Protein AF-0000000085033414 (afdb_homodimer)

Solvent-accessible surface area (backbone atoms only — not comparable to full-atom values): 23505 Å² total; per-residue (Å²): 109,39,40,38,37,36,51,31,34,37,68,59,89,91,45,57,37,47,39,63,69,46,77,23,65,39,38,27,20,42,35,32,51,84,86,16,38,64,66,59,52,50,32,38,75,47,38,74,41,74,55,46,57,44,34,30,32,71,81,37,81,34,60,85,39,54,39,92,71,38,45,55,35,79,40,51,47,72,56,65,80,54,60,90,30,45,41,54,32,39,49,52,41,13,44,76,61,76,41,50,69,67,56,48,50,50,48,25,56,69,53,69,40,62,80,48,36,80,44,78,85,71,51,70,47,53,30,38,47,50,50,53,43,37,36,53,48,60,58,42,48,27,38,39,29,50,32,58,45,69,85,45,32,51,70,41,30,49,53,45,47,53,32,60,69,60,63,81,41,12,24,44,36,31,38,43,46,56,64,57,42,38,55,56,14,42,29,42,27,37,33,53,76,18,26,71,76,49,72,43,82,46,59,45,86,49,76,44,62,70,56,41,56,57,70,69,44,61,73,77,63,66,73,71,110,108,40,40,39,37,36,50,32,35,37,68,60,88,91,44,56,37,47,39,63,69,48,76,22,64,40,37,26,19,42,37,32,51,83,86,17,37,64,68,58,52,50,32,38,74,47,38,76,41,74,54,48,56,43,33,31,31,72,81,37,80,33,61,88,39,54,38,91,71,37,44,54,35,79,42,50,48,72,56,66,80,55,61,91,30,45,42,56,33,38,48,54,42,13,46,77,60,76,39,50,69,68,57,48,51,51,48,25,55,68,53,68,41,58,81,47,37,81,43,77,85,72,51,69,48,53,30,38,49,49,52,52,45,38,36,54,47,62,59,42,47,27,37,39,29,49,32,58,47,71,85,45,32,52,68,40,31,50,53,45,46,53,32,60,68,58,64,82,42,11,26,46,36,32,38,41,45,56,64,57,42,36,55,56,14,42,30,42,28,36,33,52,78,18,26,70,77,50,72,41,81,47,60,46,87,49,76,46,63,68,54,41,56,58,70,68,44,62,72,75,64,64,74,72,108

Sequence (450 aa):
MAVEVRGLRARRGRFQLEVERLSVNSVTVVLGRNGSGKTTLLDAIAGAIPAEGSVEACGREVSRLPPEERGLVYIQSTPVDPPGGPRRFLRWVAARWGRGEREVEEVAALLGIRDLLDRRGLSTGQKQLVNIAAGLLAGACGFLMDEPTSHLDWFNKRLVDDAVRRLGKPVLYVTHDPYEAAYIGDVICVMEEGRLRRCVENSPTDPAEPLVRRLLQPENQAAGRMAVEVRGLRARRGRFQLEVERLSVNSVTVVLGRNGSGKTTLLDAIAGAIPAEGSVEACGREVSRLPPEERGLVYIQSTPVDPPGGPRRFLRWVAARWGRGEREVEEVAALLGIRDLLDRRGLSTGQKQLVNIAAGLLAGACGFLMDEPTSHLDWFNKRLVDDAVRRLGKPVLYVTHDPYEAAYIGDVICVMEEGRLRRCVENSPTDPAEPLVRRLLQPENQAAGR

InterPro domains:
  IPR003439 ABC transporter-like, ATP-binding domain [PF00005] (24-150)
  IPR003439 ABC transporter-like, ATP-binding domain [PS50893] (3-218)
  IPR003593 AAA+ ATPase domain [SM00382] (24-195)
  IPR015854 ABC transporter, lipoprotein release, LolD-like [PTHR24220] (25-221)
  IPR027417 P-loop containing nucleoside triphosphate hydrolase [G3DSA:3.40.50.300] (17-211)
  IPR027417 P-loop containing nucleoside triphosphate hydrolase [SSF52540] (25-197)

pLDDT: mean 93.95, std 10.25, range [27.02, 98.81]

Organism: Pyrobaculum neutrophilum (strain DSM 2338 / JCM 9278 / NBRC 100436 / V24Sta) (NCBI:txid444157)

Nearest PDB structures (foldseek):
  3vx4-assembly1_A  TM=7.708E-01  e=3.662E-14  Streptococcus mutans UA159
  4fin-assembly3_B  TM=6.275E-01  e=2.964E-12  Escherichia coli K-12
  2ix3-assembly1_B  TM=7.019E-01  e=6.976E-09  Saccharomyces cerevisiae
  5zxd-assembly1_A  TM=6.767E-01  e=5.163E-09  Homo sapiens
  2ix8-assembly1_A  TM=6.471E-01  e=9.855E-08  Saccharomyces cerevisiae

Secondary structure (DSSP, 8-state):
--EEEEEEEEEETTEEEEEEEEEESSEEEEEE-TTSSHHHHHHHHHTSS-EEEEEEETTEE-TTS-GGGTTEEEE-SSPPPPTT-HHHHHHHHHHHTT--HHHHHHHHHHHT-GGGTT-SS--HHHHHHHHHHHHHHTT-SEEEEESTTTTS-HHHHHHHHHHHHHS-S-EEEEES-HHHHHHH-SEEEEEETTEEEEEEE--TTS-HHHHHHHHHS-HHHHS--/--EEEEEEEEEETTEEEEEEEEEESSEEEEEE-TTSSHHHHHHHHHTSS-EEEEEEETTEE-TTS-GGGTTEEEE-SSPPPPTT-HHHHHHHHHHHTT--HHHHHHHHHHHT-GGGTT-SS--HHHHHHHHHHHHHHTT-SEEEEESTTTTS-HHHHHHHHHHHHHS-S-EEEEES-HHHHHHH-SEEEEEETTEEEEEEE--TTS-HHHHHHHHHS-HHHHS--

Structure (mmCIF, N/CA/C/O backbone):
data_AF-0000000085033414-model_v1
#
loop_
_entity.id
_entity.type
_entity.pdbx_description
1 polymer 'ABC transporter related'
#
loop_
_atom_site.group_PDB
_atom_site.id
_atom_site.type_symbol
_atom_site.label_atom_id
_atom_site.label_alt_id
_atom_site.label_comp_id
_atom_site.label_asym_id
_atom_site.label_entity_id
_atom_site.label_seq_id
_atom_site.pdbx_PDB_ins_code
_atom_site.Cartn_x
_atom_site.Cartn_y
_atom_site.Cartn_z
_atom_site.occupancy
_atom_site.B_iso_or_equiv
_atom_site.auth_seq_id
_atom_site.auth_comp_id
_atom_site.auth_asym_id
_atom_site.auth_atom_id
_atom_site.pdbx_PDB_model_num
ATOM 1 N N . MET A 1 1 ? 5.062 -30.844 -5.871 1 71.19 1 MET A N 1
ATOM 2 C CA . MET A 1 1 ? 5.285 -30.125 -7.129 1 71.19 1 MET A CA 1
ATOM 3 C C . MET A 1 1 ? 5.719 -28.688 -6.875 1 71.19 1 MET A C 1
ATOM 5 O O . MET A 1 1 ? 4.902 -27.859 -6.484 1 71.19 1 MET A O 1
ATOM 9 N N . ALA A 1 2 ? 7.023 -28.453 -6.746 1 87.25 2 ALA A N 1
ATOM 10 C CA . ALA A 1 2 ? 7.672 -27.219 -6.289 1 87.25 2 ALA A CA 1
ATOM 11 C C . ALA A 1 2 ? 8.281 -26.453 -7.457 1 87.25 2 ALA A C 1
ATOM 13 O O . ALA A 1 2 ? 8.469 -27.016 -8.547 1 87.25 2 ALA A O 1
ATOM 14 N N . VAL A 1 3 ? 8.344 -25.172 -7.387 1 97 3 VAL A N 1
ATOM 15 C CA . VAL A 1 3 ? 9.203 -24.359 -8.242 1 97 3 VAL A CA 1
ATOM 16 C C . VAL A 1 3 ? 10.594 -24.25 -7.625 1 97 3 VAL A C 1
ATOM 18 O O . VAL A 1 3 ? 10.75 -23.797 -6.488 1 97 3 VAL A O 1
ATOM 21 N N . GLU A 1 4 ? 11.578 -24.75 -8.352 1 98.19 4 GLU A N 1
ATOM 22 C CA . GLU A 1 4 ? 12.953 -24.766 -7.867 1 98.19 4 GLU A CA 1
ATOM 23 C C . GLU A 1 4 ? 13.852 -23.875 -8.727 1 98.19 4 GLU A C 1
ATOM 25 O O . GLU A 1 4 ? 13.836 -23.984 -9.961 1 98.19 4 GLU A O 1
ATOM 30 N N . VAL A 1 5 ? 14.555 -23.062 -8.086 1 98.12 5 VAL A N 1
ATOM 31 C CA . VAL A 1 5 ? 15.477 -22.141 -8.758 1 98.12 5 VAL A CA 1
ATOM 32 C C . VAL A 1 5 ? 16.906 -22.391 -8.273 1 98.12 5 VAL A C 1
ATOM 34 O O . VAL A 1 5 ? 17.156 -22.469 -7.07 1 98.12 5 VAL A O 1
ATOM 37 N N . ARG A 1 6 ? 17.859 -22.531 -9.219 1 97.94 6 ARG A N 1
ATOM 38 C CA . ARG A 1 6 ? 19.266 -22.734 -8.883 1 97.94 6 ARG A CA 1
ATOM 39 C C . ARG A 1 6 ? 20.156 -21.844 -9.727 1 97.94 6 ARG A C 1
ATOM 41 O O . ARG A 1 6 ? 20.078 -21.859 -10.953 1 97.94 6 ARG A O 1
ATOM 48 N N . GLY A 1 7 ? 21.016 -21.094 -9.055 1 98.19 7 GLY A N 1
ATOM 49 C CA . GLY A 1 7 ? 22.031 -20.297 -9.719 1 98.19 7 GLY A CA 1
ATOM 50 C C . GLY A 1 7 ? 21.453 -19.281 -10.695 1 98.19 7 GLY A C 1
ATOM 51 O O . GLY A 1 7 ? 21.969 -19.125 -11.797 1 98.19 7 GLY A O 1
ATOM 52 N N . LEU A 1 8 ? 20.391 -18.703 -10.336 1 98.44 8 LEU A N 1
ATOM 53 C CA . LEU A 1 8 ? 19.719 -17.781 -11.242 1 98.44 8 LEU A CA 1
ATOM 54 C C . LEU A 1 8 ? 20.438 -16.438 -11.297 1 98.44 8 LEU A C 1
ATOM 56 O O . LEU A 1 8 ? 20.688 -15.82 -10.258 1 98.44 8 LEU A O 1
ATOM 60 N N . ARG A 1 9 ? 20.797 -16 -12.453 1 98.56 9 ARG A N 1
ATOM 61 C CA . ARG A 1 9 ? 21.422 -14.703 -12.703 1 98.56 9 ARG A CA 1
ATOM 62 C C . ARG A 1 9 ? 20.719 -13.984 -13.867 1 98.56 9 ARG A C 1
ATOM 64 O O . ARG A 1 9 ? 20.469 -14.594 -14.906 1 98.56 9 ARG A O 1
ATOM 71 N N . ALA A 1 10 ? 20.344 -12.781 -13.688 1 98.25 10 ALA A N 1
ATOM 72 C CA . ALA A 1 10 ? 19.703 -11.961 -14.703 1 98.25 10 ALA A CA 1
ATOM 73 C C . ALA A 1 10 ? 20.078 -10.492 -14.547 1 98.25 10 ALA A C 1
ATOM 75 O O . ALA A 1 10 ? 20.625 -10.094 -13.516 1 98.25 10 ALA A O 1
ATOM 76 N N . ARG A 1 11 ? 19.781 -9.734 -15.602 1 96.62 11 ARG A N 1
ATOM 77 C CA . ARG A 1 11 ? 20.125 -8.312 -15.586 1 96.62 11 ARG A CA 1
ATOM 78 C C . ARG A 1 11 ? 18.984 -7.469 -16.141 1 96.62 11 ARG A C 1
ATOM 80 O O . ARG A 1 11 ? 18.297 -7.883 -17.078 1 96.62 11 ARG A O 1
ATOM 87 N N . ARG A 1 12 ? 18.766 -6.336 -15.609 1 95.69 12 ARG A N 1
ATOM 88 C CA . ARG A 1 12 ? 17.906 -5.27 -16.094 1 95.69 12 ARG A CA 1
ATOM 89 C C . ARG A 1 12 ? 18.625 -3.93 -16.109 1 95.69 12 ARG A C 1
ATOM 91 O O . ARG A 1 12 ? 18.688 -3.25 -15.078 1 95.69 12 ARG A O 1
ATOM 98 N N . GLY A 1 13 ? 19.078 -3.574 -17.281 1 94.62 13 GLY A N 1
ATOM 99 C CA . GLY A 1 13 ? 19.984 -2.441 -17.312 1 94.62 13 GLY A CA 1
ATOM 100 C C . GLY A 1 13 ? 21.25 -2.668 -16.484 1 94.62 13 GLY A C 1
ATOM 101 O O . GLY A 1 13 ? 21.969 -3.645 -16.703 1 94.62 13 GLY A O 1
ATOM 102 N N . ARG A 1 14 ? 21.438 -1.731 -15.492 1 94.88 14 ARG A N 1
ATOM 103 C CA . ARG A 1 14 ? 22.609 -1.841 -14.633 1 94.88 14 ARG A CA 1
ATOM 104 C C . ARG A 1 14 ? 22.328 -2.73 -13.43 1 94.88 14 ARG A C 1
ATOM 106 O O . ARG A 1 14 ? 23.25 -3.131 -12.719 1 94.88 14 ARG A O 1
ATOM 113 N N . PHE A 1 15 ? 21.141 -3.092 -13.312 1 96.5 15 PHE A N 1
ATOM 114 C CA . PHE A 1 15 ? 20.75 -3.881 -12.148 1 96.5 15 PHE A CA 1
ATOM 115 C C . PHE A 1 15 ? 21.047 -5.359 -12.375 1 96.5 15 PHE A C 1
ATOM 117 O O . PHE A 1 15 ? 20.75 -5.898 -13.445 1 96.5 15 PHE A O 1
ATOM 124 N N . GLN A 1 16 ? 21.641 -6.02 -11.289 1 97.75 16 GLN A N 1
ATOM 125 C CA . GLN A 1 16 ? 21.984 -7.434 -11.367 1 97.75 16 GLN A CA 1
ATOM 126 C C . GLN A 1 16 ? 21.219 -8.25 -10.328 1 97.75 16 GLN A C 1
ATOM 128 O O . GLN A 1 16 ? 21.141 -7.859 -9.164 1 97.75 16 GLN A O 1
ATOM 133 N N . LEU A 1 17 ? 20.672 -9.305 -10.75 1 98.56 17 LEU A N 1
ATOM 134 C CA . LEU A 1 17 ? 20 -10.273 -9.898 1 98.56 17 LEU A CA 1
ATOM 135 C C . LEU A 1 17 ? 20.828 -11.547 -9.758 1 98.56 17 LEU A C 1
ATOM 137 O O . LEU A 1 17 ? 21.297 -12.102 -10.75 1 98.56 17 LEU A O 1
ATOM 141 N N . GLU A 1 18 ? 21.016 -11.961 -8.523 1 98.5 18 GLU A N 1
ATOM 142 C CA . GLU A 1 18 ? 21.719 -13.211 -8.242 1 98.5 18 GLU A CA 1
ATOM 143 C C . GLU A 1 18 ? 21.031 -13.984 -7.125 1 98.5 18 GLU A C 1
ATOM 145 O O . GLU A 1 18 ? 21.062 -13.578 -5.961 1 98.5 18 GLU A O 1
ATOM 150 N N . VAL A 1 19 ? 20.453 -15.117 -7.5 1 98.31 19 VAL A N 1
ATOM 151 C CA . VAL A 1 19 ? 19.781 -15.984 -6.535 1 98.31 19 VAL A CA 1
ATOM 152 C C . VAL A 1 19 ? 20.375 -17.391 -6.605 1 98.31 19 VAL A C 1
ATOM 154 O O . VAL A 1 19 ? 20.219 -18.078 -7.613 1 98.31 19 VAL A O 1
ATOM 157 N N . GLU A 1 20 ? 20.984 -17.797 -5.582 1 97.56 20 GLU A N 1
ATOM 158 C CA . GLU A 1 20 ? 21.656 -19.094 -5.578 1 97.56 20 GLU A CA 1
ATOM 159 C C . GLU A 1 20 ? 20.641 -20.234 -5.523 1 97.56 20 GLU A C 1
ATOM 161 O O . GLU A 1 20 ? 20.781 -21.219 -6.262 1 97.56 20 GLU A O 1
ATOM 166 N N . ARG A 1 21 ? 19.75 -20.141 -4.605 1 97.31 21 ARG A N 1
ATOM 167 C CA . ARG A 1 21 ? 18.75 -21.188 -4.445 1 97.31 21 ARG A CA 1
ATOM 168 C C . ARG A 1 21 ? 17.438 -20.609 -3.924 1 97.31 21 ARG A C 1
ATOM 170 O O . ARG A 1 21 ? 17.438 -19.734 -3.057 1 97.31 21 ARG A O 1
ATOM 177 N N . LEU A 1 22 ? 16.391 -21.125 -4.43 1 97.88 22 LEU A N 1
ATOM 178 C CA . LEU A 1 22 ? 15.047 -20.797 -3.979 1 97.88 22 LEU A CA 1
ATOM 179 C C . LEU A 1 22 ? 14.086 -21.953 -4.25 1 97.88 22 LEU A C 1
ATOM 181 O O . LEU A 1 22 ? 14.039 -22.469 -5.367 1 97.88 22 LEU A O 1
ATOM 185 N N . SER A 1 23 ? 13.438 -22.359 -3.234 1 97.19 23 SER A N 1
ATOM 186 C CA . SER A 1 23 ? 12.438 -23.422 -3.352 1 97.19 23 SER A CA 1
ATOM 187 C C . SER A 1 23 ? 11.055 -22.922 -2.973 1 97.19 23 SER A C 1
ATOM 189 O O . SER A 1 23 ? 10.867 -22.328 -1.904 1 97.19 23 SER A O 1
ATOM 191 N N . VAL A 1 24 ? 10.125 -23.156 -3.828 1 97.94 24 VAL A N 1
ATOM 192 C CA . VAL A 1 24 ? 8.75 -22.734 -3.604 1 97.94 24 VAL A CA 1
ATOM 193 C C . VAL A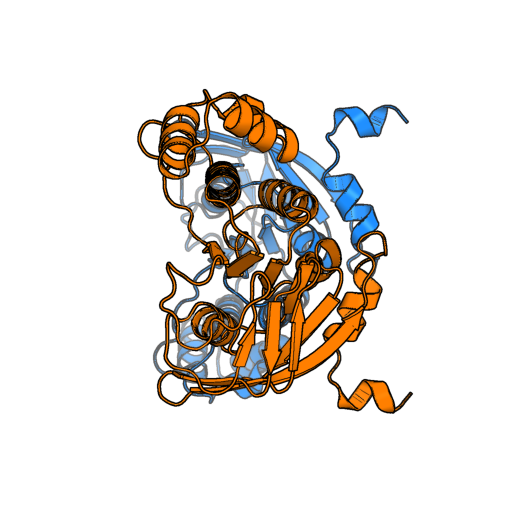 1 24 ? 7.828 -23.953 -3.604 1 97.94 24 VAL A C 1
ATOM 195 O O . VAL A 1 24 ? 7.543 -24.516 -4.66 1 97.94 24 VAL A O 1
ATOM 198 N N . ASN A 1 25 ? 7.344 -24.328 -2.471 1 94.62 25 ASN A N 1
ATOM 199 C CA . ASN A 1 25 ? 6.484 -25.5 -2.359 1 94.62 25 ASN A CA 1
ATOM 200 C C . ASN A 1 25 ? 5.098 -25.125 -1.837 1 94.62 25 ASN A C 1
ATOM 202 O O . ASN A 1 25 ? 4.156 -25.922 -1.947 1 94.62 25 ASN A O 1
ATOM 206 N N . SER A 1 26 ? 5.035 -24.109 -1.172 1 96.06 26 SER A N 1
ATOM 207 C CA . SER A 1 26 ? 3.828 -23.469 -0.663 1 96.06 26 SER A CA 1
ATOM 208 C C . SER A 1 26 ? 3.846 -21.969 -0.943 1 96.06 26 SER A C 1
ATOM 210 O O . SER A 1 26 ? 4.309 -21.531 -2 1 96.06 26 SER A O 1
ATOM 212 N N . VAL A 1 27 ? 3.326 -21.188 -0.072 1 97.88 27 VAL A N 1
ATOM 213 C CA . VAL A 1 27 ? 3.406 -19.75 -0.29 1 97.88 27 VAL A CA 1
ATOM 214 C C . VAL A 1 27 ? 4.742 -19.219 0.23 1 97.88 27 VAL A C 1
ATOM 216 O O . VAL A 1 27 ? 4.945 -19.109 1.442 1 97.88 27 VAL A O 1
ATOM 219 N N . THR A 1 28 ? 5.625 -19 -0.658 1 98.38 28 THR A N 1
ATOM 220 C CA . THR A 1 28 ? 6.898 -18.344 -0.357 1 98.38 28 THR A CA 1
ATOM 221 C C . THR A 1 28 ? 6.848 -16.859 -0.703 1 98.38 28 THR A C 1
ATOM 223 O O . THR A 1 28 ? 6.516 -16.5 -1.832 1 98.38 28 THR A O 1
ATOM 226 N N . VAL A 1 29 ? 7.152 -16.031 0.255 1 98.44 29 VAL A N 1
ATOM 227 C CA . VAL A 1 29 ? 7.109 -14.586 0.048 1 98.44 29 VAL A CA 1
ATOM 228 C C . VAL A 1 29 ? 8.531 -14.039 -0.098 1 98.44 29 VAL A C 1
ATOM 230 O O . VAL A 1 29 ? 9.438 -14.438 0.641 1 98.44 29 VAL A O 1
ATOM 233 N N . VAL A 1 30 ? 8.734 -13.258 -1.088 1 98.44 30 VAL A N 1
ATOM 234 C CA . VAL A 1 30 ? 9.938 -12.438 -1.188 1 98.44 30 VAL A CA 1
ATOM 235 C C . VAL A 1 30 ? 9.609 -11.008 -0.751 1 98.44 30 VAL A C 1
ATOM 237 O O . VAL A 1 30 ? 8.844 -10.305 -1.416 1 98.44 30 VAL A O 1
ATOM 240 N N . LEU A 1 31 ? 10.117 -10.648 0.361 1 97.69 31 LEU A N 1
ATOM 241 C CA . LEU A 1 31 ? 9.953 -9.32 0.949 1 97.69 31 LEU A CA 1
ATOM 242 C C . LEU A 1 31 ? 11.141 -8.422 0.601 1 97.69 31 LEU A C 1
ATOM 244 O O . LEU A 1 31 ? 12.297 -8.852 0.688 1 97.69 31 LEU A O 1
ATOM 248 N N . GLY A 1 32 ? 10.891 -7.234 0.228 1 96.06 32 GLY A N 1
ATOM 249 C CA . GLY A 1 32 ? 11.961 -6.312 -0.098 1 96.06 32 GLY A CA 1
ATOM 250 C C . GLY A 1 32 ? 11.477 -4.906 -0.395 1 96.06 32 GLY A C 1
ATOM 251 O O . GLY A 1 32 ? 10.289 -4.703 -0.677 1 96.06 32 GLY A O 1
ATOM 252 N N . ARG A 1 33 ? 12.352 -4.023 -0.42 1 94.5 33 ARG A N 1
ATOM 253 C CA . ARG A 1 33 ? 12.055 -2.627 -0.719 1 94.5 33 ARG A CA 1
ATOM 254 C C . ARG A 1 33 ? 11.852 -2.42 -2.217 1 94.5 33 ARG A C 1
ATOM 256 O O . ARG A 1 33 ? 12.141 -3.312 -3.018 1 94.5 33 ARG A O 1
ATOM 263 N N . ASN A 1 34 ? 11.344 -1.213 -2.514 1 93.44 34 ASN A N 1
ATOM 264 C CA . ASN A 1 34 ? 11.266 -0.872 -3.93 1 93.44 34 ASN A CA 1
ATOM 265 C C . ASN A 1 34 ? 12.648 -0.848 -4.574 1 93.44 34 ASN A C 1
ATOM 267 O O . ASN A 1 34 ? 13.602 -0.319 -3.998 1 93.44 34 ASN A O 1
ATOM 271 N N . GLY A 1 35 ? 12.805 -1.508 -5.652 1 93.44 35 GLY A N 1
ATOM 272 C CA . GLY A 1 35 ? 14.07 -1.539 -6.367 1 93.44 35 GLY A CA 1
ATOM 273 C C . GLY A 1 35 ? 14.992 -2.658 -5.906 1 93.44 35 GLY A C 1
ATOM 274 O O . GLY A 1 35 ? 16.125 -2.756 -6.355 1 93.44 35 GLY A O 1
ATOM 275 N N . SER A 1 36 ? 14.469 -3.525 -5.074 1 96.19 36 SER A N 1
ATOM 276 C CA . SER A 1 36 ? 15.328 -4.555 -4.504 1 96.19 36 SER A CA 1
ATOM 277 C C . SER A 1 36 ? 15.555 -5.699 -5.488 1 96.19 36 SER A C 1
ATOM 279 O O . SER A 1 36 ? 16.438 -6.531 -5.293 1 96.19 36 SER A O 1
ATOM 281 N N . GLY A 1 37 ? 14.703 -5.809 -6.535 1 97.62 37 GLY A N 1
ATOM 282 C CA . GLY A 1 37 ? 14.891 -6.84 -7.543 1 97.62 37 GLY A CA 1
ATOM 283 C C . GLY A 1 37 ? 13.742 -7.828 -7.609 1 97.62 37 GLY A C 1
ATOM 284 O O . GLY A 1 37 ? 13.805 -8.812 -8.344 1 97.62 37 GLY A O 1
ATOM 285 N N . LYS A 1 38 ? 12.688 -7.625 -6.895 1 98.06 38 LYS A N 1
ATOM 286 C CA . LYS A 1 38 ? 11.57 -8.555 -6.793 1 98.06 38 LYS A CA 1
ATOM 287 C C . LYS A 1 38 ? 10.961 -8.836 -8.164 1 98.06 38 LYS A C 1
ATOM 289 O O . LYS A 1 38 ? 10.789 -10 -8.547 1 98.06 38 LYS A O 1
ATOM 294 N N . THR A 1 39 ? 10.672 -7.75 -8.953 1 97.56 39 THR A N 1
ATOM 295 C CA . THR A 1 39 ? 10.094 -7.891 -10.281 1 97.56 39 THR A CA 1
ATOM 296 C C . THR A 1 39 ? 11.062 -8.594 -11.227 1 97.56 39 THR A C 1
ATOM 298 O O . THR A 1 39 ? 10.656 -9.445 -12.016 1 97.56 39 THR A O 1
ATOM 301 N N . THR A 1 40 ? 12.344 -8.227 -11.125 1 98.19 40 THR A N 1
ATOM 302 C CA . THR A 1 40 ? 13.359 -8.883 -11.945 1 98.19 40 THR A CA 1
ATOM 303 C C . THR A 1 40 ? 13.406 -10.375 -11.656 1 98.19 40 THR A C 1
ATOM 305 O O . THR A 1 40 ? 13.516 -11.188 -12.578 1 98.19 40 THR A O 1
ATOM 308 N N . LEU A 1 41 ? 13.305 -10.734 -10.398 1 98.62 41 LEU A N 1
ATOM 309 C CA . LEU A 1 41 ? 13.281 -12.141 -10.008 1 98.62 41 LEU A CA 1
ATOM 310 C C . LEU A 1 41 ? 12.094 -12.859 -10.641 1 98.62 41 LEU A C 1
ATOM 312 O O . LEU A 1 41 ? 12.266 -13.914 -11.266 1 98.62 41 LEU A O 1
ATOM 316 N N . LEU A 1 42 ? 10.898 -12.297 -10.516 1 98.62 42 LEU A N 1
ATOM 317 C CA . LEU A 1 42 ? 9.695 -12.914 -11.078 1 98.62 42 LEU A CA 1
ATOM 318 C C . LEU A 1 42 ? 9.797 -13.031 -12.594 1 98.62 42 LEU A C 1
ATOM 320 O O . LEU A 1 42 ? 9.469 -14.07 -13.164 1 98.62 42 LEU A O 1
ATOM 324 N N . ASP A 1 43 ? 10.297 -11.977 -13.242 1 98.44 43 ASP A N 1
ATOM 325 C CA . ASP A 1 43 ? 10.422 -11.969 -14.695 1 98.44 43 ASP A CA 1
ATOM 326 C C . ASP A 1 43 ? 11.398 -13.039 -15.172 1 98.44 43 ASP A C 1
ATOM 328 O O . ASP A 1 43 ? 11.172 -13.68 -16.203 1 98.44 43 ASP A O 1
ATOM 332 N N . ALA A 1 44 ? 12.453 -13.195 -14.406 1 98.44 44 ALA A N 1
ATOM 333 C CA . ALA A 1 44 ? 13.453 -14.195 -14.75 1 98.44 44 ALA A CA 1
ATOM 334 C C . ALA A 1 44 ? 12.891 -15.609 -14.633 1 98.44 44 ALA A C 1
ATOM 336 O O . ALA A 1 44 ? 13.07 -16.438 -15.523 1 98.44 44 ALA A O 1
ATOM 337 N N . ILE A 1 45 ? 12.172 -15.875 -13.578 1 98.44 45 ILE A N 1
ATOM 338 C CA . ILE A 1 45 ? 11.586 -17.188 -13.352 1 98.44 45 ILE A CA 1
ATOM 339 C C . ILE A 1 45 ? 10.5 -17.453 -14.383 1 98.44 45 ILE A C 1
ATOM 341 O O . ILE A 1 45 ? 10.383 -18.578 -14.898 1 98.44 45 ILE A O 1
ATOM 345 N N . ALA A 1 46 ? 9.75 -16.453 -14.727 1 98 46 ALA A N 1
ATOM 346 C CA . ALA A 1 46 ? 8.648 -16.562 -15.68 1 98 46 ALA A CA 1
ATOM 347 C C . ALA A 1 46 ? 9.172 -16.734 -17.109 1 98 46 ALA A C 1
ATOM 349 O O . ALA A 1 46 ? 8.422 -17.109 -18 1 98 46 ALA A O 1
ATOM 350 N N . GLY A 1 47 ? 10.398 -16.328 -17.328 1 97.81 47 GLY A N 1
ATOM 351 C CA . GLY A 1 47 ? 10.969 -16.359 -18.656 1 97.81 47 GLY A CA 1
ATOM 352 C C . GLY A 1 47 ? 10.672 -15.117 -19.469 1 97.81 47 GLY A C 1
ATOM 353 O O . GLY A 1 47 ? 10.758 -15.141 -20.703 1 97.81 47 GLY A O 1
ATOM 354 N N . ALA A 1 48 ? 10.297 -14.102 -18.812 1 97.38 48 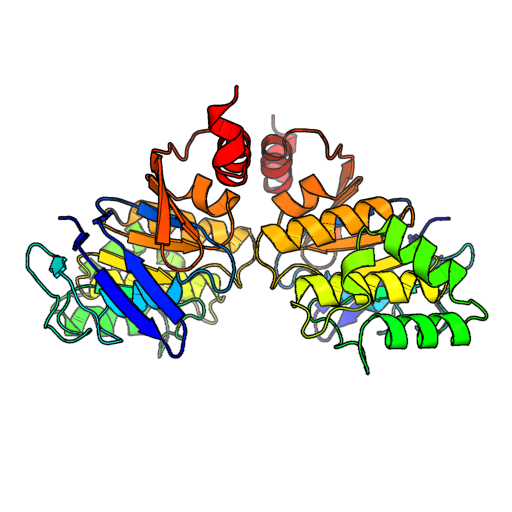ALA A N 1
ATOM 355 C CA . ALA A 1 48 ? 9.992 -12.836 -19.484 1 97.38 48 ALA A CA 1
ATOM 356 C C . ALA A 1 48 ? 11.273 -12.062 -19.797 1 97.38 48 ALA A C 1
ATOM 358 O O . ALA A 1 48 ? 11.266 -11.164 -20.641 1 97.38 48 ALA A O 1
ATOM 359 N N . ILE A 1 49 ? 12.367 -12.328 -19.156 1 97.5 49 ILE A N 1
ATOM 360 C CA . ILE A 1 49 ? 13.688 -11.789 -19.453 1 97.5 49 ILE A CA 1
ATOM 361 C C . ILE A 1 49 ? 14.719 -12.914 -19.469 1 97.5 49 ILE A C 1
ATOM 363 O O . ILE A 1 49 ? 14.523 -13.953 -18.828 1 97.5 49 ILE A O 1
ATOM 367 N N . PRO A 1 50 ? 15.773 -12.727 -20.188 1 96.88 50 PRO A N 1
ATOM 368 C CA . PRO A 1 50 ? 16.812 -13.75 -20.188 1 96.88 50 PRO A CA 1
ATOM 369 C C . PRO A 1 50 ? 17.484 -13.922 -18.828 1 96.88 50 PRO A C 1
ATOM 371 O O . PRO A 1 50 ? 17.672 -12.945 -18.094 1 96.88 50 PRO A O 1
ATOM 374 N N . ALA A 1 51 ? 17.75 -15.148 -18.516 1 98 51 ALA A N 1
ATOM 375 C CA . ALA A 1 51 ? 18.438 -15.453 -17.266 1 98 51 ALA A CA 1
ATOM 376 C C . ALA A 1 51 ? 19.281 -16.703 -17.391 1 98 51 ALA A C 1
ATOM 378 O O . ALA A 1 51 ? 19 -17.578 -18.234 1 98 51 ALA A O 1
ATOM 379 N N . GLU A 1 52 ? 20.344 -16.688 -16.625 1 98.06 52 GLU A N 1
ATOM 380 C CA . GLU A 1 52 ? 21.141 -17.891 -16.453 1 98.06 52 GLU A CA 1
ATOM 381 C C . GLU A 1 52 ? 20.656 -18.719 -15.266 1 98.06 52 GLU A C 1
ATOM 383 O O . GLU A 1 52 ? 19.859 -18.234 -14.469 1 98.06 52 GLU A O 1
ATOM 388 N N . GLY A 1 53 ? 21.109 -19.953 -15.195 1 98 53 GLY A N 1
ATOM 389 C CA . GLY A 1 53 ? 20.688 -20.844 -14.125 1 98 53 GLY A CA 1
ATOM 390 C C . GLY A 1 53 ? 19.547 -21.766 -14.531 1 98 53 GLY A C 1
ATOM 391 O O . GLY A 1 53 ? 19.297 -21.969 -15.719 1 98 53 GLY A O 1
ATOM 392 N N . SER A 1 54 ? 18.969 -22.359 -13.492 1 97.88 54 SER A N 1
ATOM 393 C CA . SER A 1 54 ? 17.922 -23.328 -13.82 1 97.88 54 SER A CA 1
ATOM 394 C C . SER A 1 54 ? 16.656 -23.047 -13.031 1 97.88 54 SER A C 1
ATOM 396 O O . SER A 1 54 ? 16.703 -22.625 -11.875 1 97.88 54 SER A O 1
ATOM 398 N N . VAL A 1 55 ? 15.586 -23.25 -13.688 1 98.31 55 VAL A N 1
ATOM 399 C CA . VAL A 1 55 ? 14.25 -23.188 -13.094 1 98.31 55 VAL A CA 1
ATOM 400 C C . VAL A 1 55 ? 13.5 -24.484 -13.391 1 98.31 55 VAL A C 1
ATOM 402 O O . VAL A 1 55 ? 13.422 -24.906 -14.547 1 98.31 55 VAL A O 1
ATOM 405 N N . GLU A 1 56 ? 13.07 -25.109 -12.391 1 98.19 56 GLU A N 1
ATOM 406 C CA . GLU A 1 56 ? 12.195 -26.266 -12.516 1 98.19 56 GLU A CA 1
ATOM 407 C C . GLU A 1 56 ? 10.781 -25.938 -12.031 1 98.19 56 GLU A C 1
ATOM 409 O O . GLU A 1 56 ? 10.609 -25.344 -10.969 1 98.19 56 GLU A O 1
ATOM 414 N N . ALA A 1 57 ? 9.82 -26.25 -12.805 1 96.56 57 ALA A N 1
ATOM 415 C CA . ALA A 1 57 ? 8.406 -26.062 -12.492 1 96.56 57 ALA A CA 1
ATOM 416 C C . ALA A 1 57 ? 7.566 -27.203 -13.062 1 96.56 57 ALA A C 1
ATOM 418 O O . ALA A 1 57 ? 7.867 -27.719 -14.148 1 96.56 57 ALA A O 1
ATOM 419 N N . CYS A 1 58 ? 6.543 -27.531 -12.312 1 90.94 58 CYS A N 1
ATOM 420 C CA . CYS A 1 58 ? 5.637 -28.562 -12.781 1 90.94 58 CYS A CA 1
ATOM 421 C C . CYS A 1 58 ? 6.383 -29.875 -13.031 1 90.94 58 CYS A C 1
ATOM 423 O O . CYS A 1 58 ? 6.094 -30.578 -14 1 90.94 58 CYS A O 1
ATOM 425 N N . GLY A 1 59 ? 7.461 -30.031 -12.359 1 92.06 59 GLY A N 1
ATOM 426 C CA . GLY A 1 59 ? 8.195 -31.297 -12.414 1 92.06 59 GLY A CA 1
ATOM 427 C C . GLY A 1 59 ? 9.18 -31.359 -13.57 1 92.06 59 GLY A C 1
ATOM 428 O O . GLY A 1 59 ? 9.688 -32.438 -13.898 1 92.06 59 GLY A O 1
ATOM 429 N N . ARG A 1 60 ? 9.414 -30.281 -14.219 1 94.56 60 ARG A N 1
ATOM 430 C CA . ARG A 1 60 ? 10.352 -30.297 -15.336 1 94.56 60 ARG A CA 1
ATOM 431 C C . ARG A 1 60 ? 11.188 -29.016 -15.359 1 94.56 60 ARG A C 1
ATOM 433 O O . ARG A 1 60 ? 10.797 -28 -14.773 1 94.56 60 ARG A O 1
ATOM 440 N N . GLU A 1 61 ? 12.32 -29.109 -16.047 1 96.94 61 GLU A N 1
ATOM 441 C CA . GLU A 1 61 ? 13.156 -27.938 -16.266 1 96.94 61 GLU A CA 1
ATOM 442 C C . GLU A 1 61 ? 12.531 -27 -17.312 1 96.94 61 GLU A C 1
ATOM 444 O O . GLU A 1 61 ? 12.219 -27.422 -18.422 1 96.94 61 GLU A O 1
ATOM 449 N N . VAL A 1 62 ? 12.344 -25.75 -16.922 1 97.19 62 VAL A N 1
ATOM 450 C CA . VAL A 1 62 ? 11.609 -24.875 -17.828 1 97.19 62 VAL A CA 1
ATOM 451 C C . VAL A 1 62 ? 12.484 -23.672 -18.203 1 97.19 62 VAL A C 1
ATOM 453 O O . VAL A 1 62 ? 12.016 -22.734 -18.844 1 97.19 62 VAL A O 1
ATOM 456 N N . SER A 1 63 ? 13.75 -23.656 -17.906 1 96.12 63 SER A N 1
ATOM 457 C CA . SER A 1 63 ? 14.648 -22.516 -18.031 1 96.12 63 SER A CA 1
ATOM 458 C C . SER A 1 63 ? 14.742 -22.062 -19.484 1 96.12 63 SER A C 1
ATOM 460 O O . SER A 1 63 ? 14.984 -20.875 -19.75 1 96.12 63 SER A O 1
ATOM 462 N N . ARG A 1 64 ? 14.523 -22.938 -20.391 1 95.62 64 ARG A N 1
ATOM 463 C CA . ARG A 1 64 ? 14.719 -22.609 -21.797 1 95.62 64 ARG A CA 1
ATOM 464 C C . ARG A 1 64 ? 13.383 -22.453 -22.516 1 95.62 64 ARG A C 1
ATOM 466 O O . ARG A 1 64 ? 13.344 -22.188 -23.719 1 95.62 64 ARG A O 1
ATOM 473 N N . LEU A 1 65 ? 12.344 -22.609 -21.781 1 96.56 65 LEU A N 1
ATOM 474 C CA . LEU A 1 65 ? 11.016 -22.516 -22.375 1 96.56 65 LEU A CA 1
ATOM 475 C C . LEU A 1 65 ? 10.508 -21.078 -22.344 1 96.56 65 LEU A C 1
ATOM 477 O O . LEU A 1 65 ? 10.852 -20.312 -21.438 1 96.56 65 LEU A O 1
ATOM 481 N N . PRO A 1 66 ? 9.719 -20.75 -23.344 1 96.56 66 PRO A N 1
ATOM 482 C CA . PRO A 1 66 ? 9.055 -19.453 -23.25 1 96.56 66 PRO A CA 1
ATOM 483 C C . PRO A 1 66 ? 8.023 -19.391 -22.125 1 96.56 66 PRO A C 1
ATOM 485 O O . PRO A 1 66 ? 7.621 -20.422 -21.594 1 96.56 66 PRO A O 1
ATOM 488 N N . PRO A 1 67 ? 7.594 -18.172 -21.734 1 96.5 67 PRO A N 1
ATOM 489 C CA . PRO A 1 67 ? 6.715 -18 -20.578 1 96.5 67 PRO A CA 1
ATOM 490 C C . PRO A 1 67 ? 5.453 -18.859 -20.656 1 96.5 67 PRO A C 1
ATOM 492 O O . PRO A 1 67 ? 5.074 -19.5 -19.672 1 96.5 67 PRO A O 1
ATOM 495 N N . GLU A 1 68 ? 4.844 -18.953 -21.844 1 93.88 68 GLU A N 1
ATOM 496 C CA . GLU A 1 68 ? 3.543 -19.594 -22 1 93.88 68 GLU A CA 1
ATOM 497 C C . GLU A 1 68 ? 3.658 -21.109 -21.844 1 93.88 68 GLU A C 1
ATOM 499 O O . GLU A 1 68 ? 2.648 -21.797 -21.719 1 93.88 68 GLU A O 1
ATOM 504 N N . GLU A 1 69 ? 4.887 -21.641 -21.797 1 95.69 69 GLU A N 1
ATOM 505 C CA . GLU A 1 69 ? 5.086 -23.078 -21.734 1 95.69 69 GLU A CA 1
ATOM 506 C C . GLU A 1 69 ? 5.645 -23.516 -20.391 1 95.69 69 GLU A C 1
ATOM 508 O O . GLU A 1 69 ? 5.961 -24.688 -20.188 1 95.69 69 GLU A O 1
ATOM 513 N N . ARG A 1 70 ? 5.699 -22.625 -19.469 1 96.5 70 ARG A N 1
ATOM 514 C CA . ARG A 1 70 ? 6.363 -22.938 -18.219 1 96.5 70 ARG A CA 1
ATOM 515 C C . ARG A 1 70 ? 5.363 -23.438 -17.172 1 96.5 70 ARG A C 1
ATOM 517 O O . ARG A 1 70 ? 5.754 -23.922 -16.109 1 96.5 70 ARG A O 1
ATOM 524 N N . GLY A 1 71 ? 4.078 -23.266 -17.5 1 95.69 71 GLY A N 1
ATOM 525 C CA . GLY A 1 71 ? 3.053 -23.75 -16.578 1 95.69 71 GLY A CA 1
ATOM 526 C C . GLY A 1 71 ? 2.863 -22.844 -15.375 1 95.69 71 GLY A C 1
ATOM 527 O O . GLY A 1 71 ? 2.225 -23.25 -14.391 1 95.69 71 GLY A O 1
ATOM 528 N N . LEU A 1 72 ? 3.48 -21.688 -15.453 1 97.62 72 LEU A N 1
ATOM 529 C CA . LEU A 1 72 ? 3.373 -20.703 -14.375 1 97.62 72 LEU A CA 1
ATOM 530 C C . LEU A 1 72 ? 2.443 -19.562 -14.773 1 97.62 72 LEU A C 1
ATOM 532 O O . LEU A 1 72 ? 2.459 -19.125 -15.922 1 97.62 72 LEU A O 1
ATOM 536 N N . VAL A 1 73 ? 1.602 -19.156 -13.859 1 97.62 73 VAL A N 1
ATOM 537 C CA . VAL A 1 73 ? 0.716 -18.016 -14.109 1 97.62 73 VAL A CA 1
ATOM 538 C C . VAL A 1 73 ? 1.239 -16.781 -13.383 1 97.62 73 VAL A C 1
ATOM 540 O O . VAL A 1 73 ? 1.604 -16.859 -12.203 1 97.62 73 VAL A O 1
ATOM 543 N N . TYR A 1 74 ? 1.298 -15.727 -14.094 1 98 74 TYR A N 1
ATOM 544 C CA . TYR A 1 74 ? 1.802 -14.453 -13.594 1 98 74 TYR A CA 1
ATOM 545 C C . TYR A 1 74 ? 0.654 -13.508 -13.25 1 98 74 TYR A C 1
ATOM 547 O O . TYR A 1 74 ? -0.129 -13.133 -14.125 1 98 74 TYR A O 1
ATOM 555 N N . ILE A 1 75 ? 0.565 -13.125 -11.945 1 98.12 75 ILE A N 1
ATOM 556 C CA . ILE A 1 75 ? -0.436 -12.18 -11.477 1 98.12 75 ILE A CA 1
ATOM 557 C C . ILE A 1 75 ? 0.231 -10.844 -11.148 1 98.12 75 ILE A C 1
ATOM 559 O O . ILE A 1 75 ? 1.112 -10.773 -10.289 1 98.12 75 ILE A O 1
ATOM 563 N N . GLN A 1 76 ? -0.215 -9.797 -11.828 1 96.56 76 GLN A N 1
ATOM 564 C CA . GLN A 1 76 ? 0.33 -8.461 -11.617 1 96.56 76 GLN A CA 1
ATOM 565 C C . GLN A 1 76 ? -0.545 -7.652 -10.664 1 96.56 76 GLN A C 1
ATOM 567 O O . GLN A 1 76 ? -1.614 -8.109 -10.258 1 96.56 76 GLN A O 1
ATOM 572 N N . SER A 1 77 ? -0.061 -6.52 -10.289 1 94.94 77 SER A N 1
ATOM 573 C CA . SER A 1 77 ? -0.769 -5.656 -9.344 1 94.94 77 SER A CA 1
ATOM 574 C C . SER A 1 77 ? -2.082 -5.156 -9.938 1 94.94 77 SER A C 1
ATOM 576 O O . SER A 1 77 ? -3.066 -4.984 -9.211 1 94.94 77 SER A O 1
ATOM 578 N N . THR A 1 78 ? -2.115 -4.875 -11.211 1 95 78 THR A N 1
ATOM 579 C CA . THR A 1 78 ? -3.328 -4.418 -11.883 1 95 78 THR A CA 1
ATOM 580 C C . THR A 1 78 ? -4.02 -5.582 -12.594 1 95 78 THR A C 1
ATOM 582 O O . THR A 1 78 ? -3.494 -6.125 -13.562 1 95 78 THR A O 1
ATOM 585 N N . PRO A 1 79 ? -5.137 -5.895 -12.133 1 96.12 79 PRO A N 1
ATOM 586 C CA . PRO A 1 79 ? -5.832 -7.016 -12.766 1 96.12 79 PRO A CA 1
ATOM 587 C C . PRO A 1 79 ? -6.414 -6.656 -14.133 1 96.12 79 PRO A C 1
ATOM 589 O O . PRO A 1 79 ? -6.719 -5.488 -14.383 1 96.12 79 PRO A O 1
ATOM 592 N N . VAL A 1 80 ? -6.539 -7.672 -14.922 1 94.25 80 VAL A N 1
ATOM 593 C CA . VAL A 1 80 ? -7.258 -7.535 -16.188 1 94.25 80 VAL A CA 1
ATOM 594 C C . VAL A 1 80 ? -8.766 -7.492 -15.914 1 94.25 80 VAL A C 1
ATOM 596 O O . VAL A 1 80 ? -9.273 -8.227 -15.07 1 94.25 80 VAL A O 1
ATOM 599 N N . ASP A 1 81 ? -9.406 -6.637 -16.672 1 95.88 81 ASP A N 1
ATOM 600 C CA . ASP A 1 81 ? -10.859 -6.656 -16.625 1 95.88 81 ASP A CA 1
ATOM 601 C C . ASP A 1 81 ? -11.414 -7.879 -17.359 1 95.88 81 ASP A C 1
ATOM 603 O O . ASP A 1 81 ? -11.133 -8.086 -18.547 1 95.88 81 ASP A O 1
ATOM 607 N N . PRO A 1 82 ? -12.188 -8.695 -16.656 1 96.38 82 PRO A N 1
ATOM 608 C CA . PRO A 1 82 ? -12.703 -9.891 -17.312 1 96.38 82 PRO A CA 1
ATOM 609 C C . PRO A 1 82 ? -13.672 -9.562 -18.453 1 96.38 82 PRO A C 1
ATOM 611 O O . PRO A 1 82 ? -14.742 -9 -18.203 1 96.38 82 PRO A O 1
ATOM 614 N N . PRO A 1 83 ? -13.344 -9.953 -19.641 1 93.75 83 PRO A N 1
ATOM 615 C CA . PRO A 1 83 ? -14.219 -9.633 -20.766 1 93.75 83 PRO A CA 1
ATOM 616 C C . PRO A 1 83 ? -15.578 -10.32 -20.672 1 93.75 83 PRO A C 1
ATOM 618 O O . PRO A 1 83 ? -15.648 -11.531 -20.438 1 93.75 83 PRO A O 1
ATOM 621 N N . GLY A 1 84 ? -16.656 -9.477 -20.844 1 94.31 84 GLY A N 1
ATOM 622 C CA . GLY A 1 84 ? -18 -10.023 -20.844 1 94.31 84 GLY A CA 1
ATOM 623 C C . GLY A 1 84 ? -18.484 -10.398 -19.453 1 94.31 84 GLY A C 1
ATOM 624 O O . GLY A 1 84 ? -19.594 -10.93 -19.297 1 94.31 84 GLY A O 1
ATOM 625 N N . GLY A 1 85 ? -17.656 -10.234 -18.438 1 96.38 85 GLY A N 1
ATOM 626 C CA . GLY A 1 85 ? -18.016 -10.586 -17.062 1 96.38 85 GLY A CA 1
ATOM 627 C C . GLY A 1 85 ? -17.266 -11.797 -16.547 1 96.38 85 GLY A C 1
ATOM 628 O O . GLY A 1 85 ? -16.641 -12.531 -17.328 1 96.38 85 GLY A O 1
ATOM 629 N N . PRO A 1 86 ? -17.375 -12.008 -15.281 1 97.81 86 PRO A N 1
ATOM 630 C CA . PRO A 1 86 ? -16.562 -13.055 -14.648 1 97.81 86 PRO A CA 1
ATOM 631 C C . PRO A 1 86 ? -16.906 -14.453 -15.156 1 97.81 86 PRO A C 1
ATOM 633 O O . PRO A 1 86 ? -16.016 -15.227 -15.508 1 97.81 86 PRO A O 1
ATOM 636 N N . ARG A 1 87 ? -18.172 -14.75 -15.195 1 97.5 87 ARG A N 1
ATOM 637 C CA . ARG A 1 87 ? -18.594 -16.078 -15.609 1 97.5 87 ARG A CA 1
ATOM 638 C C . ARG A 1 87 ? -18.156 -16.375 -17.031 1 97.5 87 ARG A C 1
ATOM 640 O O . ARG A 1 87 ? -17.547 -17.422 -17.312 1 97.5 87 ARG A O 1
ATOM 647 N N . ARG A 1 88 ? -18.484 -15.5 -17.969 1 97.25 88 ARG A N 1
ATOM 648 C CA . ARG A 1 88 ? -18.125 -15.688 -19.359 1 97.25 88 ARG A CA 1
ATOM 649 C C . ARG A 1 88 ? -16.625 -15.828 -19.531 1 97.25 88 ARG A C 1
ATOM 651 O O . ARG A 1 88 ? -16.156 -16.703 -20.266 1 97.25 88 ARG A O 1
ATOM 658 N N . PHE A 1 89 ? -15.906 -14.984 -18.859 1 98 89 PHE A N 1
ATOM 659 C CA . PHE A 1 89 ? -14.445 -14.992 -18.922 1 98 89 PHE A CA 1
ATOM 660 C C . PHE A 1 89 ? -13.891 -16.328 -18.438 1 98 89 PHE A C 1
ATOM 662 O O . PHE A 1 89 ? -13.102 -16.969 -19.125 1 98 89 PHE A O 1
ATOM 669 N N . LEU A 1 90 ? -14.328 -16.797 -17.312 1 98.38 90 LEU A N 1
ATOM 670 C CA . LEU A 1 90 ? -13.82 -18.016 -16.703 1 98.38 90 LEU A CA 1
ATOM 671 C C . LEU A 1 90 ? -14.203 -19.234 -17.547 1 98.38 90 LEU A C 1
ATOM 673 O O . LEU A 1 90 ? -13.414 -20.172 -17.688 1 98.38 90 LEU A O 1
ATOM 677 N N . ARG A 1 91 ? -15.391 -19.203 -18.078 1 98.19 91 ARG A N 1
ATOM 678 C CA . ARG A 1 91 ? -15.812 -20.281 -18.953 1 98.19 91 ARG A CA 1
ATOM 679 C C . ARG A 1 91 ? -14.93 -20.344 -20.203 1 98.19 91 ARG A C 1
ATOM 681 O O . ARG A 1 91 ? -14.562 -21.438 -20.656 1 98.19 91 ARG A O 1
ATOM 688 N N . TRP A 1 92 ? -14.711 -19.172 -20.734 1 98.19 92 TRP A N 1
ATOM 689 C CA . TRP A 1 92 ? -13.852 -19.094 -21.922 1 98.19 92 TRP A CA 1
ATOM 690 C C . TRP A 1 92 ? -12.469 -19.672 -21.625 1 98.19 92 TRP A C 1
ATOM 692 O O . TRP A 1 92 ? -11.961 -20.484 -22.391 1 98.19 92 TRP A O 1
ATOM 702 N N . VAL A 1 93 ? -11.898 -19.328 -20.484 1 97.88 93 VAL A N 1
ATOM 703 C CA . VAL A 1 93 ? -10.586 -19.844 -20.094 1 97.88 93 VAL A CA 1
ATOM 704 C C . VAL A 1 93 ? -10.648 -21.344 -19.891 1 97.88 93 VAL A C 1
ATOM 706 O O . VAL A 1 93 ? -9.812 -22.094 -20.406 1 97.88 93 VAL A O 1
ATOM 709 N N . ALA A 1 94 ? -11.648 -21.766 -19.141 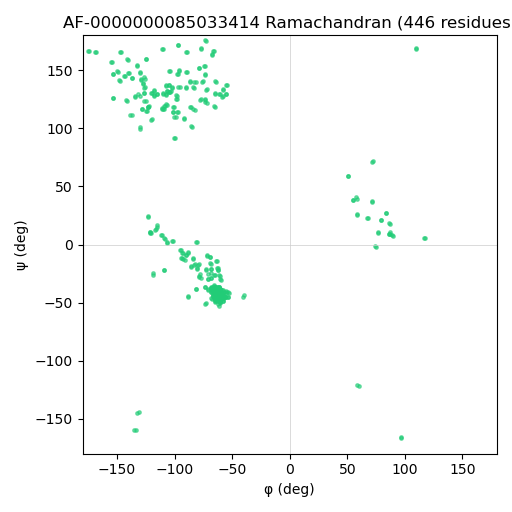1 98.06 94 ALA A N 1
ATOM 710 C CA . ALA A 1 94 ? -11.812 -23.188 -18.891 1 98.06 94 ALA A CA 1
ATOM 711 C C . ALA A 1 94 ? -11.891 -23.984 -20.188 1 98.06 94 ALA A C 1
ATOM 713 O O . ALA A 1 94 ? -11.211 -25 -20.344 1 98.06 94 ALA A O 1
ATOM 714 N N . ALA A 1 95 ? -12.625 -23.531 -21.109 1 97.88 95 ALA A N 1
ATOM 715 C CA . ALA A 1 95 ? -12.828 -24.219 -22.391 1 97.88 95 ALA A CA 1
ATOM 716 C C . ALA A 1 95 ? -11.516 -24.375 -23.141 1 97.88 95 ALA A C 1
ATOM 718 O O . ALA A 1 95 ? -11.258 -25.406 -23.766 1 97.88 95 ALA A O 1
ATOM 719 N N . ARG A 1 96 ? -10.766 -23.391 -23.094 1 96.62 96 ARG A N 1
ATOM 720 C CA . ARG A 1 96 ? -9.484 -23.406 -23.797 1 96.62 96 ARG A CA 1
ATOM 721 C C . ARG A 1 96 ? -8.57 -24.484 -23.25 1 96.62 96 ARG A C 1
ATOM 723 O O . ARG A 1 96 ? -7.664 -24.953 -23.953 1 96.62 96 ARG A O 1
ATOM 730 N N . TRP A 1 97 ? -8.867 -24.891 -22.078 1 96.31 97 TRP A N 1
ATOM 731 C CA . TRP A 1 97 ? -8.008 -25.891 -21.453 1 96.31 97 TRP A CA 1
ATOM 732 C C . TRP A 1 97 ? -8.75 -27.203 -21.234 1 96.31 97 TRP A C 1
ATOM 734 O O . TRP A 1 97 ? -8.359 -28.031 -20.406 1 96.31 97 TRP A O 1
ATOM 744 N N . GLY A 1 98 ? -9.859 -27.312 -21.938 1 96.38 98 GLY A N 1
ATOM 745 C CA . GLY A 1 98 ? -10.594 -28.562 -21.969 1 96.38 98 GLY A CA 1
ATOM 746 C C . GLY A 1 98 ? -11.445 -28.781 -20.734 1 96.38 98 GLY A C 1
ATOM 747 O O . GLY A 1 98 ? -11.75 -29.922 -20.375 1 96.38 98 GLY A O 1
ATOM 748 N N . ARG A 1 99 ? -11.719 -27.734 -20.094 1 96.81 99 ARG A N 1
ATOM 749 C CA . ARG A 1 99 ? -12.539 -27.781 -18.891 1 96.81 99 ARG A CA 1
ATOM 750 C C . ARG A 1 99 ? -13.898 -27.141 -19.125 1 96.81 99 ARG A C 1
ATOM 752 O O . ARG A 1 99 ? -14.148 -26.578 -20.188 1 96.81 99 ARG A O 1
ATOM 759 N N . GLY A 1 100 ? -14.844 -27.359 -18.141 1 95.69 100 GLY A N 1
ATOM 760 C CA . GLY A 1 100 ? -16.203 -26.859 -18.344 1 95.69 100 GLY A CA 1
ATOM 761 C C . GLY A 1 100 ? -16.766 -26.172 -17.109 1 95.69 100 GLY A C 1
ATOM 762 O O . GLY A 1 100 ? -16 -25.688 -16.266 1 95.69 100 GLY A O 1
ATOM 763 N N . GLU A 1 101 ? -18.016 -26.094 -17.094 1 96.94 101 GLU A N 1
ATOM 764 C CA . GLU A 1 101 ? -18.75 -25.359 -16.062 1 96.94 101 GLU A CA 1
ATOM 765 C C . GLU A 1 101 ? -18.484 -25.953 -14.672 1 96.94 101 GLU A C 1
ATOM 767 O O . GLU A 1 101 ? -18.422 -25.219 -13.688 1 96.94 101 GLU A O 1
ATOM 772 N N . ARG A 1 102 ? -18.359 -27.203 -14.633 1 97.62 102 ARG A N 1
ATOM 773 C CA . ARG A 1 102 ? -18.109 -27.859 -13.352 1 97.62 102 ARG A CA 1
ATOM 774 C C . ARG A 1 102 ? -16.828 -27.359 -12.711 1 97.62 102 ARG A C 1
ATOM 776 O O . ARG A 1 102 ? -16.797 -27.031 -11.523 1 97.62 102 ARG A O 1
ATOM 783 N N . GLU A 1 103 ? -15.773 -27.281 -13.516 1 98 103 GLU A N 1
ATOM 784 C CA . GLU A 1 103 ? -14.492 -26.797 -13.016 1 98 103 GLU A CA 1
ATOM 785 C C . GLU A 1 103 ? -14.57 -25.328 -12.625 1 98 103 GLU A C 1
ATOM 787 O O . GLU A 1 103 ? -13.938 -24.906 -11.656 1 98 103 GLU A O 1
ATOM 792 N N . VAL A 1 104 ? -15.305 -24.578 -13.375 1 98.44 104 VAL A N 1
ATOM 793 C CA . VAL A 1 104 ? -15.5 -23.156 -13.062 1 98.44 104 VAL A CA 1
ATOM 794 C C . VAL A 1 104 ? -16.141 -23.016 -11.688 1 98.44 104 VAL A C 1
ATOM 796 O O . VAL A 1 104 ? -15.68 -22.234 -10.852 1 98.44 104 VAL A O 1
ATOM 799 N N . GLU A 1 105 ? -17.141 -23.797 -11.414 1 98.12 105 GLU A N 1
ATOM 800 C CA . GLU A 1 105 ? -17.828 -23.75 -10.133 1 98.12 105 GLU A CA 1
ATOM 801 C C . GLU A 1 105 ? -16.922 -24.203 -8.992 1 98.12 105 GLU A C 1
ATOM 803 O O . GLU A 1 105 ? -16.969 -23.625 -7.902 1 98.12 105 GLU A O 1
ATOM 808 N N . GLU A 1 106 ? -16.219 -25.219 -9.219 1 98 106 GLU A N 1
ATOM 809 C CA . GLU A 1 106 ? -15.305 -25.734 -8.203 1 98 106 GLU A CA 1
ATOM 810 C C . GLU A 1 106 ? -14.266 -24.688 -7.816 1 98 106 GLU A C 1
ATOM 812 O O . GLU A 1 106 ? -14 -24.484 -6.629 1 98 106 GLU A O 1
ATOM 817 N N . VAL A 1 107 ? -13.688 -24.062 -8.836 1 98.12 107 VAL A N 1
ATOM 818 C CA . VAL A 1 107 ? -12.664 -23.047 -8.594 1 98.12 107 VAL A CA 1
ATOM 819 C C . VAL A 1 107 ? -13.297 -21.844 -7.879 1 98.12 107 VAL A C 1
ATOM 821 O O . VAL A 1 107 ? -12.703 -21.297 -6.949 1 98.12 107 VAL A O 1
ATOM 824 N N . ALA A 1 108 ? -14.469 -21.469 -8.32 1 98.19 108 ALA A N 1
ATOM 825 C CA . ALA A 1 108 ? -15.172 -20.359 -7.676 1 98.19 108 ALA A CA 1
ATOM 826 C C . ALA A 1 108 ? -15.453 -20.672 -6.207 1 98.19 108 ALA A C 1
ATOM 828 O O . ALA A 1 108 ? -15.312 -19.797 -5.348 1 98.19 108 ALA A O 1
ATOM 829 N N . ALA A 1 109 ? -15.828 -21.875 -5.945 1 97.88 109 ALA A N 1
ATOM 830 C CA . ALA A 1 109 ? -16.078 -22.297 -4.574 1 97.88 109 ALA A CA 1
ATOM 831 C C . ALA A 1 109 ? -14.805 -22.297 -3.748 1 97.88 109 ALA A C 1
ATOM 833 O O . ALA A 1 109 ? -14.797 -21.828 -2.605 1 97.88 109 ALA A O 1
ATOM 834 N N . LEU A 1 110 ? -13.797 -22.812 -4.316 1 97.12 110 LEU A N 1
ATOM 835 C CA . LEU A 1 110 ? -12.5 -22.875 -3.641 1 97.12 110 LEU A CA 1
ATOM 836 C C . LEU A 1 110 ? -12.055 -21.484 -3.199 1 97.12 110 LEU A C 1
ATOM 838 O O . LEU A 1 110 ? -11.57 -21.312 -2.08 1 97.12 110 LEU A O 1
ATOM 842 N N . LEU A 1 111 ? -12.297 -20.469 -4.102 1 97.12 111 LEU A N 1
ATOM 843 C CA . LEU A 1 111 ? -11.789 -19.125 -3.84 1 97.12 111 LEU A CA 1
ATOM 844 C C . LEU A 1 111 ? -12.844 -18.266 -3.164 1 97.12 111 LEU A C 1
ATOM 846 O O . LEU A 1 111 ? -12.586 -17.109 -2.811 1 97.12 111 LEU A O 1
ATOM 850 N N . GLY A 1 112 ? -14.023 -18.75 -2.99 1 95.69 112 GLY A N 1
ATOM 851 C CA . GLY A 1 112 ? -15.109 -18.016 -2.346 1 95.69 112 GLY A CA 1
ATOM 852 C C . GLY A 1 112 ? -15.656 -16.891 -3.197 1 95.69 112 GLY A C 1
ATOM 853 O O . GLY A 1 112 ? -15.969 -15.82 -2.684 1 95.69 112 GLY A O 1
ATOM 854 N N . ILE A 1 113 ? -15.719 -17.141 -4.531 1 96.94 113 ILE A N 1
ATOM 855 C CA . ILE A 1 113 ? -16.125 -16.031 -5.371 1 96.94 113 ILE A CA 1
ATOM 856 C C . ILE A 1 113 ? -17.359 -16.422 -6.188 1 96.94 113 ILE A C 1
ATOM 858 O O . ILE A 1 113 ? -17.594 -15.859 -7.262 1 96.94 113 ILE A O 1
ATOM 862 N N . ARG A 1 114 ? -18.156 -17.344 -5.766 1 97.19 114 ARG A N 1
ATOM 863 C CA . ARG A 1 114 ? -19.359 -17.781 -6.477 1 97.19 114 ARG A CA 1
ATOM 864 C C . ARG A 1 114 ? -20.297 -16.609 -6.719 1 97.19 114 ARG A C 1
ATOM 866 O O . ARG A 1 114 ? -20.891 -16.484 -7.797 1 97.19 114 ARG A O 1
ATOM 873 N N . ASP A 1 115 ? -20.406 -15.789 -5.738 1 95.69 115 ASP A N 1
ATOM 874 C CA . ASP A 1 115 ? -21.344 -14.672 -5.816 1 95.69 115 ASP A CA 1
ATOM 875 C C . ASP A 1 115 ? -20.875 -13.641 -6.84 1 95.69 115 ASP A C 1
ATOM 877 O O . ASP A 1 115 ? -21.656 -12.789 -7.27 1 95.69 115 ASP A O 1
ATOM 881 N N . LEU A 1 116 ? -19.641 -13.703 -7.23 1 96.69 116 LEU A N 1
ATOM 882 C CA . LEU A 1 116 ? -19.078 -12.727 -8.156 1 96.69 116 LEU A CA 1
ATOM 883 C C . LEU A 1 116 ? -19.344 -13.133 -9.602 1 96.69 116 LEU A C 1
ATOM 885 O O . LEU A 1 116 ? -19.234 -12.312 -10.516 1 96.69 116 LEU A O 1
ATOM 889 N N . LEU A 1 117 ? -19.641 -14.336 -9.828 1 97.12 117 LEU A N 1
ATOM 890 C CA . LEU A 1 117 ? -19.703 -14.898 -11.18 1 97.12 117 LEU A CA 1
ATOM 891 C C . LEU A 1 117 ? -20.75 -14.164 -12.023 1 97.12 117 LEU A C 1
ATOM 893 O O . LEU A 1 117 ? -20.562 -13.984 -13.227 1 97.12 117 LEU A O 1
ATOM 897 N N . ASP A 1 118 ? -21.75 -13.672 -11.375 1 95.44 118 ASP A N 1
ATOM 898 C CA . ASP A 1 118 ? -22.828 -13.055 -12.133 1 95.44 118 ASP A CA 1
ATOM 899 C C . ASP A 1 118 ? -22.953 -11.57 -11.812 1 95.44 118 ASP A C 1
ATOM 901 O O . ASP A 1 118 ? -23.969 -10.938 -12.102 1 95.44 118 ASP A O 1
ATOM 905 N N . ARG A 1 119 ? -21.969 -11.125 -11.164 1 93.25 119 ARG A N 1
ATOM 906 C CA . ARG A 1 119 ? -21.984 -9.711 -10.789 1 93.25 119 ARG A CA 1
ATOM 907 C C . ARG A 1 119 ? -21.406 -8.852 -11.914 1 93.25 119 ARG A C 1
ATOM 909 O O . ARG A 1 119 ? -20.438 -9.234 -12.57 1 93.25 119 ARG A O 1
ATOM 916 N N . ARG A 1 120 ? -22.109 -7.68 -12.062 1 87.81 120 ARG A N 1
ATOM 917 C CA . ARG A 1 120 ? -21.562 -6.656 -12.945 1 87.81 120 ARG A CA 1
ATOM 918 C C . ARG A 1 120 ? -20.797 -5.602 -12.148 1 87.81 120 ARG A C 1
ATOM 920 O O . ARG A 1 120 ? -21.078 -5.375 -10.969 1 87.81 120 ARG A O 1
ATOM 927 N N . GLY A 1 121 ? -19.734 -5.047 -12.766 1 89.88 121 GLY A N 1
ATOM 928 C CA . GLY A 1 121 ? -19 -3.988 -12.094 1 89.88 121 GLY A CA 1
ATOM 929 C C . GLY A 1 121 ? -18.188 -4.484 -10.914 1 89.88 121 GLY A C 1
ATOM 930 O O . GLY A 1 121 ? -18.438 -4.098 -9.773 1 89.88 121 GLY A O 1
ATOM 931 N N . LEU A 1 122 ? -17.156 -5.176 -11.062 1 94.25 122 LEU A N 1
ATOM 932 C CA . LEU A 1 122 ? -16.281 -5.723 -10.023 1 94.25 122 LEU A CA 1
ATOM 933 C C . LEU A 1 122 ? -15.297 -4.668 -9.531 1 94.25 122 LEU A C 1
ATOM 935 O O . LEU A 1 122 ? -14.797 -3.863 -10.32 1 94.25 122 LEU A O 1
ATOM 939 N N . SER A 1 123 ? -15.109 -4.699 -8.188 1 92.5 123 SER A N 1
ATOM 940 C CA . SER A 1 123 ? -14.008 -3.904 -7.656 1 92.5 123 SER A CA 1
ATOM 941 C C . SER A 1 123 ? -12.656 -4.453 -8.117 1 92.5 123 SER A C 1
ATOM 943 O O . SER A 1 123 ? -12.586 -5.551 -8.672 1 92.5 123 SER A O 1
ATOM 945 N N . THR A 1 124 ? -11.617 -3.701 -7.938 1 93.81 124 THR A N 1
ATOM 946 C CA . THR A 1 124 ? -10.273 -4.129 -8.32 1 93.81 124 THR A CA 1
ATOM 947 C C . THR A 1 124 ? -9.906 -5.43 -7.609 1 93.81 124 THR A C 1
ATOM 949 O O . THR A 1 124 ? -9.328 -6.332 -8.219 1 93.81 124 THR A O 1
ATOM 952 N N . GLY A 1 125 ? -10.211 -5.496 -6.32 1 96 125 GLY A N 1
ATOM 953 C CA . GLY A 1 125 ? -9.945 -6.715 -5.57 1 96 125 GLY A CA 1
ATOM 954 C C . GLY A 1 125 ? -10.711 -7.914 -6.098 1 96 125 GLY A C 1
ATOM 955 O O . GLY A 1 125 ? -10.172 -9.016 -6.188 1 96 125 GLY A O 1
ATOM 956 N N . GLN A 1 126 ? -11.938 -7.672 -6.445 1 96.12 126 GLN A N 1
ATOM 957 C CA . GLN A 1 126 ? -12.766 -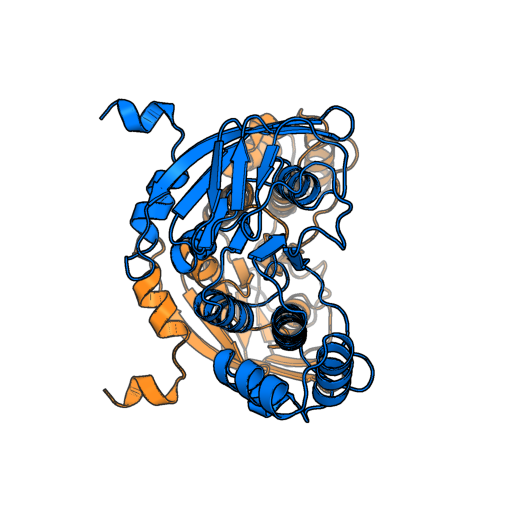8.742 -6.996 1 96.12 126 GLN A CA 1
ATOM 958 C C . GLN A 1 126 ? -12.25 -9.195 -8.359 1 96.12 126 GLN A C 1
ATOM 960 O O . GLN A 1 126 ? -12.211 -10.391 -8.656 1 96.12 126 GLN A O 1
ATOM 965 N N . LYS A 1 127 ? -11.852 -8.234 -9.109 1 97.25 127 LYS A N 1
ATOM 966 C CA . LYS A 1 127 ? -11.234 -8.57 -10.398 1 97.25 127 LYS A CA 1
ATOM 967 C C . LYS A 1 127 ? -9.992 -9.438 -10.203 1 97.25 127 LYS A C 1
ATOM 969 O O . LYS A 1 127 ? -9.773 -10.391 -10.961 1 97.25 127 LYS A O 1
ATOM 974 N N . GLN A 1 128 ? -9.211 -9.094 -9.195 1 98 128 GLN A N 1
ATOM 975 C CA . GLN A 1 128 ? -8 -9.852 -8.914 1 98 128 GLN A CA 1
ATOM 976 C C . GLN A 1 128 ? -8.328 -11.305 -8.586 1 98 128 GLN A C 1
ATOM 978 O O . GLN A 1 128 ? -7.645 -12.219 -9.039 1 98 128 GLN A O 1
ATOM 983 N N . LEU A 1 129 ? -9.383 -11.5 -7.84 1 98.19 129 LEU A N 1
ATOM 984 C CA . LEU A 1 129 ? -9.828 -12.844 -7.48 1 98.19 129 LEU A CA 1
ATOM 985 C C . LEU A 1 129 ? -10.227 -13.633 -8.727 1 98.19 129 LEU A C 1
ATOM 987 O O . LEU A 1 129 ? -9.891 -14.812 -8.852 1 98.19 129 LEU A O 1
ATOM 991 N N . VAL A 1 130 ? -10.883 -12.977 -9.617 1 98.19 130 VAL A N 1
ATOM 992 C CA . VAL A 1 130 ? -11.305 -13.609 -10.859 1 98.19 130 VAL A CA 1
ATOM 993 C C . VAL A 1 130 ? -10.078 -13.961 -11.703 1 98.19 130 VAL A C 1
ATOM 995 O O . VAL A 1 130 ? -10.031 -15.031 -12.312 1 98.19 130 VAL A O 1
ATOM 998 N N . ASN A 1 131 ? -9.102 -13.078 -11.727 1 98.31 131 ASN A N 1
ATOM 999 C CA . ASN A 1 131 ? -7.867 -13.359 -12.453 1 98.31 131 ASN A CA 1
ATOM 1000 C C . ASN A 1 131 ? -7.137 -14.57 -11.875 1 98.31 131 ASN A C 1
ATOM 1002 O O . ASN A 1 131 ? -6.609 -15.398 -12.617 1 98.31 131 ASN A O 1
ATOM 1006 N N . ILE A 1 132 ? -7.102 -14.656 -10.594 1 98.44 132 ILE A N 1
ATOM 1007 C CA . ILE A 1 132 ? -6.488 -15.805 -9.93 1 98.44 132 ILE A CA 1
ATOM 1008 C C . ILE A 1 132 ? -7.254 -17.078 -10.289 1 98.44 132 ILE A C 1
ATOM 1010 O O . ILE A 1 132 ? -6.648 -18.109 -10.602 1 98.44 132 ILE A O 1
ATOM 1014 N N . ALA A 1 133 ? -8.547 -16.984 -10.281 1 98.44 133 ALA A N 1
ATOM 1015 C CA . ALA A 1 133 ? -9.383 -18.109 -10.672 1 98.44 133 ALA A CA 1
ATOM 1016 C C . ALA A 1 133 ? -9.07 -18.562 -12.102 1 98.44 133 ALA A C 1
ATOM 1018 O O . ALA A 1 133 ? -8.977 -19.75 -12.375 1 98.44 133 ALA A O 1
ATOM 1019 N N . ALA A 1 134 ? -8.938 -17.609 -12.977 1 98.31 134 ALA A N 1
ATOM 1020 C CA . ALA A 1 134 ? -8.609 -17.906 -14.367 1 98.31 134 ALA A CA 1
ATOM 1021 C C . ALA A 1 134 ? -7.293 -18.672 -14.461 1 98.31 134 ALA A C 1
ATOM 1023 O O . ALA A 1 134 ? -7.164 -19.609 -15.266 1 98.31 134 ALA A O 1
ATOM 1024 N N . GLY A 1 135 ? -6.379 -18.266 -13.625 1 97.5 135 GLY A N 1
ATOM 1025 C CA . GLY A 1 135 ? -5.105 -18.969 -13.594 1 97.5 135 GLY A CA 1
ATOM 1026 C C . GLY A 1 135 ? -5.242 -20.422 -13.211 1 97.5 135 GLY A C 1
ATOM 1027 O O . GLY A 1 135 ? -4.598 -21.297 -13.797 1 97.5 135 GLY A O 1
ATOM 1028 N N . LEU A 1 136 ? -6.035 -20.734 -12.273 1 97.44 136 LEU A N 1
ATOM 1029 C CA . LEU A 1 136 ? -6.285 -22.109 -11.859 1 97.44 136 LEU A CA 1
ATOM 1030 C C . LEU A 1 136 ? -6.926 -22.922 -12.984 1 97.44 136 LEU A C 1
ATOM 1032 O O . LEU A 1 136 ? -6.523 -24.062 -13.242 1 97.44 136 LEU A O 1
ATOM 1036 N N . LEU A 1 137 ? -7.867 -22.312 -13.57 1 97.75 137 LEU A N 1
ATOM 1037 C CA . LEU A 1 137 ? -8.594 -22.984 -14.641 1 97.75 137 LEU A CA 1
ATOM 1038 C C . LEU A 1 137 ? -7.68 -23.25 -15.836 1 97.75 137 LEU A C 1
ATOM 1040 O O . LEU A 1 137 ? -7.895 -24.203 -16.578 1 97.75 137 LEU A O 1
ATOM 1044 N N . ALA A 1 138 ? -6.672 -22.422 -15.945 1 96.19 138 ALA A N 1
ATOM 1045 C CA . ALA A 1 138 ? -5.719 -22.578 -17.047 1 96.19 138 ALA A CA 1
ATOM 1046 C C . ALA A 1 138 ? -4.688 -23.672 -16.734 1 96.19 138 ALA A C 1
ATOM 1048 O O . ALA A 1 138 ? -3.719 -23.844 -17.469 1 96.19 138 ALA A O 1
ATOM 1049 N N . GLY A 1 139 ? -4.836 -24.328 -15.578 1 92.25 139 GLY A N 1
ATOM 1050 C CA . GLY A 1 139 ? -3.986 -25.453 -15.242 1 92.25 139 GLY A CA 1
ATOM 1051 C C . GLY A 1 139 ? -2.656 -25.047 -14.641 1 92.25 139 GLY A C 1
ATOM 1052 O O . GLY A 1 139 ? -1.671 -25.781 -14.75 1 92.25 139 GLY A O 1
ATOM 1053 N N . ALA A 1 140 ? -2.598 -23.953 -14.023 1 94.62 140 ALA A N 1
ATOM 1054 C CA . ALA A 1 140 ? -1.368 -23.469 -13.391 1 94.62 140 ALA A CA 1
ATOM 1055 C C . ALA A 1 140 ? -0.821 -24.5 -12.406 1 94.62 140 ALA A C 1
ATOM 1057 O O . ALA A 1 140 ? -1.556 -25.016 -11.555 1 94.62 140 ALA A O 1
ATOM 1058 N N . CYS A 1 141 ? 0.452 -24.812 -12.547 1 95.81 141 CYS A N 1
ATOM 1059 C CA . CYS A 1 141 ? 1.09 -25.656 -11.555 1 95.81 141 CYS A CA 1
ATOM 1060 C C . CYS A 1 141 ? 1.761 -24.828 -10.469 1 95.81 141 CYS A C 1
ATOM 1062 O O . CYS A 1 141 ? 2.199 -25.359 -9.445 1 95.81 141 CYS A O 1
ATOM 1064 N N . GLY A 1 142 ? 1.814 -23.484 -10.641 1 97.5 142 GLY A N 1
ATOM 1065 C CA . GLY A 1 142 ? 2.338 -22.5 -9.695 1 97.5 142 GLY A CA 1
ATOM 1066 C C . GLY A 1 142 ? 2.01 -21.078 -10.078 1 97.5 142 GLY A C 1
ATOM 1067 O O . GLY A 1 142 ? 1.596 -20.812 -11.211 1 97.5 142 GLY A O 1
ATOM 1068 N N . PHE A 1 143 ? 2.195 -20.172 -9.148 1 98.5 143 PHE A N 1
ATOM 1069 C CA . PHE A 1 143 ? 1.867 -18.766 -9.375 1 98.5 143 PHE A CA 1
ATOM 1070 C C . PHE A 1 143 ? 3.055 -17.875 -9.039 1 98.5 143 PHE A C 1
ATOM 1072 O O . PHE A 1 143 ? 3.773 -18.125 -8.07 1 98.5 143 PHE A O 1
ATOM 1079 N N . LEU A 1 144 ? 3.291 -16.891 -9.859 1 98.75 144 LEU A N 1
ATOM 1080 C CA . LEU A 1 144 ? 4.148 -15.734 -9.594 1 98.75 144 LEU A CA 1
ATOM 1081 C C . LEU A 1 144 ? 3.32 -14.469 -9.406 1 98.75 144 LEU A C 1
ATOM 1083 O O . LEU A 1 144 ? 2.619 -14.039 -10.328 1 98.75 144 LEU A O 1
ATOM 1087 N N . MET A 1 145 ? 3.406 -13.859 -8.25 1 98.75 145 MET A N 1
ATOM 1088 C CA . MET A 1 145 ? 2.541 -12.719 -7.98 1 98.75 145 MET A CA 1
ATOM 1089 C C . MET A 1 145 ? 3.363 -11.484 -7.613 1 98.75 145 MET A C 1
ATOM 1091 O O . MET A 1 145 ? 4.098 -11.5 -6.625 1 98.75 145 MET A O 1
ATOM 1095 N N . ASP A 1 146 ? 3.221 -10.531 -8.414 1 98.31 146 ASP A N 1
ATOM 1096 C CA . ASP A 1 146 ? 3.973 -9.297 -8.234 1 98.31 146 ASP A CA 1
ATOM 1097 C C . ASP A 1 146 ? 3.111 -8.219 -7.574 1 98.31 146 ASP A C 1
ATOM 1099 O O . ASP A 1 146 ? 2.416 -7.469 -8.258 1 98.31 146 ASP A O 1
ATOM 1103 N N . GLU A 1 147 ? 3.17 -8.156 -6.238 1 97.81 147 GLU A N 1
ATOM 1104 C CA . GLU A 1 147 ? 2.43 -7.191 -5.426 1 97.81 147 GLU A CA 1
ATOM 1105 C C . GLU A 1 147 ? 0.95 -7.18 -5.797 1 97.81 147 GLU A C 1
ATOM 1107 O O . GLU A 1 147 ? 0.378 -6.117 -6.051 1 97.81 147 GLU A O 1
ATOM 1112 N N . PRO A 1 148 ? 0.322 -8.305 -5.676 1 98 148 PRO A N 1
ATOM 1113 C CA . PRO A 1 148 ? -1.03 -8.445 -6.223 1 98 148 PRO A CA 1
ATOM 1114 C C . PRO A 1 148 ? -2.062 -7.617 -5.457 1 98 148 PRO A C 1
ATOM 1116 O O . PRO A 1 148 ? -3.186 -7.434 -5.93 1 98 148 PRO A O 1
ATOM 1119 N N . THR A 1 149 ? -1.657 -7.078 -4.285 1 97.12 149 THR A N 1
ATOM 1120 C CA . THR A 1 149 ? -2.652 -6.383 -3.48 1 97.12 149 THR A CA 1
ATOM 1121 C C . THR A 1 149 ? -2.242 -4.93 -3.25 1 97.12 149 THR A C 1
ATOM 1123 O O . THR A 1 149 ? -2.861 -4.223 -2.451 1 97.12 149 THR A O 1
ATOM 1126 N N . SER A 1 150 ? -1.246 -4.434 -3.91 1 93.06 150 SER A N 1
ATOM 1127 C CA . SER A 1 150 ? -0.616 -3.154 -3.598 1 93.06 150 SER A CA 1
ATOM 1128 C C . SER A 1 150 ? -1.599 -2 -3.756 1 93.06 150 SER A C 1
ATOM 1130 O O . SER A 1 150 ? -1.449 -0.958 -3.113 1 93.06 150 SER A O 1
ATOM 1132 N N . HIS A 1 151 ? -2.686 -2.1 -4.516 1 89.94 151 HIS A N 1
ATOM 1133 C CA . HIS A 1 151 ? -3.607 -0.997 -4.758 1 89.94 151 HIS A CA 1
ATOM 1134 C C . HIS A 1 151 ? -4.93 -1.212 -4.023 1 89.94 151 HIS A C 1
ATOM 1136 O O . HIS A 1 151 ? -5.848 -0.396 -4.141 1 89.94 151 HIS A O 1
ATOM 1142 N N . LEU A 1 152 ? -4.949 -2.234 -3.275 1 95.12 152 LEU A N 1
ATOM 1143 C CA . LEU A 1 152 ? -6.199 -2.604 -2.621 1 95.12 152 LEU A CA 1
ATOM 1144 C C . LEU A 1 152 ? -6.254 -2.055 -1.199 1 95.12 152 LEU A C 1
ATOM 1146 O O . LEU A 1 152 ? -5.215 -1.902 -0.55 1 95.12 152 LEU A O 1
ATOM 1150 N N . ASP A 1 153 ? -7.48 -1.746 -0.742 1 94.31 153 ASP A N 1
ATOM 1151 C CA . ASP A 1 153 ? -7.633 -1.46 0.681 1 94.31 153 ASP A CA 1
ATOM 1152 C C . ASP A 1 153 ? -7.512 -2.734 1.514 1 94.31 153 ASP A C 1
ATOM 1154 O O . ASP A 1 153 ? -7.383 -3.83 0.965 1 94.31 153 ASP A O 1
ATOM 1158 N N . TRP A 1 154 ? -7.535 -2.602 2.727 1 92.69 154 TRP A N 1
ATOM 1159 C CA . TRP A 1 154 ? -7.223 -3.701 3.631 1 92.69 154 TRP A CA 1
ATOM 1160 C C . TRP A 1 154 ? -8.242 -4.824 3.5 1 92.69 154 TRP A C 1
ATOM 1162 O O . TRP A 1 154 ? -7.891 -6.004 3.557 1 92.69 154 TRP A O 1
ATOM 1172 N N . PHE A 1 155 ? -9.469 -4.512 3.311 1 90.81 155 PHE A N 1
ATOM 1173 C CA . PHE A 1 155 ? -10.508 -5.52 3.188 1 90.81 155 PHE A CA 1
ATOM 1174 C C . PHE A 1 155 ? -10.289 -6.383 1.951 1 90.81 155 PHE A C 1
ATOM 1176 O O . PHE A 1 155 ? -10.266 -7.609 2.041 1 90.81 155 PHE A O 1
ATOM 1183 N N . ASN A 1 156 ? -10.07 -5.777 0.902 1 93.56 156 ASN A N 1
ATOM 1184 C CA . ASN A 1 156 ? -9.836 -6.5 -0.343 1 93.56 156 ASN A CA 1
ATOM 1185 C C . ASN A 1 156 ? -8.508 -7.25 -0.312 1 93.56 156 ASN A C 1
ATOM 1187 O O . ASN A 1 156 ? -8.391 -8.344 -0.872 1 93.56 156 ASN A O 1
ATOM 1191 N N . LYS A 1 157 ? -7.547 -6.605 0.308 1 95.69 157 LYS A N 1
ATOM 1192 C CA . LYS A 1 157 ? -6.266 -7.281 0.471 1 95.69 157 LYS A CA 1
ATOM 1193 C C . LYS A 1 157 ? -6.438 -8.617 1.185 1 95.69 157 LYS A C 1
ATOM 1195 O O . LYS A 1 157 ? -5.898 -9.633 0.743 1 95.69 157 LYS A O 1
ATOM 1200 N N . ARG A 1 158 ? -7.184 -8.625 2.205 1 93.25 158 ARG A N 1
ATOM 1201 C CA . ARG A 1 158 ? -7.402 -9.844 2.98 1 93.25 158 ARG A CA 1
ATOM 1202 C C . ARG A 1 158 ? -8.148 -10.891 2.156 1 93.25 158 ARG A C 1
ATOM 1204 O O . ARG A 1 158 ? -7.836 -12.086 2.234 1 93.25 158 ARG A O 1
ATOM 1211 N N . LEU A 1 159 ? -9.102 -10.453 1.416 1 93.88 159 LEU A N 1
ATOM 1212 C CA . LEU A 1 159 ? -9.836 -11.367 0.553 1 93.88 159 LEU A CA 1
ATOM 1213 C C . LEU A 1 159 ? -8.898 -12.062 -0.431 1 93.88 159 LEU A C 1
ATOM 1215 O O . LEU A 1 159 ? -8.945 -13.281 -0.59 1 93.88 159 LEU A O 1
ATOM 1219 N N . VAL A 1 160 ? -8.062 -11.305 -1.02 1 97.5 160 VAL A N 1
ATOM 1220 C CA . VAL A 1 160 ? -7.129 -11.844 -2.002 1 97.5 160 VAL A CA 1
ATOM 1221 C C . VAL A 1 160 ? -6.113 -12.742 -1.307 1 97.5 160 VAL A C 1
ATOM 1223 O O . VAL A 1 160 ? -5.844 -13.859 -1.767 1 97.5 160 VAL A O 1
ATOM 1226 N N . ASP A 1 161 ? -5.574 -12.258 -0.196 1 97.12 161 ASP A N 1
ATOM 1227 C CA . ASP A 1 161 ? -4.598 -13.039 0.554 1 97.12 161 ASP A CA 1
ATOM 1228 C C . ASP A 1 161 ? -5.184 -14.383 0.989 1 97.12 161 ASP A C 1
ATOM 1230 O O . ASP A 1 161 ? -4.527 -15.422 0.869 1 97.12 161 ASP A O 1
ATOM 1234 N N . ASP A 1 162 ? -6.395 -14.367 1.472 1 95.94 162 ASP A N 1
ATOM 1235 C CA . ASP A 1 162 ? -7.059 -15.594 1.893 1 95.94 162 ASP A CA 1
ATOM 1236 C C . ASP A 1 162 ? -7.242 -16.547 0.715 1 95.94 162 ASP A C 1
ATOM 1238 O O . ASP A 1 162 ? -7.074 -17.766 0.861 1 95.94 162 ASP A O 1
ATOM 1242 N N . ALA A 1 163 ? -7.621 -16 -0.385 1 97.06 163 ALA A N 1
ATOM 1243 C CA . ALA A 1 163 ? -7.773 -16.812 -1.586 1 97.06 163 ALA A CA 1
ATOM 1244 C C . ALA A 1 163 ? -6.449 -17.469 -1.979 1 97.06 163 ALA A C 1
ATOM 1246 O O . ALA A 1 163 ? -6.414 -18.641 -2.336 1 97.06 163 ALA A O 1
ATOM 1247 N N . VAL A 1 164 ? -5.379 -16.719 -1.913 1 97.56 164 VAL A N 1
ATOM 1248 C CA . VAL A 1 164 ? -4.051 -17.219 -2.27 1 97.56 164 VAL A CA 1
ATOM 1249 C C . VAL A 1 164 ? -3.68 -18.391 -1.366 1 97.56 164 VAL A C 1
ATOM 1251 O O . VAL A 1 164 ? -3.141 -19.391 -1.835 1 97.56 164 VAL A O 1
ATOM 1254 N N . ARG A 1 165 ? -4.023 -18.312 -0.156 1 95.88 165 ARG A N 1
ATOM 1255 C CA . ARG A 1 165 ? -3.699 -19.359 0.807 1 95.88 165 ARG A CA 1
ATOM 1256 C C . ARG A 1 165 ? -4.469 -20.641 0.502 1 95.88 165 ARG A C 1
ATOM 1258 O O . ARG A 1 165 ? -4.055 -21.734 0.908 1 95.88 165 ARG A O 1
ATOM 1265 N N . ARG A 1 166 ? -5.52 -20.531 -0.203 1 95.31 166 ARG A N 1
ATOM 1266 C CA . ARG A 1 166 ? -6.379 -21.672 -0.498 1 95.31 166 ARG A CA 1
ATOM 1267 C C . ARG A 1 166 ? -5.938 -22.375 -1.783 1 95.31 166 ARG A C 1
ATOM 1269 O O . ARG A 1 166 ? -6.418 -23.453 -2.1 1 95.31 166 ARG A O 1
ATOM 1276 N N . LEU A 1 167 ? -5.059 -21.844 -2.523 1 95.88 167 LEU A N 1
ATOM 1277 C CA . LEU A 1 167 ? -4.699 -22.344 -3.844 1 95.88 167 LEU A CA 1
ATOM 1278 C C . LEU A 1 167 ? -4.105 -23.75 -3.746 1 95.88 167 LEU A C 1
ATOM 1280 O O . LEU A 1 167 ? -4.297 -24.578 -4.645 1 95.88 167 LEU A O 1
ATOM 1284 N N . GLY A 1 168 ? -3.371 -23.984 -2.736 1 93.19 168 GLY A N 1
ATOM 1285 C CA . GLY A 1 168 ? -2.732 -25.281 -2.582 1 93.19 168 GLY A CA 1
ATOM 1286 C C . GLY A 1 168 ? -1.657 -25.547 -3.619 1 93.19 168 GLY A C 1
ATOM 1287 O O . GLY A 1 168 ? -1.463 -26.688 -4.043 1 93.19 168 GLY A O 1
ATOM 1288 N N . LYS A 1 169 ? -1.125 -24.562 -4.168 1 95.88 169 LYS A N 1
ATOM 1289 C CA . LYS A 1 169 ? -0.065 -24.609 -5.172 1 95.88 169 LYS A CA 1
ATOM 1290 C C . LYS A 1 169 ? 1.135 -23.766 -4.738 1 95.88 169 LYS A C 1
ATOM 1292 O O . LYS A 1 169 ? 1.021 -22.922 -3.85 1 95.88 169 LYS A O 1
ATOM 1297 N N . PRO A 1 170 ? 2.314 -24.094 -5.383 1 97.81 170 PRO A N 1
ATOM 1298 C CA . PRO A 1 170 ? 3.436 -23.172 -5.156 1 97.81 170 PRO A CA 1
ATOM 1299 C C . PRO A 1 170 ? 3.123 -21.75 -5.582 1 97.81 170 PRO A C 1
ATOM 1301 O O . PRO A 1 170 ? 2.658 -21.516 -6.703 1 97.81 170 PRO A O 1
ATOM 1304 N N . VAL A 1 171 ? 3.309 -20.812 -4.703 1 98.5 171 VAL A N 1
ATOM 1305 C CA . VAL A 1 171 ? 3.109 -19.406 -4.977 1 98.5 171 VAL A CA 1
ATOM 1306 C C . VAL A 1 171 ? 4.355 -18.609 -4.57 1 98.5 171 VAL A C 1
ATOM 1308 O O . VAL A 1 171 ? 4.785 -18.672 -3.414 1 98.5 171 VAL A O 1
ATOM 1311 N N . LEU A 1 172 ? 4.988 -18 -5.516 1 98.81 172 LEU A N 1
ATOM 1312 C CA . LEU A 1 172 ? 5.992 -16.984 -5.211 1 98.81 172 LEU A CA 1
ATOM 1313 C C . LEU A 1 172 ? 5.371 -15.594 -5.176 1 98.81 172 LEU A C 1
ATOM 1315 O O . LEU A 1 172 ? 4.988 -15.055 -6.215 1 98.81 172 LEU A O 1
ATOM 1319 N N . TYR A 1 173 ? 5.277 -15.086 -3.973 1 98.75 173 TYR A N 1
ATOM 1320 C CA . TYR A 1 173 ? 4.57 -13.836 -3.686 1 98.75 173 TYR A CA 1
ATOM 1321 C C . TYR A 1 173 ? 5.551 -12.727 -3.318 1 98.75 173 TYR A C 1
ATOM 1323 O O . TYR A 1 173 ? 6.281 -12.836 -2.33 1 98.75 173 TYR A O 1
ATOM 1331 N N . VAL A 1 174 ? 5.594 -11.68 -4.133 1 98.62 174 VAL A N 1
ATOM 1332 C CA . VAL A 1 174 ? 6.5 -10.586 -3.818 1 98.62 174 VAL A CA 1
ATOM 1333 C C . VAL A 1 174 ? 5.711 -9.422 -3.215 1 98.62 174 VAL A C 1
ATOM 1335 O O . VAL A 1 174 ? 4.625 -9.086 -3.693 1 98.62 174 VAL A O 1
ATOM 1338 N N . THR A 1 175 ? 6.18 -8.852 -2.189 1 97.81 175 THR A N 1
ATOM 1339 C CA . THR A 1 175 ? 5.551 -7.707 -1.544 1 97.81 175 THR A CA 1
ATOM 1340 C C . THR A 1 175 ? 6.586 -6.879 -0.785 1 97.81 175 THR A C 1
ATOM 1342 O O . THR A 1 175 ? 7.66 -7.379 -0.447 1 97.81 175 THR A O 1
ATOM 1345 N N . HIS A 1 176 ? 6.289 -5.68 -0.582 1 96.56 176 HIS A N 1
ATOM 1346 C CA . HIS A 1 176 ? 7.121 -4.824 0.26 1 96.56 176 HIS A CA 1
ATOM 1347 C C . HIS A 1 176 ? 6.508 -4.652 1.645 1 96.56 176 HIS A C 1
ATOM 1349 O O . HIS A 1 176 ? 7.062 -3.949 2.492 1 96.56 176 HIS A O 1
ATOM 1355 N N . ASP A 1 177 ? 5.383 -5.305 1.945 1 95.69 177 ASP A N 1
ATOM 1356 C CA . ASP A 1 177 ? 4.664 -5.176 3.209 1 95.69 177 ASP A CA 1
ATOM 1357 C C . ASP A 1 177 ? 4.957 -6.355 4.133 1 95.69 177 ASP A C 1
ATOM 1359 O O . ASP A 1 177 ? 4.48 -7.469 3.898 1 95.69 177 ASP A O 1
ATOM 1363 N N . PRO A 1 178 ? 5.613 -6.055 5.242 1 95.38 178 PRO A N 1
ATOM 1364 C CA . PRO A 1 178 ? 6.008 -7.16 6.117 1 95.38 178 PRO A CA 1
ATOM 1365 C C . PRO A 1 178 ? 4.82 -7.793 6.836 1 95.38 178 PRO A C 1
ATOM 1367 O O . PRO A 1 178 ? 4.863 -8.977 7.184 1 95.38 178 PRO A O 1
ATOM 1370 N N . TYR A 1 179 ? 3.809 -7.047 7.102 1 94.69 179 TYR A N 1
ATOM 1371 C CA . TYR A 1 179 ? 2.637 -7.629 7.746 1 94.69 179 TYR A CA 1
ATOM 1372 C C . TYR A 1 179 ? 1.879 -8.539 6.785 1 94.69 179 TYR A C 1
ATOM 1374 O O . TYR A 1 179 ? 1.344 -9.57 7.195 1 94.69 179 TYR A O 1
ATOM 1382 N N . GLU A 1 180 ? 1.821 -8.102 5.598 1 95.88 180 GLU A N 1
ATOM 1383 C CA . GLU A 1 180 ? 1.251 -8.984 4.578 1 95.88 180 GLU A CA 1
ATOM 1384 C C . GLU A 1 180 ? 2.072 -10.258 4.43 1 95.88 180 GLU A C 1
ATOM 1386 O O . GLU A 1 180 ? 1.514 -11.359 4.359 1 95.88 180 GLU A O 1
ATOM 1391 N N . ALA A 1 181 ? 3.387 -10.078 4.363 1 96.94 181 ALA A N 1
ATOM 1392 C CA . ALA A 1 181 ? 4.281 -11.227 4.273 1 96.94 181 ALA A CA 1
ATOM 1393 C C . ALA A 1 181 ? 4.02 -12.219 5.406 1 96.94 181 ALA A C 1
ATOM 1395 O O . ALA A 1 181 ? 3.896 -13.422 5.172 1 96.94 181 ALA A O 1
ATOM 1396 N N . ALA A 1 182 ? 3.881 -11.711 6.602 1 95.94 182 ALA A N 1
ATOM 1397 C CA . ALA A 1 182 ? 3.654 -12.539 7.781 1 95.94 182 ALA A CA 1
ATOM 1398 C C . ALA A 1 182 ? 2.301 -13.242 7.699 1 95.94 182 ALA A C 1
ATOM 1400 O O . ALA A 1 182 ? 2.158 -14.383 8.156 1 95.94 182 ALA A O 1
ATOM 1401 N N . TYR A 1 183 ? 1.396 -12.594 7.168 1 94.88 183 TYR A N 1
ATOM 1402 C CA . TYR A 1 183 ? 0.035 -13.117 7.121 1 94.88 183 TYR A CA 1
ATOM 1403 C C . TYR A 1 183 ? -0.081 -14.25 6.102 1 94.88 183 TYR A C 1
ATOM 1405 O O . TYR A 1 183 ? -0.793 -15.227 6.332 1 94.88 183 TYR A O 1
ATOM 1413 N N . ILE A 1 184 ? 0.646 -14.141 4.977 1 96.06 184 ILE A N 1
ATOM 1414 C CA . ILE A 1 184 ? 0.319 -15.039 3.877 1 96.06 184 ILE A CA 1
ATOM 1415 C C . ILE A 1 184 ? 1.429 -16.078 3.709 1 96.06 184 ILE A C 1
ATOM 1417 O O . ILE A 1 184 ? 1.193 -17.156 3.186 1 96.06 184 ILE A O 1
ATOM 1421 N N . GLY A 1 185 ? 2.539 -15.766 4.172 1 96.88 185 GLY A N 1
ATOM 1422 C CA . GLY A 1 185 ? 3.703 -16.547 3.791 1 96.88 185 GLY A CA 1
ATOM 1423 C C . GLY A 1 185 ? 3.969 -17.719 4.723 1 96.88 185 GLY A C 1
ATOM 1424 O O . GLY A 1 185 ? 3.965 -17.547 5.945 1 96.88 185 GLY A O 1
ATOM 1425 N N . ASP A 1 186 ? 4.27 -18.906 4.16 1 97.31 186 ASP A N 1
ATOM 1426 C CA . ASP A 1 186 ? 4.824 -20.031 4.902 1 97.31 186 ASP A CA 1
ATOM 1427 C C . ASP A 1 186 ? 6.332 -19.875 5.086 1 97.31 186 ASP A C 1
ATOM 1429 O O . ASP A 1 186 ? 6.883 -20.297 6.109 1 97.31 186 ASP A O 1
ATOM 1433 N N . VAL A 1 187 ? 6.953 -19.391 4.094 1 97.19 187 VAL A N 1
ATOM 1434 C CA . VAL A 1 187 ? 8.367 -19.031 4.074 1 97.19 187 VAL A CA 1
ATOM 1435 C C . VAL A 1 187 ? 8.531 -17.594 3.613 1 97.19 187 VAL A C 1
ATOM 1437 O O . VAL A 1 187 ? 7.875 -17.156 2.66 1 97.19 187 VAL A O 1
ATOM 1440 N N . ILE A 1 188 ? 9.359 -16.828 4.305 1 97.69 188 ILE A N 1
ATOM 1441 C CA . ILE A 1 188 ? 9.594 -15.438 3.945 1 97.69 188 ILE A CA 1
ATOM 1442 C C . ILE A 1 188 ? 11.086 -15.211 3.691 1 97.69 188 ILE A C 1
ATOM 1444 O O . ILE A 1 188 ? 11.914 -15.445 4.574 1 97.69 188 ILE A O 1
ATOM 1448 N N . CYS A 1 189 ? 11.406 -14.82 2.502 1 97.38 189 CYS A N 1
ATOM 1449 C CA . CYS A 1 189 ? 12.766 -14.469 2.111 1 97.38 189 CYS A CA 1
ATOM 1450 C C . CYS A 1 189 ? 12.914 -12.961 1.938 1 97.38 189 CYS A C 1
ATOM 1452 O O . CYS A 1 189 ? 12.055 -12.312 1.339 1 97.38 189 CYS A O 1
ATOM 1454 N N . VAL A 1 190 ? 13.977 -12.406 2.422 1 97.12 190 VAL A N 1
ATOM 1455 C CA . VAL A 1 190 ? 14.227 -10.969 2.291 1 97.12 190 VAL A CA 1
ATOM 1456 C C . VAL A 1 190 ? 15.188 -10.727 1.127 1 97.12 190 VAL A C 1
ATOM 1458 O O . VAL A 1 190 ? 16.266 -11.312 1.066 1 97.12 190 VAL A O 1
ATOM 1461 N N . MET A 1 191 ? 14.789 -9.875 0.297 1 97.12 191 MET A N 1
ATOM 1462 C CA . MET A 1 191 ? 15.617 -9.531 -0.856 1 97.12 191 MET A CA 1
ATOM 1463 C C . MET A 1 191 ? 16.234 -8.148 -0.692 1 97.12 191 MET A C 1
ATOM 1465 O O . MET A 1 191 ? 15.531 -7.184 -0.378 1 97.12 191 MET A O 1
ATOM 1469 N N . GLU A 1 192 ? 17.453 -8.078 -0.935 1 94.94 192 GLU A N 1
ATOM 1470 C CA . GLU A 1 192 ? 18.219 -6.836 -0.896 1 94.94 192 GLU A CA 1
ATOM 1471 C C . GLU A 1 192 ? 19.25 -6.793 -2.014 1 94.94 192 GLU A C 1
ATOM 1473 O O . GLU A 1 192 ? 20.078 -7.703 -2.141 1 94.94 192 GLU A O 1
ATOM 1478 N N . GLU A 1 193 ? 19.156 -5.742 -2.811 1 95.5 193 GLU A N 1
ATOM 1479 C CA . GLU A 1 193 ? 20.141 -5.473 -3.844 1 95.5 193 GLU A CA 1
ATOM 1480 C C . GLU A 1 193 ? 20.312 -6.668 -4.777 1 95.5 193 GLU A C 1
ATOM 1482 O O . GLU A 1 193 ? 21.438 -7.078 -5.07 1 95.5 193 GLU A O 1
ATOM 1487 N N . GLY A 1 194 ? 19.219 -7.281 -5.055 1 97.75 194 GLY A N 1
ATOM 1488 C CA . GLY A 1 194 ? 19.234 -8.32 -6.07 1 97.75 194 GLY A CA 1
ATOM 1489 C C . GLY A 1 194 ? 19.609 -9.688 -5.523 1 97.75 194 GLY A C 1
ATOM 1490 O O . GLY A 1 194 ? 19.875 -10.617 -6.285 1 97.75 194 GLY A O 1
ATOM 1491 N N . ARG A 1 195 ? 19.688 -9.797 -4.188 1 97.56 195 ARG A N 1
ATOM 1492 C CA . ARG A 1 195 ? 20.031 -11.062 -3.555 1 97.56 195 ARG A CA 1
ATOM 1493 C C . ARG A 1 195 ? 19.047 -11.422 -2.455 1 97.56 195 ARG A C 1
ATOM 1495 O O . ARG A 1 195 ? 18.453 -10.539 -1.825 1 97.56 195 ARG A O 1
ATOM 1502 N N . LEU A 1 196 ? 18.859 -12.734 -2.314 1 96.81 196 LEU A N 1
ATOM 1503 C CA . LEU A 1 196 ? 18.109 -13.219 -1.165 1 96.81 196 LEU A CA 1
ATOM 1504 C C . LEU A 1 196 ? 19 -13.32 0.068 1 96.81 196 LEU A C 1
ATOM 1506 O O . LEU A 1 196 ? 19.938 -14.117 0.089 1 96.81 196 LEU A O 1
ATOM 1510 N N . ARG A 1 197 ? 18.734 -12.555 1.097 1 92.62 197 ARG A N 1
ATOM 1511 C CA . ARG A 1 197 ? 19.609 -12.469 2.258 1 92.62 197 ARG A CA 1
ATOM 1512 C C . ARG A 1 197 ? 19.25 -13.531 3.295 1 92.62 197 ARG A C 1
ATOM 1514 O O . ARG A 1 197 ? 20.141 -14.094 3.939 1 92.62 197 ARG A O 1
ATOM 1521 N N . ARG A 1 198 ? 18.047 -13.711 3.568 1 92.25 198 ARG A N 1
ATOM 1522 C CA . ARG A 1 198 ? 17.609 -14.703 4.543 1 92.25 198 ARG A CA 1
ATOM 1523 C C . ARG A 1 198 ? 16.188 -15.18 4.234 1 92.25 198 ARG A C 1
ATOM 1525 O O . ARG A 1 198 ? 15.375 -14.422 3.697 1 92.25 198 ARG A O 1
ATOM 1532 N N . CYS A 1 199 ? 16.016 -16.422 4.555 1 94.94 199 CYS A N 1
ATOM 1533 C CA . CYS A 1 199 ? 14.688 -17.031 4.469 1 94.94 199 CYS A CA 1
ATOM 1534 C C . CYS A 1 199 ? 14.305 -17.688 5.793 1 94.94 199 CYS A C 1
ATOM 1536 O O . CYS A 1 199 ? 15.078 -18.469 6.352 1 94.94 199 CYS A O 1
ATOM 1538 N N . VAL A 1 200 ? 13.148 -17.344 6.203 1 95.62 200 VAL A N 1
ATOM 1539 C CA . VAL A 1 200 ? 12.719 -17.859 7.496 1 95.62 200 VAL A CA 1
ATOM 1540 C C . VAL A 1 200 ? 11.375 -18.562 7.348 1 95.62 200 VAL A C 1
ATOM 1542 O O . VAL A 1 200 ? 10.516 -18.125 6.578 1 95.62 200 VAL A O 1
ATOM 1545 N N . GLU A 1 201 ? 11.227 -19.625 8.078 1 96.19 201 GLU A N 1
ATOM 1546 C CA . GLU A 1 201 ? 9.922 -20.281 8.148 1 96.19 201 GLU A CA 1
ATOM 1547 C C . GLU A 1 201 ? 8.953 -19.469 9 1 96.19 201 GLU A C 1
ATOM 1549 O O . GLU A 1 201 ? 9.367 -18.766 9.938 1 96.19 201 GLU A O 1
ATOM 1554 N N . ASN A 1 202 ? 7.738 -19.5 8.625 1 95.94 202 ASN A N 1
ATOM 1555 C CA . ASN A 1 202 ? 6.695 -18.75 9.305 1 95.94 202 ASN A CA 1
ATOM 1556 C C . ASN A 1 202 ? 5.406 -19.547 9.438 1 95.94 202 ASN A C 1
ATOM 1558 O O . ASN A 1 202 ? 5.137 -20.438 8.617 1 95.94 202 ASN A O 1
ATOM 1562 N N . SER A 1 203 ? 4.719 -19.25 10.578 1 93.19 203 SER A N 1
ATOM 1563 C CA . SER A 1 203 ? 3.346 -19.719 10.734 1 93.19 203 SER A CA 1
ATOM 1564 C C . SER A 1 203 ? 2.361 -18.547 10.695 1 93.19 203 SER A C 1
ATOM 1566 O O . SER A 1 203 ? 2.322 -17.734 11.609 1 93.19 203 SER A O 1
ATOM 1568 N N . PRO A 1 204 ? 1.521 -18.531 9.75 1 86.06 204 PRO A N 1
ATOM 1569 C CA . PRO A 1 204 ? 0.625 -17.391 9.547 1 86.06 204 PRO A CA 1
ATOM 1570 C C . PRO A 1 204 ? -0.349 -17.188 10.703 1 86.06 204 PRO A C 1
ATOM 1572 O O . PRO A 1 204 ? -0.951 -16.109 10.836 1 86.06 204 PRO A O 1
ATOM 1575 N N . THR A 1 205 ? -0.47 -18.125 11.531 1 83.88 205 THR A N 1
ATOM 1576 C CA . THR A 1 205 ? -1.364 -18.016 12.672 1 83.88 205 THR A CA 1
ATOM 1577 C C . THR A 1 205 ? -0.672 -17.297 13.828 1 83.88 205 THR A C 1
ATOM 1579 O O . THR A 1 205 ? -1.328 -16.859 14.781 1 83.88 205 THR A O 1
ATOM 1582 N N . ASP A 1 206 ? 0.629 -17.109 13.758 1 86.31 206 ASP A N 1
ATOM 1583 C CA . ASP A 1 206 ? 1.388 -16.422 14.805 1 86.31 206 ASP A CA 1
ATOM 1584 C C . ASP A 1 206 ? 1.223 -14.914 14.695 1 86.31 206 ASP A C 1
ATOM 1586 O O . ASP A 1 206 ? 0.926 -14.391 13.617 1 86.31 206 ASP A O 1
ATOM 1590 N N . PRO A 1 207 ? 1.363 -14.305 15.883 1 86.75 207 PRO A N 1
ATOM 1591 C CA . PRO A 1 207 ? 1.398 -12.844 15.797 1 86.75 207 PRO A CA 1
ATOM 1592 C C . PRO A 1 207 ? 2.486 -12.336 14.852 1 86.75 207 PRO A C 1
ATOM 1594 O O . PRO A 1 207 ? 3.615 -12.836 14.875 1 86.75 207 PRO A O 1
ATOM 1597 N N . ALA A 1 208 ? 2.107 -11.383 14.109 1 90.62 208 ALA A N 1
ATOM 1598 C CA . ALA A 1 208 ? 2.988 -10.922 13.039 1 90.62 208 ALA A CA 1
ATOM 1599 C C . ALA A 1 208 ? 4.113 -10.047 13.586 1 90.62 208 ALA A C 1
ATOM 1601 O O . ALA A 1 208 ? 5.219 -10.039 13.047 1 90.62 208 ALA A O 1
ATOM 1602 N N . GLU A 1 209 ? 3.863 -9.375 14.672 1 89.56 209 GLU A N 1
ATOM 1603 C CA . GLU A 1 209 ? 4.719 -8.273 15.109 1 89.56 209 GLU A CA 1
ATOM 1604 C C . GLU A 1 209 ? 6.121 -8.766 15.445 1 89.56 209 GLU A C 1
ATOM 1606 O O . GLU A 1 209 ? 7.113 -8.172 15.023 1 89.56 209 GLU A O 1
ATOM 1611 N N . PRO A 1 210 ? 6.27 -9.836 16.188 1 88.31 210 PRO A N 1
ATOM 1612 C CA . PRO A 1 210 ? 7.625 -10.297 16.484 1 88.31 210 PRO A CA 1
ATOM 1613 C C . PRO A 1 210 ? 8.414 -10.648 15.227 1 88.31 210 PRO A C 1
ATOM 1615 O O . PRO A 1 210 ? 9.602 -10.328 15.125 1 88.31 210 PRO A O 1
ATOM 1618 N N . LEU A 1 211 ? 7.801 -11.281 14.344 1 91.25 211 LEU A N 1
ATOM 1619 C CA . LEU A 1 211 ? 8.453 -11.648 13.094 1 91.25 211 LEU A CA 1
ATOM 1620 C C . LEU A 1 211 ? 8.828 -10.398 12.297 1 91.25 211 LEU A C 1
ATOM 1622 O O . LEU A 1 211 ? 9.945 -10.305 11.781 1 91.25 211 LEU A O 1
ATOM 1626 N N . VAL A 1 212 ? 7.922 -9.508 12.211 1 91 212 VAL A N 1
ATOM 1627 C CA . VAL A 1 212 ? 8.141 -8.281 11.445 1 91 212 VAL A CA 1
ATOM 1628 C C . VAL A 1 212 ? 9.344 -7.527 12.008 1 91 212 VAL A C 1
ATOM 1630 O O . VAL A 1 212 ? 10.203 -7.062 11.258 1 91 212 VAL A O 1
ATOM 1633 N N . ARG A 1 213 ? 9.414 -7.434 13.258 1 87.75 213 ARG A N 1
ATOM 1634 C CA . ARG A 1 213 ? 10.547 -6.773 13.906 1 87.75 213 ARG A CA 1
ATOM 1635 C C . ARG A 1 213 ? 11.859 -7.465 13.555 1 87.75 213 ARG A C 1
ATOM 1637 O O . ARG A 1 213 ? 12.867 -6.801 13.305 1 87.75 213 ARG A O 1
ATOM 1644 N N . ARG A 1 214 ? 11.812 -8.734 13.516 1 88.5 214 ARG A N 1
ATOM 1645 C CA . ARG A 1 214 ? 13 -9.523 13.195 1 88.5 214 ARG A CA 1
ATOM 1646 C C . ARG A 1 214 ? 13.414 -9.328 11.742 1 88.5 214 ARG A C 1
ATOM 1648 O O . ARG A 1 214 ? 14.602 -9.195 11.453 1 88.5 214 ARG A O 1
ATOM 1655 N N . LEU A 1 215 ? 12.492 -9.289 10.867 1 89 215 LEU A N 1
ATOM 1656 C CA . LEU A 1 215 ? 12.758 -9.188 9.438 1 89 215 LEU A CA 1
ATOM 1657 C C . LEU A 1 215 ? 13.344 -7.828 9.086 1 89 215 LEU A C 1
ATOM 1659 O O . LEU A 1 215 ? 14.117 -7.711 8.133 1 89 215 LEU A O 1
ATOM 1663 N N . LEU A 1 216 ? 12.992 -6.84 9.852 1 80.75 216 LEU A N 1
ATOM 1664 C CA . LEU A 1 216 ? 13.375 -5.473 9.516 1 80.75 216 LEU A CA 1
ATOM 1665 C C . LEU A 1 216 ? 14.711 -5.109 10.164 1 80.75 216 LEU A C 1
ATOM 1667 O O . LEU A 1 216 ? 15.273 -4.051 9.875 1 80.75 216 LEU A O 1
ATOM 1671 N N . GLN A 1 217 ? 15.141 -5.91 11.078 1 77.81 217 GLN A N 1
ATOM 1672 C CA . GLN A 1 217 ? 16.453 -5.672 11.68 1 77.81 217 GLN A CA 1
ATOM 1673 C C . GLN A 1 217 ? 17.578 -6.012 10.711 1 77.81 217 GLN A C 1
ATOM 1675 O O . GLN A 1 217 ? 17.469 -6.961 9.93 1 77.81 217 GLN A O 1
ATOM 1680 N N . PRO A 1 218 ? 18.5 -5.004 10.695 1 67.06 218 PRO A N 1
ATOM 1681 C CA . PRO A 1 218 ? 19.641 -5.312 9.836 1 67.06 218 PRO A CA 1
ATOM 1682 C C . PRO A 1 218 ? 20.359 -6.602 10.25 1 67.06 218 PRO A C 1
ATOM 1684 O O . PRO A 1 218 ? 20.297 -7 11.414 1 67.06 218 PRO A O 1
ATOM 1687 N N . GLU A 1 219 ? 20.719 -7.535 9.352 1 61.09 219 GLU A N 1
ATOM 1688 C CA . GLU A 1 219 ? 21.391 -8.805 9.594 1 61.09 219 GLU A CA 1
ATOM 1689 C C . GLU A 1 219 ? 22.484 -8.648 10.648 1 61.09 219 GLU A C 1
ATOM 1691 O O . GLU A 1 219 ? 22.75 -9.57 11.43 1 61.09 219 GLU A O 1
ATOM 1696 N N . ASN A 1 220 ? 23.281 -7.703 10.641 1 50.44 220 ASN A N 1
ATOM 1697 C CA . ASN A 1 220 ? 24.406 -7.637 11.562 1 50.44 220 ASN A CA 1
ATOM 1698 C C . ASN A 1 220 ? 23.938 -7.59 13.016 1 50.44 220 ASN A C 1
ATOM 1700 O O . ASN A 1 220 ? 24.688 -7.957 13.93 1 50.44 220 ASN A O 1
ATOM 1704 N N . GLN A 1 221 ? 22.938 -6.984 13.344 1 49.66 221 GLN A N 1
ATOM 1705 C CA . GLN A 1 221 ? 22.547 -6.836 14.742 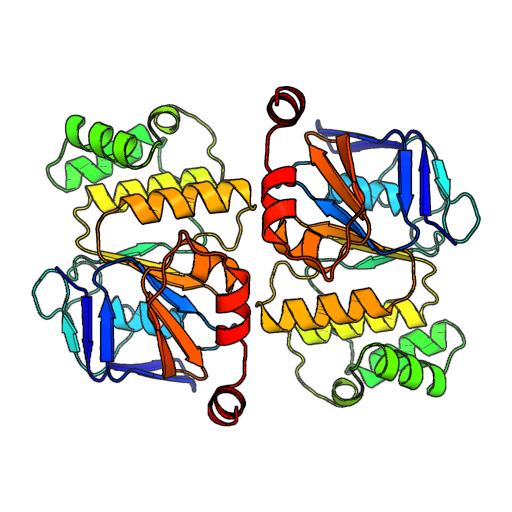1 49.66 221 GLN A CA 1
ATOM 1706 C C . GLN A 1 221 ? 21.875 -8.102 15.266 1 49.66 221 GLN A C 1
ATOM 1708 O O . GLN A 1 221 ? 21.672 -8.242 16.469 1 49.66 221 GLN A O 1
ATOM 1713 N N . ALA A 1 222 ? 21.297 -8.859 14.594 1 41.75 222 ALA A N 1
ATOM 1714 C CA . ALA A 1 222 ? 20.688 -10.102 15.078 1 41.75 222 ALA A CA 1
ATOM 1715 C C . ALA A 1 222 ? 21.734 -11.031 15.672 1 41.75 222 ALA A C 1
ATOM 1717 O O . ALA A 1 222 ? 21.422 -11.922 16.453 1 41.75 222 ALA A O 1
ATOM 1718 N N . ALA A 1 223 ? 22.984 -11.148 15.117 1 37.53 223 ALA A N 1
ATOM 1719 C CA . ALA A 1 223 ? 23.984 -12.102 15.609 1 37.53 223 ALA A CA 1
ATOM 1720 C C . ALA A 1 223 ? 24.516 -11.68 16.969 1 37.53 223 ALA A C 1
ATOM 1722 O O . ALA A 1 223 ? 25.25 -12.43 17.625 1 37.53 223 ALA A O 1
ATOM 1723 N N . GLY A 1 224 ? 24.469 -10.422 17.281 1 30.84 224 GLY A N 1
ATOM 1724 C CA . GLY A 1 224 ? 25.172 -10.016 18.5 1 30.84 224 GLY A CA 1
ATOM 1725 C C . GLY A 1 224 ? 24.375 -10.25 19.766 1 30.84 224 GLY A C 1
ATOM 1726 O O . GLY A 1 224 ? 24.812 -9.891 20.859 1 30.84 224 GLY A O 1
ATOM 1727 N N . ARG A 1 225 ? 23.016 -10.469 19.766 1 27.02 225 ARG A N 1
ATOM 1728 C CA . ARG A 1 225 ? 22.688 -10.867 21.141 1 27.02 225 ARG A CA 1
ATOM 1729 C C . ARG A 1 225 ? 22.781 -12.375 21.312 1 27.02 225 ARG A C 1
ATOM 1731 O O . ARG A 1 225 ? 22.438 -13.133 20.391 1 27.02 225 ARG A O 1
ATOM 1738 N N . MET B 1 1 ? -4.227 23.688 20.625 1 70.81 1 MET B N 1
ATOM 1739 C CA . MET B 1 1 ? -4.57 24.203 19.312 1 70.81 1 MET B CA 1
ATOM 1740 C C . MET B 1 1 ? -5.039 23.078 18.391 1 70.81 1 MET B C 1
ATOM 1742 O O . MET B 1 1 ? -4.227 22.281 17.906 1 70.81 1 MET B O 1
ATOM 1746 N N . ALA B 1 2 ? -6.34 22.75 18.422 1 87.31 2 ALA B N 1
ATOM 1747 C CA . ALA B 1 2 ? -6.992 21.594 17.812 1 87.31 2 ALA B CA 1
ATOM 1748 C C . ALA B 1 2 ? -7.746 21.984 16.547 1 87.31 2 ALA B C 1
ATOM 1750 O O . ALA B 1 2 ? -8.008 23.172 16.328 1 87.31 2 ALA B O 1
ATOM 1751 N N . VAL B 1 3 ? -7.855 21.109 15.594 1 97.06 3 VAL B N 1
ATOM 1752 C CA . VAL B 1 3 ? -8.828 21.219 14.516 1 97.06 3 VAL B CA 1
ATOM 1753 C C . VAL B 1 3 ? -10.156 20.609 14.961 1 97.06 3 VAL B C 1
ATOM 1755 O O . VAL B 1 3 ? -10.227 19.438 15.328 1 97.06 3 VAL B O 1
ATOM 1758 N N . GLU B 1 4 ? -11.188 21.453 14.984 1 98.19 4 GLU B N 1
ATOM 1759 C CA . GLU B 1 4 ? -12.508 21.016 15.43 1 98.19 4 GLU B CA 1
ATOM 1760 C C . GLU B 1 4 ? -13.523 21.078 14.289 1 98.19 4 GLU B C 1
ATOM 1762 O O . GLU B 1 4 ? -13.617 22.109 13.602 1 98.19 4 GLU B O 1
ATOM 1767 N N . VAL B 1 5 ? -14.195 20.016 14.125 1 98.12 5 VAL B N 1
ATOM 1768 C CA . VAL B 1 5 ? -15.211 19.922 13.086 1 98.12 5 VAL B CA 1
ATOM 1769 C C . VAL B 1 5 ? -16.578 19.641 13.711 1 98.12 5 VAL B C 1
ATOM 1771 O O . VAL B 1 5 ? -16.703 18.734 14.547 1 98.12 5 VAL B O 1
ATOM 1774 N N . ARG B 1 6 ? -17.594 20.422 13.32 1 97.88 6 ARG B N 1
ATOM 1775 C CA . ARG B 1 6 ? -18.953 20.219 13.82 1 97.88 6 ARG B CA 1
ATOM 1776 C C . ARG B 1 6 ? -19.969 20.266 12.688 1 97.88 6 ARG B C 1
ATOM 1778 O O . ARG B 1 6 ? -20.016 21.234 11.914 1 97.88 6 ARG B O 1
ATOM 1785 N N . GLY B 1 7 ? -20.797 19.25 12.617 1 98.12 7 GLY B N 1
ATOM 1786 C CA . GLY B 1 7 ? -21.906 19.203 11.672 1 98.12 7 GLY B CA 1
ATOM 1787 C C . GLY B 1 7 ? -21.453 19.344 10.227 1 98.12 7 GLY B C 1
ATOM 1788 O O . GLY B 1 7 ? -22.078 20.062 9.453 1 98.12 7 GLY B O 1
ATOM 1789 N N . LEU B 1 8 ? -20.406 18.734 9.898 1 98.38 8 LEU B N 1
ATOM 1790 C CA . LEU B 1 8 ? -19.859 18.891 8.555 1 98.38 8 LEU B CA 1
ATOM 1791 C C . LEU B 1 8 ? -20.641 18.047 7.547 1 98.38 8 LEU B C 1
ATOM 1793 O O . LEU B 1 8 ? -20.812 16.844 7.738 1 98.38 8 LEU B O 1
ATOM 1797 N N . ARG B 1 9 ? -21.156 18.641 6.512 1 98.5 9 ARG B N 1
ATOM 1798 C CA . ARG B 1 9 ? -21.859 18 5.406 1 98.5 9 ARG B CA 1
ATOM 1799 C C . ARG B 1 9 ? -21.312 18.469 4.062 1 98.5 9 ARG B C 1
ATOM 1801 O O . ARG B 1 9 ? -21.125 19.672 3.85 1 98.5 9 ARG B O 1
ATOM 1808 N N . ALA B 1 10 ? -20.953 17.609 3.203 1 98.31 10 ALA B N 1
ATOM 1809 C CA . ALA B 1 10 ? -20.438 17.922 1.869 1 98.31 10 ALA B CA 1
ATOM 1810 C C . ALA B 1 10 ? -20.859 16.859 0.863 1 98.31 10 ALA B C 1
ATOM 1812 O O . ALA B 1 10 ? -21.312 15.773 1.247 1 98.31 10 ALA B O 1
ATOM 1813 N N . ARG B 1 11 ? -20.703 17.203 -0.405 1 96.5 11 ARG B N 1
ATOM 1814 C CA . ARG B 1 11 ? -21.109 16.281 -1.46 1 96.5 11 ARG B CA 1
ATOM 1815 C C . ARG B 1 11 ? -20.062 16.234 -2.572 1 96.5 11 ARG B C 1
ATOM 1817 O O . ARG B 1 11 ? -19.453 17.25 -2.902 1 96.5 11 ARG B O 1
ATOM 1824 N N . ARG B 1 12 ? -19.844 15.109 -3.137 1 95.5 12 ARG B N 1
ATOM 1825 C CA . ARG B 1 12 ? -19.078 14.859 -4.355 1 95.5 12 ARG B CA 1
ATOM 1826 C C . ARG B 1 12 ? -19.875 13.984 -5.324 1 95.5 12 ARG B C 1
ATOM 1828 O O . ARG B 1 12 ? -19.875 12.758 -5.199 1 95.5 12 ARG B O 1
ATOM 1835 N N . GLY B 1 13 ? -20.438 14.648 -6.297 1 94.5 13 GLY B N 1
ATOM 1836 C CA . GLY B 1 13 ? -21.406 13.914 -7.105 1 94.5 13 GLY B CA 1
ATOM 1837 C C . GLY B 1 13 ? -22.562 13.359 -6.297 1 94.5 13 GLY B C 1
ATOM 1838 O O . GLY B 1 13 ? -23.25 14.109 -5.602 1 94.5 13 GLY B O 1
ATOM 1839 N N . ARG B 1 14 ? -22.688 11.984 -6.371 1 94.75 14 ARG B N 1
ATOM 1840 C CA . ARG B 1 14 ? -23.766 11.328 -5.633 1 94.75 14 ARG B CA 1
ATOM 1841 C C . ARG B 1 14 ? -23.328 10.977 -4.219 1 94.75 14 ARG B C 1
ATOM 1843 O O . ARG B 1 14 ? -24.156 10.633 -3.371 1 94.75 14 ARG B O 1
ATOM 1850 N N . PHE B 1 15 ? -22.125 11.164 -3.982 1 96.5 15 PHE B N 1
ATOM 1851 C CA . PHE B 1 15 ? -21.578 10.781 -2.684 1 96.5 15 PHE B CA 1
ATOM 1852 C C . PHE B 1 15 ? -21.828 11.875 -1.651 1 96.5 15 PHE B C 1
ATOM 1854 O O . PHE B 1 15 ? -21.609 13.062 -1.927 1 96.5 15 PHE B O 1
ATOM 1861 N N . GLN B 1 16 ? -22.297 11.43 -0.396 1 97.75 16 GLN B N 1
ATOM 1862 C CA . GLN B 1 16 ? -22.594 12.367 0.682 1 97.75 16 GLN B CA 1
ATOM 1863 C C . GLN B 1 16 ? -21.688 12.117 1.892 1 97.75 16 GLN B C 1
ATOM 1865 O O . GLN B 1 16 ? -21.516 10.969 2.314 1 97.75 16 GLN B O 1
ATOM 1870 N N . LEU B 1 17 ? -21.141 13.125 2.385 1 98.56 17 LEU B N 1
ATOM 1871 C CA . LEU B 1 17 ? -20.328 13.109 3.604 1 98.56 17 LEU B CA 1
ATOM 1872 C C . LEU B 1 17 ? -21.078 13.766 4.758 1 98.56 17 LEU B C 1
ATOM 1874 O O . LEU B 1 17 ? -21.625 14.859 4.605 1 98.56 17 LEU B O 1
ATOM 1878 N N . GLU B 1 18 ? -21.156 13.078 5.871 1 98.5 18 GLU B N 1
ATOM 1879 C CA . GLU B 1 18 ? -21.75 13.609 7.086 1 98.5 18 GLU B CA 1
ATOM 1880 C C . GLU B 1 18 ? -20.922 13.266 8.32 1 98.5 18 GLU B C 1
ATOM 1882 O O . GLU B 1 18 ? -20.859 12.109 8.727 1 98.5 18 GLU B O 1
ATOM 1887 N N . VAL B 1 19 ? -20.328 14.297 8.906 1 98.31 19 VAL B N 1
ATOM 1888 C CA . VAL B 1 19 ? -19.531 14.125 10.109 1 98.31 19 VAL B CA 1
ATOM 1889 C C . VAL B 1 19 ? -20.062 15.047 11.211 1 98.31 19 VAL B C 1
ATOM 1891 O O . VAL B 1 19 ? -19.969 16.266 11.109 1 98.31 19 VAL B O 1
ATOM 1894 N N . GLU B 1 20 ? -20.562 14.484 12.234 1 97.5 20 GLU B N 1
ATOM 1895 C CA . GLU B 1 20 ? -21.188 15.266 13.297 1 97.5 20 GLU B CA 1
ATOM 1896 C C . GLU B 1 20 ? -20.125 15.992 14.125 1 97.5 20 GLU B C 1
ATOM 1898 O O . GLU B 1 20 ? -20.281 17.172 14.438 1 97.5 20 GLU B O 1
ATOM 1903 N N . ARG B 1 21 ? -19.156 15.258 14.562 1 97.25 21 ARG B N 1
ATOM 1904 C CA . ARG B 1 21 ? -18.094 15.836 15.375 1 97.25 21 ARG B CA 1
ATOM 1905 C C . ARG B 1 21 ? -16.766 15.125 15.125 1 97.25 21 ARG B C 1
ATOM 1907 O O . ARG B 1 21 ? -16.719 13.906 14.992 1 97.25 21 ARG B O 1
ATOM 1914 N N . LEU B 1 22 ? -15.758 15.898 15.094 1 97.81 22 LEU B N 1
ATOM 1915 C CA . LEU B 1 22 ? -14.383 15.398 14.992 1 97.81 22 LEU B CA 1
ATOM 1916 C C . LEU B 1 22 ? -13.406 16.391 15.617 1 97.81 22 LEU B C 1
ATOM 1918 O O . LEU B 1 22 ? -13.438 17.578 15.312 1 97.81 22 LEU B O 1
ATOM 1922 N N . SER B 1 23 ? -12.633 15.891 16.516 1 97.12 23 SER B N 1
ATOM 1923 C CA . SER B 1 23 ? -11.602 16.688 17.156 1 97.12 23 SER B CA 1
ATOM 1924 C C . SER B 1 23 ? -10.211 16.141 16.875 1 97.12 23 SER B C 1
ATOM 1926 O O . SER B 1 23 ? -9.953 14.953 17.062 1 97.12 23 SER B O 1
ATOM 1928 N N . VAL B 1 24 ? -9.367 17 16.422 1 97.94 24 VAL B N 1
ATOM 1929 C CA . VAL B 1 24 ? -7.992 16.625 16.109 1 97.94 24 VAL B CA 1
ATOM 1930 C C . VAL B 1 24 ? -7.023 17.438 16.969 1 97.94 24 VAL B C 1
ATOM 1932 O O . VAL B 1 24 ? -6.82 18.625 16.719 1 97.94 24 VAL B O 1
ATOM 1935 N N . ASN B 1 25 ? -6.414 16.828 17.922 1 94.56 25 ASN B N 1
ATOM 1936 C CA . ASN B 1 25 ? -5.496 17.531 18.828 1 94.56 25 ASN B CA 1
ATOM 1937 C C . ASN B 1 25 ? -4.086 16.953 18.734 1 94.56 25 ASN B C 1
ATOM 1939 O O . ASN B 1 25 ? -3.129 17.578 19.203 1 94.56 25 ASN B O 1
ATOM 1943 N N . SER B 1 26 ? -4.004 15.789 18.375 1 96 26 SER B N 1
ATOM 1944 C CA . SER B 1 26 ? -2.781 15.047 18.078 1 96 26 SER B CA 1
ATOM 1945 C C . SER B 1 26 ? -2.883 14.32 16.734 1 96 26 SER B C 1
ATOM 1947 O O . SER B 1 26 ? -3.439 14.859 15.773 1 96 26 SER B O 1
ATOM 1949 N N . VAL B 1 27 ? -2.334 13.172 16.625 1 97.81 27 VAL B N 1
ATOM 1950 C CA . VAL B 1 27 ? -2.5 12.43 15.375 1 97.81 27 VAL B CA 1
ATOM 1951 C C . VAL B 1 27 ? -3.801 11.633 15.414 1 97.81 27 VAL B C 1
ATOM 1953 O O . VAL B 1 27 ? -3.895 10.625 16.125 1 97.81 27 VAL B O 1
ATOM 1956 N N . THR B 1 28 ? -4.773 12.125 14.773 1 98.31 28 THR B N 1
ATOM 1957 C CA . THR B 1 28 ? -6.039 11.43 14.586 1 98.31 28 THR B CA 1
ATOM 1958 C C . THR B 1 28 ? -6.086 10.766 13.211 1 98.31 28 THR B C 1
ATOM 1960 O O . THR B 1 28 ? -5.883 11.422 12.188 1 98.31 28 THR B O 1
ATOM 1963 N N . VAL B 1 29 ? -6.34 9.477 13.195 1 98.44 29 VAL B N 1
ATOM 1964 C CA . VAL B 1 29 ? -6.383 8.727 11.938 1 98.44 29 VAL B CA 1
ATOM 1965 C C . VAL B 1 29 ? -7.832 8.43 11.562 1 98.44 29 VAL B C 1
ATOM 1967 O O . VAL B 1 29 ? -8.641 8.07 12.422 1 98.44 29 VAL B O 1
ATOM 1970 N N . VAL B 1 30 ? -8.164 8.703 10.367 1 98.44 30 VAL B N 1
ATOM 1971 C CA . VAL B 1 30 ? -9.398 8.203 9.773 1 98.44 30 VAL B CA 1
ATOM 1972 C C . VAL B 1 30 ? -9.102 6.98 8.914 1 98.44 30 VAL B C 1
ATOM 1974 O O . VAL B 1 30 ? -8.438 7.09 7.879 1 98.44 30 VAL B O 1
ATOM 1977 N N . LEU B 1 31 ? -9.523 5.863 9.359 1 97.69 31 LEU B N 1
ATOM 1978 C CA . LEU B 1 31 ? -9.359 4.578 8.688 1 97.69 31 LEU B CA 1
ATOM 1979 C C . LEU B 1 31 ? -10.609 4.223 7.891 1 97.69 31 LEU B C 1
ATOM 1981 O O . LEU B 1 31 ? -11.734 4.371 8.383 1 97.69 31 LEU B O 1
ATOM 1985 N N . GLY B 1 32 ? -10.445 3.771 6.715 1 96.06 32 GLY B N 1
ATOM 1986 C CA . GLY B 1 32 ? -11.586 3.387 5.898 1 96.06 32 GLY B CA 1
ATOM 1987 C C . GLY B 1 32 ? -11.188 2.758 4.578 1 96.06 32 GLY B C 1
ATOM 1988 O O . GLY B 1 32 ? -10.047 2.904 4.133 1 96.06 32 GLY B O 1
ATOM 1989 N N . ARG B 1 33 ? -12.117 2.176 3.957 1 94.5 33 ARG B N 1
ATOM 1990 C CA . ARG B 1 33 ? -11.914 1.543 2.658 1 94.5 33 ARG B CA 1
ATOM 1991 C C . ARG B 1 33 ? -11.867 2.584 1.545 1 94.5 33 ARG B C 1
ATOM 1993 O O . ARG B 1 33 ? -12.188 3.752 1.765 1 94.5 33 ARG B O 1
ATOM 2000 N N . ASN B 1 34 ? -11.43 2.088 0.378 1 93.5 34 ASN B N 1
ATOM 2001 C CA . ASN B 1 34 ? -11.508 2.975 -0.778 1 93.5 34 ASN B CA 1
ATOM 2002 C C . ASN B 1 34 ? -12.945 3.396 -1.071 1 93.5 34 ASN B C 1
ATOM 2004 O O . ASN B 1 34 ? -13.859 2.572 -1.029 1 93.5 34 ASN B O 1
ATOM 2008 N N . GLY B 1 35 ? -13.172 4.641 -1.214 1 93.5 35 GLY B N 1
ATOM 2009 C CA . GLY B 1 35 ? -14.5 5.156 -1.516 1 93.5 35 GLY B CA 1
ATOM 2010 C C . GLY B 1 35 ? -15.32 5.461 -0.276 1 93.5 35 GLY B C 1
ATOM 2011 O O . GLY B 1 35 ? -16.5 5.816 -0.374 1 93.5 35 GLY B O 1
ATOM 2012 N N . SER B 1 36 ? -14.68 5.375 0.874 1 96.25 36 SER B N 1
ATOM 2013 C CA . SER B 1 36 ? -15.438 5.543 2.109 1 96.25 36 SER B CA 1
ATOM 2014 C C . SER B 1 36 ? -15.703 7.016 2.398 1 96.25 36 SER B C 1
ATOM 2016 O O . SER B 1 36 ? -16.531 7.348 3.252 1 96.25 36 SER B O 1
ATOM 2018 N N . GLY B 1 37 ? -14.953 7.945 1.742 1 97.62 37 GLY B N 1
ATOM 2019 C CA . GLY B 1 37 ? -15.195 9.367 1.929 1 97.62 37 GLY B CA 1
ATOM 2020 C C . GLY B 1 37 ? -14.016 10.094 2.547 1 97.62 37 GLY B C 1
ATOM 2021 O O . GLY B 1 37 ? -14.102 11.289 2.854 1 97.62 37 GLY B O 1
ATOM 2022 N N . LYS B 1 38 ? -12.906 9.453 2.736 1 98 38 LYS B N 1
ATOM 2023 C CA . LYS B 1 38 ? -11.742 10.016 3.414 1 98 38 LYS B CA 1
ATOM 2024 C C . LYS B 1 38 ? -11.258 11.281 2.719 1 98 38 LYS B C 1
ATOM 2026 O O . LYS B 1 38 ? -11.07 12.32 3.361 1 98 38 LYS B O 1
ATOM 2031 N N . THR B 1 39 ? -11.094 11.227 1.36 1 97.5 39 THR B N 1
ATOM 2032 C CA . THR B 1 39 ? -10.633 12.367 0.582 1 97.5 39 THR B CA 1
ATOM 2033 C C . THR B 1 39 ? -11.664 13.5 0.623 1 97.5 39 THR B C 1
ATOM 2035 O O . THR B 1 39 ? -11.297 14.672 0.749 1 97.5 39 THR B O 1
ATOM 2038 N N . THR B 1 40 ? -12.938 13.125 0.53 1 98.19 40 THR B N 1
ATOM 2039 C CA . THR B 1 40 ? -14 14.125 0.616 1 98.19 40 THR B CA 1
ATOM 2040 C C . THR B 1 40 ? -13.953 14.852 1.958 1 98.19 40 THR B C 1
ATOM 2042 O O . THR B 1 40 ? -14.117 16.078 2.018 1 98.19 40 THR B O 1
ATOM 2045 N N . LEU B 1 41 ? -13.711 14.102 3.018 1 98.62 41 LEU B N 1
ATOM 2046 C CA . LEU B 1 41 ? -13.586 14.688 4.348 1 98.62 41 LEU B CA 1
ATOM 2047 C C . LEU B 1 41 ? -12.438 15.688 4.395 1 98.62 41 LEU B C 1
ATOM 2049 O O . LEU B 1 41 ? -12.625 16.828 4.832 1 98.62 41 LEU B O 1
ATOM 2053 N N . LEU B 1 42 ? -11.266 15.297 3.908 1 98.62 42 LEU B N 1
ATOM 2054 C CA . LEU B 1 42 ? -10.102 16.172 3.92 1 98.62 42 LEU B CA 1
ATOM 2055 C C . LEU B 1 42 ? -10.344 17.406 3.068 1 98.62 42 LEU B C 1
ATOM 2057 O O . LEU B 1 42 ? -10.023 18.531 3.484 1 98.62 42 LEU B O 1
ATOM 2061 N N . ASP B 1 43 ? -10.938 17.234 1.907 1 98.44 43 ASP B N 1
ATOM 2062 C CA . ASP B 1 43 ? -11.203 18.359 1 1 98.44 43 ASP B CA 1
ATOM 2063 C C . ASP B 1 43 ? -12.172 19.344 1.625 1 98.44 43 ASP B C 1
ATOM 2065 O O . ASP B 1 43 ? -12.023 20.562 1.457 1 98.44 43 ASP B O 1
ATOM 2069 N N . ALA B 1 44 ? -13.141 18.797 2.32 1 98.38 44 ALA B N 1
ATOM 2070 C CA . ALA B 1 44 ? -14.133 19.656 2.975 1 98.38 44 ALA B CA 1
ATOM 2071 C C . ALA B 1 44 ? -13.492 20.469 4.09 1 98.38 44 ALA B C 1
ATOM 2073 O O . ALA B 1 44 ? -13.719 21.688 4.188 1 98.38 44 ALA B O 1
ATOM 2074 N N . ILE B 1 45 ? -12.672 19.859 4.895 1 98.38 45 ILE B N 1
ATOM 2075 C CA . ILE B 1 45 ? -12.008 20.547 6.004 1 98.38 45 ILE B CA 1
ATOM 2076 C C . ILE B 1 45 ? -11.008 21.562 5.457 1 98.38 45 ILE B C 1
ATOM 2078 O O . ILE B 1 45 ? -10.898 22.672 5.988 1 98.38 45 ILE B O 1
ATOM 2082 N N . ALA B 1 46 ? -10.352 21.234 4.379 1 98 46 ALA B N 1
ATOM 2083 C CA . ALA B 1 46 ? -9.344 22.094 3.758 1 98 46 ALA B CA 1
ATOM 2084 C C . ALA B 1 46 ? -10 23.281 3.053 1 98 46 ALA B C 1
ATOM 2086 O O . ALA B 1 46 ? -9.328 24.25 2.711 1 98 46 ALA B O 1
ATOM 2087 N N . GLY B 1 47 ? -11.242 23.141 2.732 1 97.81 47 GLY B N 1
ATOM 2088 C CA . GLY B 1 47 ? -11.945 24.172 1.983 1 97.81 47 GLY B CA 1
ATOM 2089 C C . GLY B 1 47 ? -11.781 24.031 0.481 1 97.81 47 GLY B C 1
ATOM 2090 O O . GLY B 1 47 ? -11.984 24.984 -0.263 1 97.81 47 GLY B O 1
ATOM 2091 N N . ALA B 1 48 ? -11.391 22.891 0.054 1 97.31 48 ALA B N 1
ATOM 2092 C CA . ALA B 1 48 ? -11.211 22.625 -1.371 1 97.31 48 ALA B CA 1
ATOM 2093 C C . ALA B 1 48 ? -12.547 22.328 -2.047 1 97.31 48 ALA B C 1
ATOM 2095 O O . ALA B 1 48 ? -12.664 22.422 -3.271 1 97.31 48 ALA B O 1
ATOM 2096 N N . ILE B 1 49 ? -13.555 21.938 -1.323 1 97.44 49 ILE B N 1
ATOM 2097 C CA . ILE B 1 49 ? -14.922 21.766 -1.803 1 97.44 49 ILE B CA 1
ATOM 2098 C C . ILE B 1 49 ? -15.898 22.438 -0.845 1 97.44 49 ILE B C 1
ATOM 2100 O O . ILE B 1 49 ? -15.602 22.609 0.341 1 97.44 49 ILE B O 1
ATOM 2104 N N . PRO B 1 50 ? -17.031 22.828 -1.339 1 96.81 50 PRO B N 1
ATOM 2105 C CA . PRO B 1 50 ? -18.031 23.422 -0.445 1 96.81 50 PRO B CA 1
ATOM 2106 C C . PRO B 1 50 ? -18.547 22.453 0.603 1 96.81 50 PRO B C 1
ATOM 2108 O O . PRO B 1 50 ? -18.703 21.25 0.317 1 96.81 50 PRO B O 1
ATOM 2111 N N . ALA B 1 51 ? -18.719 22.969 1.777 1 98 51 ALA B N 1
ATOM 2112 C CA . ALA B 1 51 ? -19.266 22.156 2.865 1 98 51 ALA B CA 1
ATOM 2113 C C . ALA B 1 51 ? -20.062 23.016 3.836 1 98 51 ALA B C 1
ATOM 2115 O O . ALA B 1 51 ? -19.828 24.219 3.963 1 98 51 ALA B O 1
ATOM 2116 N N . GLU B 1 52 ? -21.062 22.375 4.402 1 98 52 GLU B N 1
ATOM 2117 C CA . GLU B 1 52 ? -21.781 22.953 5.523 1 98 52 GLU B CA 1
ATOM 2118 C C . GLU B 1 52 ? -21.141 22.578 6.855 1 98 52 GLU B C 1
ATOM 2120 O O . GLU B 1 52 ? -20.281 21.688 6.906 1 98 52 GLU B O 1
ATOM 2125 N N . GLY B 1 53 ? -21.531 23.281 7.91 1 98 53 GLY B N 1
ATOM 2126 C CA . GLY B 1 53 ? -20.969 23.031 9.227 1 98 53 GLY B CA 1
ATOM 2127 C C . GLY B 1 53 ? -19.828 23.969 9.57 1 98 53 GLY B C 1
ATOM 2128 O O . GLY B 1 53 ? -19.688 25.047 8.977 1 98 53 GLY B O 1
ATOM 2129 N N . SER B 1 54 ? -19.125 23.578 10.617 1 97.88 54 SER B N 1
ATOM 2130 C CA . SER B 1 54 ? -18.062 24.484 11.062 1 97.88 54 SER B CA 1
ATOM 2131 C C . SER B 1 54 ? -16.734 23.766 11.219 1 97.88 54 SER B C 1
ATOM 2133 O O . SER B 1 54 ? -16.703 22.594 11.641 1 97.88 54 SER B O 1
ATOM 2135 N N . VAL B 1 55 ? -15.742 24.438 10.852 1 98.31 55 VAL B N 1
ATOM 2136 C CA . VAL B 1 55 ? -14.359 24.016 11.055 1 98.31 55 VAL B CA 1
ATOM 2137 C C . VAL B 1 55 ? -13.586 25.094 11.797 1 98.31 55 VAL B C 1
ATOM 2139 O O . VAL B 1 55 ? -13.602 26.266 11.406 1 98.31 55 VAL B O 1
ATOM 2142 N N . GLU B 1 56 ? -13.031 24.719 12.875 1 98.19 56 GLU B N 1
ATOM 2143 C CA . GLU B 1 56 ? -12.117 25.594 13.602 1 98.19 56 GLU B CA 1
ATOM 2144 C C . GLU B 1 56 ? -10.68 25.078 13.523 1 98.19 56 GLU B C 1
ATOM 2146 O O . GLU B 1 56 ? -10.43 23.891 13.711 1 98.19 56 GLU B O 1
ATOM 2151 N N . ALA B 1 57 ? -9.789 25.922 13.164 1 96.56 57 ALA B N 1
ATOM 2152 C CA . ALA B 1 57 ? -8.367 25.625 13.086 1 96.56 57 ALA B CA 1
ATOM 2153 C C . ALA B 1 57 ? -7.535 26.828 13.531 1 96.56 57 ALA B C 1
ATOM 2155 O O . ALA B 1 57 ? -7.914 27.984 13.281 1 96.56 57 ALA B O 1
ATOM 2156 N N . CYS B 1 58 ? -6.426 26.5 14.164 1 91.06 58 CYS B N 1
ATOM 2157 C CA . CYS B 1 58 ? -5.523 27.562 14.586 1 91.06 58 CYS B CA 1
ATOM 2158 C C . CYS B 1 58 ? -6.234 28.547 15.508 1 91.06 58 CYS B C 1
ATOM 2160 O O . CYS B 1 58 ? -6.008 29.766 15.422 1 91.06 58 CYS B O 1
ATOM 2162 N N . GLY B 1 59 ? -7.242 28.078 16.172 1 92.06 59 GLY B N 1
ATOM 2163 C CA . GLY B 1 59 ? -7.926 28.891 17.172 1 92.06 59 GLY B CA 1
ATOM 2164 C C . GLY B 1 59 ? -9.008 29.766 16.578 1 92.06 59 GLY B C 1
ATOM 2165 O O . GLY B 1 59 ? -9.492 30.688 17.25 1 92.06 59 GLY B O 1
ATOM 2166 N N . ARG B 1 60 ? -9.336 29.594 15.375 1 94.56 60 ARG B N 1
ATOM 2167 C CA . ARG B 1 60 ? -10.375 30.406 14.773 1 94.56 60 ARG B CA 1
ATOM 2168 C C . ARG B 1 60 ? -11.266 29.594 13.844 1 94.56 60 ARG B C 1
ATOM 2170 O O . ARG B 1 60 ? -10.859 28.516 13.383 1 94.56 60 ARG B O 1
ATOM 2177 N N . GLU B 1 61 ? -12.461 30.125 13.609 1 96.94 61 GLU B N 1
ATOM 2178 C CA . GLU B 1 61 ? -13.359 29.516 12.633 1 96.94 61 GLU B CA 1
ATOM 2179 C C . GLU B 1 61 ? -12.891 29.766 11.203 1 96.94 61 GLU B C 1
ATOM 2181 O O . GLU B 1 61 ? -12.664 30.906 10.812 1 96.94 61 GLU B O 1
ATOM 2186 N N . VAL B 1 62 ? -12.727 28.688 10.453 1 97.19 62 VAL B N 1
ATOM 2187 C CA . VAL B 1 62 ? -12.125 28.875 9.141 1 97.19 62 VAL B CA 1
ATOM 2188 C C . VAL B 1 62 ? -13.078 28.375 8.062 1 97.19 62 VAL B C 1
ATOM 2190 O O . VAL B 1 62 ? -12.719 28.297 6.883 1 97.19 62 VAL B O 1
ATOM 2193 N N . SER B 1 63 ? -14.305 28.062 8.359 1 96 63 SER B N 1
ATOM 2194 C CA . SER B 1 63 ? -15.258 27.406 7.477 1 96 63 SER B CA 1
ATOM 2195 C C . SER B 1 63 ? -15.516 28.234 6.223 1 96 63 SER B C 1
ATOM 2197 O O . SER B 1 63 ? -15.844 27.688 5.168 1 96 63 SER B O 1
ATOM 2199 N N . ARG B 1 64 ? -15.359 29.5 6.332 1 95.56 64 ARG B N 1
ATOM 2200 C CA . ARG B 1 64 ? -15.703 30.359 5.211 1 95.56 64 ARG B CA 1
ATOM 2201 C C . ARG B 1 64 ? -14.445 30.891 4.52 1 95.56 64 ARG B C 1
ATOM 2203 O O . ARG B 1 64 ? -14.539 31.656 3.559 1 95.56 64 ARG B O 1
ATOM 2210 N N . LEU B 1 65 ? -13.328 30.469 4.988 1 96.56 65 LEU B N 1
ATOM 2211 C CA . LEU B 1 65 ? -12.07 30.922 4.41 1 96.56 65 LEU B CA 1
ATOM 2212 C C . LEU B 1 65 ? -11.625 30 3.273 1 96.56 65 LEU B C 1
ATOM 2214 O O . LEU B 1 65 ? -11.914 28.812 3.291 1 96.56 65 LEU B O 1
ATOM 2218 N N . PRO B 1 66 ? -10.953 30.609 2.332 1 96.5 66 PRO B N 1
ATOM 2219 C CA . PRO B 1 66 ? -10.344 29.75 1.313 1 96.5 66 PRO B CA 1
ATOM 2220 C C . PRO B 1 66 ? -9.219 28.875 1.869 1 96.5 66 PRO B C 1
ATOM 2222 O O . PRO B 1 66 ? -8.711 29.141 2.965 1 96.5 66 PRO B O 1
ATOM 2225 N N . PRO B 1 67 ? -8.812 27.812 1.137 1 96.5 67 PRO B N 1
ATOM 2226 C CA . PRO B 1 67 ? -7.828 26.859 1.642 1 96.5 67 PRO B CA 1
ATOM 2227 C C . PRO B 1 67 ? -6.547 27.516 2.133 1 96.5 67 PRO B C 1
ATOM 2229 O O . PRO B 1 67 ? -6.043 27.188 3.209 1 96.5 67 PRO B O 1
ATOM 2232 N N . GLU B 1 68 ? -6.047 28.516 1.404 1 93.88 68 GLU B N 1
ATOM 2233 C CA . GLU B 1 68 ? -4.738 29.109 1.68 1 93.88 68 GLU B CA 1
ATOM 2234 C C . GLU B 1 68 ? -4.77 29.953 2.953 1 93.88 68 GLU B C 1
ATOM 2236 O O . GLU B 1 68 ? -3.723 30.328 3.477 1 93.88 68 GLU B O 1
ATOM 2241 N N . GLU B 1 69 ? -5.957 30.203 3.525 1 95.62 69 GLU B N 1
ATOM 2242 C CA . GLU B 1 69 ? -6.086 31.062 4.695 1 95.62 69 GLU B CA 1
ATOM 2243 C C . GLU B 1 69 ? -6.492 30.266 5.93 1 95.62 69 GLU B C 1
ATOM 2245 O O . GLU B 1 69 ? -6.73 30.828 6.996 1 95.62 69 GLU B O 1
ATOM 2250 N N . ARG B 1 70 ? -6.504 28.984 5.82 1 96.56 70 ARG B N 1
ATOM 2251 C CA . ARG B 1 70 ? -7.031 28.172 6.914 1 96.56 70 ARG B CA 1
ATOM 2252 C C . ARG B 1 70 ? -5.918 27.734 7.855 1 96.56 70 ARG B C 1
ATOM 2254 O O . ARG B 1 70 ? -6.184 27.188 8.93 1 96.56 70 ARG B O 1
ATOM 2261 N N . GLY B 1 71 ? -4.672 27.938 7.414 1 95.62 71 GLY B N 1
ATOM 2262 C CA . GLY B 1 71 ? -3.545 27.578 8.258 1 95.62 71 GLY B CA 1
ATOM 2263 C C . GLY B 1 71 ? -3.275 26.094 8.297 1 95.62 71 GLY B C 1
ATOM 2264 O O . GLY B 1 71 ? -2.527 25.609 9.156 1 95.62 71 GLY B O 1
ATOM 2265 N N . LEU B 1 72 ? -3.949 25.391 7.398 1 97.62 72 LEU B N 1
ATOM 2266 C CA . LEU B 1 72 ? -3.779 23.938 7.297 1 97.62 72 LEU B CA 1
ATOM 2267 C C . LEU B 1 72 ? -2.939 23.578 6.078 1 97.62 72 LEU B C 1
ATOM 2269 O O . LEU B 1 72 ? -3.084 24.188 5.016 1 97.62 72 LEU B O 1
ATOM 2273 N N . VAL B 1 73 ? -2.029 22.641 6.254 1 97.62 73 VAL B N 1
ATOM 2274 C CA . VAL B 1 73 ? -1.222 22.172 5.137 1 97.62 73 VAL B CA 1
ATOM 2275 C C . VAL B 1 73 ? -1.721 20.797 4.684 1 97.62 73 VAL B C 1
ATOM 2277 O O . VAL B 1 73 ? -1.955 19.906 5.512 1 97.62 73 VAL B O 1
ATOM 2280 N N . TYR B 1 74 ? -1.906 20.688 3.424 1 97.94 74 TYR B N 1
ATOM 2281 C CA . TYR B 1 74 ? -2.416 19.469 2.801 1 97.94 74 TYR B CA 1
ATOM 2282 C C . TYR B 1 74 ? -1.283 18.656 2.176 1 97.94 74 TYR B C 1
ATOM 2284 O O . TYR B 1 74 ? -0.603 19.141 1.265 1 97.94 74 TYR B O 1
ATOM 2292 N N . ILE B 1 75 ? -1.081 17.406 2.691 1 98.06 75 ILE B N 1
ATOM 2293 C CA . ILE B 1 75 ? -0.082 16.484 2.162 1 98.06 75 ILE B CA 1
ATOM 2294 C C . ILE B 1 75 ? -0.771 15.367 1.391 1 98.06 75 ILE B C 1
ATOM 2296 O O . ILE B 1 75 ? -1.566 14.609 1.957 1 98.06 75 ILE B O 1
ATOM 2300 N N . GLN B 1 76 ? -0.439 15.266 0.121 1 96.5 76 GLN B N 1
ATOM 2301 C CA . GLN B 1 76 ? -1.021 14.234 -0.733 1 96.5 76 GLN B CA 1
ATOM 2302 C C . GLN B 1 76 ? -0.093 13.031 -0.849 1 96.5 76 GLN B C 1
ATOM 2304 O O . GLN B 1 76 ? 1.03 13.055 -0.341 1 96.5 76 GLN B O 1
ATOM 2309 N N . SER B 1 77 ? -0.599 12 -1.448 1 94.94 77 SER B N 1
ATOM 2310 C CA . SER B 1 77 ? 0.157 10.766 -1.59 1 94.94 77 SER B CA 1
ATOM 2311 C C . SER B 1 77 ? 1.387 10.961 -2.469 1 94.94 77 SER B C 1
ATOM 2313 O O . SER B 1 77 ? 2.428 10.344 -2.24 1 94.94 77 SER B O 1
ATOM 2315 N N . THR B 1 78 ? 1.281 11.766 -3.498 1 95 78 THR B N 1
ATOM 2316 C CA . THR B 1 78 ? 2.402 12.055 -4.383 1 95 78 THR B CA 1
ATOM 2317 C C . THR B 1 78 ? 3.078 13.367 -3.992 1 95 78 THR B C 1
ATOM 2319 O O . THR B 1 78 ? 2.488 14.438 -4.133 1 95 78 THR B O 1
ATOM 2322 N N . PRO B 1 79 ? 4.25 13.258 -3.572 1 96.12 79 PRO B N 1
ATOM 2323 C CA . PRO B 1 79 ? 4.934 14.492 -3.17 1 96.12 79 PRO B CA 1
ATOM 2324 C C . PRO B 1 79 ? 5.367 15.344 -4.363 1 96.12 79 PRO B C 1
ATOM 2326 O O . PRO B 1 79 ? 5.594 14.812 -5.453 1 96.12 79 PRO B O 1
ATOM 2329 N N . VAL B 1 80 ? 5.461 16.594 -4.074 1 94.19 80 VAL B N 1
ATOM 2330 C CA . VAL B 1 80 ? 6.051 17.516 -5.043 1 94.19 80 VAL B CA 1
ATOM 2331 C C . VAL B 1 80 ? 7.57 17.359 -5.047 1 94.19 80 VAL B C 1
ATOM 2333 O O . VAL B 1 80 ? 8.188 17.188 -3.99 1 94.19 80 VAL B O 1
ATOM 2336 N N . ASP B 1 81 ? 8.094 17.422 -6.246 1 95.88 81 ASP B N 1
ATOM 2337 C CA . ASP B 1 81 ? 9.555 17.484 -6.344 1 95.88 81 ASP B CA 1
ATOM 2338 C C . ASP B 1 81 ? 10.078 18.844 -5.902 1 95.88 81 ASP B C 1
ATOM 2340 O O . ASP B 1 81 ? 9.695 19.875 -6.461 1 95.88 81 ASP B O 1
ATOM 2344 N N . PRO B 1 82 ? 10.945 18.844 -4.902 1 96.38 82 PRO B N 1
ATOM 2345 C CA . PRO B 1 82 ? 11.453 20.141 -4.438 1 96.38 82 PRO B CA 1
ATOM 2346 C C . PRO B 1 82 ? 12.289 20.859 -5.488 1 96.38 82 PRO B C 1
ATOM 2348 O O . PRO B 1 82 ? 13.352 20.375 -5.883 1 96.38 82 PRO B O 1
ATOM 2351 N N . PRO B 1 83 ? 11.859 22 -5.895 1 93.75 83 PRO B N 1
ATOM 2352 C CA . PRO B 1 83 ? 12.602 22.719 -6.926 1 93.75 83 PRO B CA 1
ATOM 2353 C C . PRO B 1 83 ? 13.992 23.141 -6.461 1 93.75 83 PRO B C 1
ATOM 2355 O O . PRO B 1 83 ? 14.141 23.734 -5.387 1 93.75 83 PRO B O 1
ATOM 2358 N N . GLY B 1 84 ? 15.023 22.812 -7.332 1 94.38 84 GLY B N 1
ATOM 2359 C CA . GLY B 1 84 ? 16.375 23.219 -7.031 1 94.38 84 GLY B CA 1
ATOM 2360 C C . GLY B 1 84 ? 17.016 22.406 -5.914 1 94.38 84 GLY B C 1
ATOM 2361 O O . GLY B 1 84 ? 18.141 22.688 -5.508 1 94.38 84 GLY B O 1
ATOM 2362 N N . GLY B 1 85 ? 16.266 21.453 -5.332 1 96.38 85 GLY B N 1
ATOM 2363 C CA . GLY B 1 85 ? 16.781 20.641 -4.238 1 96.38 85 GLY B CA 1
ATOM 2364 C C . GLY B 1 85 ? 16.125 20.969 -2.904 1 96.38 85 GLY B C 1
ATOM 2365 O O . GLY B 1 85 ? 15.461 22 -2.768 1 96.38 85 GLY B O 1
ATOM 2366 N N . PRO B 1 86 ? 16.375 20.125 -1.96 1 97.81 86 PRO B N 1
ATOM 2367 C CA . PRO B 1 86 ? 15.672 20.266 -0.682 1 97.81 86 PRO B CA 1
ATOM 2368 C C . PRO B 1 86 ? 16.031 21.547 0.057 1 97.81 86 PRO B C 1
ATOM 2370 O O . PRO B 1 86 ? 15.148 22.266 0.519 1 97.81 86 PRO B O 1
ATOM 2373 N N . ARG B 1 87 ? 17.297 21.828 0.137 1 97.5 87 ARG B N 1
ATOM 2374 C CA . ARG B 1 87 ? 17.734 23.016 0.878 1 97.5 87 ARG B CA 1
ATOM 2375 C C . ARG B 1 87 ? 17.188 24.297 0.25 1 97.5 87 ARG B C 1
ATOM 2377 O O . ARG B 1 87 ? 16.609 25.125 0.944 1 97.5 87 ARG B O 1
ATOM 2384 N N . ARG B 1 88 ? 17.375 24.453 -1.039 1 97.25 88 ARG B N 1
ATOM 2385 C CA . ARG B 1 88 ? 16.906 25.641 -1.736 1 97.25 88 ARG B CA 1
ATOM 2386 C C . ARG B 1 88 ? 15.391 25.797 -1.594 1 97.25 88 ARG B C 1
ATOM 2388 O O . ARG B 1 88 ? 14.898 26.891 -1.331 1 97.25 88 ARG B O 1
ATOM 2395 N N . PHE B 1 89 ? 14.711 24.703 -1.753 1 98 89 PHE B N 1
ATOM 2396 C CA . PHE B 1 89 ? 13.258 24.688 -1.653 1 98 89 PHE B CA 1
ATOM 2397 C C . PHE B 1 89 ? 12.812 25.125 -0.263 1 98 89 PHE B C 1
ATOM 2399 O O . PHE B 1 89 ? 11.984 26.031 -0.125 1 98 89 PHE B O 1
ATOM 2406 N N . LEU B 1 90 ? 13.375 24.578 0.761 1 98.38 90 LEU B N 1
ATOM 2407 C CA . LEU B 1 90 ? 12.977 24.859 2.137 1 98.38 90 LEU B CA 1
ATOM 2408 C C . LEU B 1 90 ? 13.336 26.297 2.52 1 98.38 90 LEU B C 1
ATOM 2410 O O . LEU B 1 90 ? 12.578 26.953 3.227 1 98.38 90 LEU B O 1
ATOM 2414 N N . ARG B 1 91 ? 14.453 26.734 2.043 1 98.19 91 ARG B N 1
ATOM 2415 C CA . ARG B 1 91 ? 14.836 28.125 2.287 1 98.19 91 ARG B CA 1
ATOM 2416 C C . ARG B 1 91 ? 13.852 29.094 1.642 1 98.19 91 ARG B C 1
ATOM 2418 O O . ARG B 1 91 ? 13.484 30.109 2.236 1 98.19 91 ARG B O 1
ATOM 2425 N N . TRP B 1 92 ? 13.523 28.75 0.422 1 98.19 92 TRP B N 1
ATOM 2426 C CA . TRP B 1 92 ? 12.555 29.578 -0.297 1 98.19 92 TRP B CA 1
ATOM 2427 C C . TRP B 1 92 ? 11.234 29.656 0.462 1 98.19 92 TRP B C 1
ATOM 2429 O O . TRP B 1 92 ? 10.688 30.734 0.66 1 98.19 92 TRP B O 1
ATOM 2439 N N . VAL B 1 93 ? 10.758 28.516 0.966 1 97.88 93 VAL B N 1
ATOM 2440 C CA . VAL B 1 93 ? 9.516 28.469 1.725 1 97.88 93 VAL B CA 1
ATOM 2441 C C . VAL B 1 93 ? 9.664 29.266 3.018 1 97.88 93 VAL B C 1
ATOM 2443 O O . VAL B 1 93 ? 8.812 30.094 3.346 1 97.88 93 VAL B O 1
ATOM 2446 N N . ALA B 1 94 ? 10.742 29.016 3.697 1 98.06 94 ALA B N 1
ATOM 2447 C CA . ALA B 1 94 ? 11 29.719 4.953 1 98.06 94 ALA B CA 1
ATOM 2448 C C . ALA B 1 94 ? 10.984 31.219 4.742 1 98.06 94 ALA B C 1
ATOM 2450 O O . ALA B 1 94 ? 10.336 31.953 5.5 1 98.06 94 ALA B O 1
ATOM 2451 N N . ALA B 1 95 ? 11.602 31.688 3.742 1 97.88 95 ALA B N 1
ATOM 2452 C CA . ALA B 1 95 ? 11.719 33.125 3.465 1 97.88 95 ALA B CA 1
ATOM 2453 C C . ALA B 1 95 ? 10.344 33.75 3.223 1 97.88 95 ALA B C 1
ATOM 2455 O O . ALA B 1 95 ? 10.078 34.875 3.662 1 97.88 95 ALA B O 1
ATOM 2456 N N . ARG B 1 96 ? 9.555 33.062 2.58 1 96.69 96 ARG B N 1
ATOM 2457 C CA . ARG B 1 96 ? 8.219 33.531 2.264 1 96.69 96 ARG B CA 1
ATOM 2458 C C . ARG B 1 96 ? 7.406 33.75 3.533 1 96.69 96 ARG B C 1
ATOM 2460 O O . ARG B 1 96 ? 6.457 34.562 3.537 1 96.69 96 ARG B O 1
ATOM 2467 N N . TRP B 1 97 ? 7.844 33.125 4.547 1 96.31 97 TRP B N 1
ATOM 2468 C CA . TRP B 1 97 ? 7.09 33.219 5.789 1 96.31 97 TRP B CA 1
ATOM 2469 C C . TRP B 1 97 ? 7.91 33.938 6.867 1 96.31 97 TRP B C 1
ATOM 2471 O O . TRP B 1 97 ? 7.637 33.781 8.062 1 96.31 97 TRP B O 1
ATOM 2481 N N . GLY B 1 98 ? 8.945 34.594 6.422 1 96.44 98 GLY B N 1
ATOM 2482 C CA . GLY B 1 98 ? 9.727 35.438 7.309 1 96.44 98 GLY B CA 1
ATOM 2483 C C . GLY B 1 98 ? 10.703 34.656 8.172 1 96.44 98 GLY B C 1
ATOM 2484 O O . GLY B 1 98 ? 11.086 35.094 9.25 1 96.44 98 GLY B O 1
ATOM 2485 N N . ARG B 1 99 ? 11 33.5 7.727 1 96.88 99 ARG B N 1
ATOM 2486 C CA . ARG B 1 99 ? 11.93 32.656 8.445 1 96.88 99 ARG B CA 1
ATOM 2487 C C . ARG B 1 99 ? 13.234 32.5 7.668 1 96.88 99 ARG B C 1
ATOM 2489 O O . ARG B 1 99 ? 13.352 32.969 6.539 1 96.88 99 ARG B O 1
ATOM 2496 N N . GLY B 1 100 ? 14.273 31.938 8.367 1 95.75 100 GLY B N 1
ATOM 2497 C CA . GLY B 1 100 ? 15.578 31.828 7.734 1 95.75 100 GLY B CA 1
ATOM 2498 C C . GLY B 1 100 ? 16.219 30.469 7.914 1 95.75 100 GLY B C 1
ATOM 2499 O O . GLY B 1 100 ? 15.531 29.469 8.125 1 95.75 100 GLY B O 1
ATOM 2500 N N . GLU B 1 101 ? 17.484 30.453 7.75 1 97 101 GLU B N 1
ATOM 2501 C CA . GLU B 1 101 ? 18.266 29.219 7.762 1 97 101 GLU B CA 1
ATOM 2502 C C . GLU B 1 101 ? 18.156 28.516 9.102 1 97 101 GLU B C 1
ATOM 2504 O O . GLU B 1 101 ? 18.156 27.281 9.164 1 97 101 GLU B O 1
ATOM 2509 N N . ARG B 1 102 ? 18.109 29.266 10.125 1 97.69 102 ARG B N 1
ATOM 2510 C CA . ARG B 1 102 ? 18 28.688 11.453 1 97.69 102 ARG B CA 1
ATOM 2511 C C . ARG B 1 102 ? 16.766 27.812 11.578 1 97.69 102 ARG B C 1
ATOM 2513 O O . ARG B 1 102 ? 16.844 26.688 12.07 1 97.69 102 ARG B O 1
ATOM 2520 N N . GLU B 1 103 ? 15.641 28.344 11.117 1 98 103 GLU B N 1
ATOM 2521 C CA . GLU B 1 103 ? 14.383 27.594 11.172 1 98 103 GLU B CA 1
ATOM 2522 C C . GLU B 1 103 ? 14.438 26.359 10.273 1 98 103 GLU B C 1
ATOM 2524 O O . GLU B 1 103 ? 13.883 25.312 10.609 1 98 103 GLU B O 1
ATOM 2529 N N . VAL B 1 104 ? 15.062 26.484 9.141 1 98.5 104 VAL B N 1
ATOM 2530 C CA . VAL B 1 104 ? 15.227 25.359 8.227 1 98.5 104 VAL B CA 1
ATOM 2531 C C . VAL B 1 104 ? 15.984 24.234 8.922 1 98.5 104 VAL B C 1
ATOM 2533 O O . VAL B 1 104 ? 15.57 23.078 8.883 1 98.5 104 VAL B O 1
ATOM 2536 N N . GLU B 1 105 ? 17.031 24.578 9.594 1 98.19 105 GLU B N 1
ATOM 2537 C CA . GLU B 1 105 ? 17.844 23.578 10.297 1 98.19 105 GLU B CA 1
ATOM 2538 C C . GLU B 1 105 ? 17.078 22.938 11.445 1 98.19 105 GLU B C 1
ATOM 2540 O O . GLU B 1 105 ? 17.188 21.734 11.688 1 98.19 105 GLU B O 1
ATOM 2545 N N . GLU B 1 106 ? 16.391 23.719 12.156 1 98 106 GLU B N 1
ATOM 2546 C CA . GLU B 1 106 ? 15.609 23.234 13.281 1 98 106 GLU B CA 1
ATOM 2547 C C . GLU B 1 106 ? 14.562 22.219 12.812 1 98 106 GLU B C 1
ATOM 2549 O O . GLU B 1 106 ? 14.406 21.156 13.422 1 98 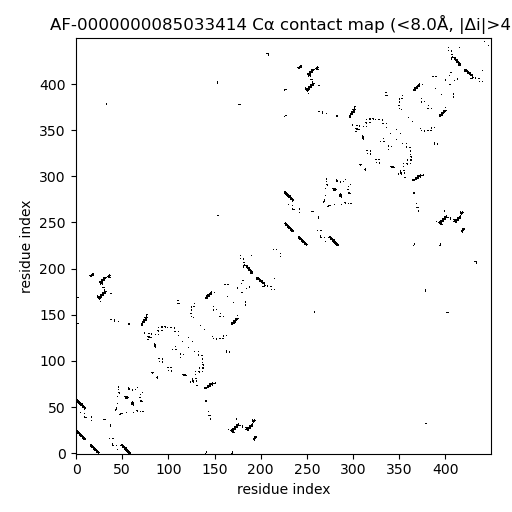106 GLU B O 1
ATOM 2554 N N . VAL B 1 107 ? 13.859 22.594 11.75 1 98.12 107 VAL B N 1
ATOM 2555 C CA . VAL B 1 107 ? 12.828 21.703 11.211 1 98.12 107 VAL B CA 1
ATOM 2556 C C . VAL B 1 107 ? 13.461 20.422 10.672 1 98.12 107 VAL B C 1
ATOM 2558 O O . VAL B 1 107 ? 12.938 19.328 10.883 1 98.12 107 VAL B O 1
ATOM 2561 N N . ALA B 1 108 ? 14.562 20.578 9.984 1 98.19 108 ALA B N 1
ATOM 2562 C CA . ALA B 1 108 ? 15.281 19.422 9.469 1 98.19 108 ALA B CA 1
ATOM 2563 C C . ALA B 1 108 ? 15.711 18.484 10.594 1 98.19 108 ALA B C 1
ATOM 2565 O O . ALA B 1 108 ? 15.609 17.266 10.477 1 98.19 108 ALA B O 1
ATOM 2566 N N . ALA B 1 109 ? 16.172 19.062 11.656 1 97.88 109 ALA B N 1
ATOM 2567 C CA . ALA B 1 109 ? 16.578 18.281 12.828 1 97.88 109 ALA B CA 1
ATOM 2568 C C . ALA B 1 109 ? 15.375 17.578 13.453 1 97.88 109 ALA B C 1
ATOM 2570 O O . ALA B 1 109 ? 15.453 16.391 13.805 1 97.88 109 ALA B O 1
ATOM 2571 N N . LEU B 1 110 ? 14.336 18.297 13.609 1 97.19 110 LEU B N 1
ATOM 2572 C CA . LEU B 1 110 ? 13.117 17.75 14.203 1 97.19 110 LEU B CA 1
ATOM 2573 C C . LEU B 1 110 ? 12.648 16.516 13.445 1 97.19 110 LEU B C 1
ATOM 2575 O O . LEU B 1 110 ? 12.266 15.516 14.055 1 97.19 110 LEU B O 1
ATOM 2579 N N . LEU B 1 111 ? 12.758 16.578 12.07 1 97.12 111 LEU B N 1
ATOM 2580 C CA . LEU B 1 111 ? 12.219 15.516 11.242 1 97.12 111 LEU B CA 1
ATOM 2581 C C . LEU B 1 111 ? 13.297 14.492 10.898 1 97.12 111 LEU B C 1
ATOM 2583 O O . LEU B 1 111 ? 13.016 13.477 10.258 1 97.12 111 LEU B O 1
ATOM 2587 N N . GLY B 1 112 ? 14.508 14.711 11.266 1 95.69 112 GLY B N 1
ATOM 2588 C CA . GLY B 1 112 ? 15.609 13.805 11 1 95.69 112 GLY B CA 1
ATOM 2589 C C . GLY B 1 112 ? 16.031 13.773 9.547 1 95.69 112 GLY B C 1
ATOM 2590 O O . GLY B 1 112 ? 16.344 12.711 9.008 1 95.69 112 GLY B O 1
ATOM 2591 N N . ILE B 1 113 ? 15.977 14.977 8.906 1 96.94 113 ILE B N 1
ATOM 2592 C CA . ILE B 1 113 ? 16.25 14.938 7.477 1 96.94 113 ILE B CA 1
ATOM 2593 C C . ILE B 1 113 ? 17.422 15.867 7.148 1 96.94 113 ILE B C 1
ATOM 2595 O O . ILE B 1 113 ? 17.531 16.359 6.023 1 96.94 113 ILE B O 1
ATOM 2599 N N . ARG B 1 114 ? 18.281 16.172 8.055 1 97.19 114 ARG B N 1
ATOM 2600 C CA . ARG B 1 114 ? 19.438 17.047 7.828 1 97.19 114 ARG B CA 1
ATOM 2601 C C . ARG B 1 114 ? 20.297 16.547 6.684 1 97.19 114 ARG B C 1
ATOM 2603 O O . ARG B 1 114 ? 20.766 17.328 5.859 1 97.19 114 ARG B O 1
ATOM 2610 N N . ASP B 1 115 ? 20.469 15.273 6.668 1 95.69 115 ASP B N 1
ATOM 2611 C CA . ASP B 1 115 ? 21.344 14.672 5.664 1 95.69 115 ASP B CA 1
ATOM 2612 C C . ASP B 1 115 ? 20.734 14.797 4.266 1 95.69 115 ASP B C 1
ATOM 2614 O O . ASP B 1 115 ? 21.438 14.625 3.266 1 95.69 115 ASP B O 1
ATOM 2618 N N . LEU B 1 116 ? 19.469 15.07 4.188 1 96.69 116 LEU B N 1
ATOM 2619 C CA . LEU B 1 116 ? 18.781 15.148 2.9 1 96.69 116 LEU B CA 1
ATOM 2620 C C . LEU B 1 116 ? 18.922 16.531 2.289 1 96.69 116 LEU B C 1
ATOM 2622 O O . LEU B 1 116 ? 18.688 16.719 1.092 1 96.69 116 LEU B O 1
ATOM 2626 N N . LEU B 1 117 ? 19.25 17.484 3.055 1 97.12 117 LEU B N 1
ATOM 2627 C CA . LEU B 1 117 ? 19.219 18.875 2.643 1 97.12 117 LEU B CA 1
ATOM 2628 C C . LEU B 1 117 ? 20.141 19.125 1.45 1 97.12 117 LEU B C 1
ATOM 2630 O O . LEU B 1 117 ? 19.828 19.938 0.576 1 97.12 117 LEU B O 1
ATOM 2634 N N . ASP B 1 118 ? 21.172 18.375 1.38 1 95.44 118 ASP B N 1
ATOM 2635 C CA . ASP B 1 118 ? 22.141 18.609 0.32 1 95.44 118 ASP B CA 1
ATOM 2636 C C . ASP B 1 118 ? 22.234 17.422 -0.635 1 95.44 118 ASP B C 1
ATOM 2638 O O . ASP B 1 118 ? 23.188 17.297 -1.396 1 95.44 118 ASP B O 1
ATOM 2642 N N . ARG B 1 119 ? 21.297 16.609 -0.491 1 93.31 119 ARG B N 1
ATOM 2643 C CA . ARG B 1 119 ? 21.281 15.422 -1.347 1 93.31 119 ARG B CA 1
ATOM 2644 C C . ARG B 1 119 ? 20.578 15.711 -2.666 1 93.31 119 ARG B C 1
ATOM 2646 O O . ARG B 1 119 ? 19.562 16.422 -2.691 1 93.31 119 ARG B O 1
ATOM 2653 N N . ARG B 1 120 ? 21.203 15.133 -3.732 1 87.5 120 ARG B N 1
ATOM 2654 C CA . ARG B 1 120 ? 20.516 15.133 -5.027 1 87.5 120 ARG B CA 1
ATOM 2655 C C . ARG B 1 120 ? 19.797 13.812 -5.27 1 87.5 120 ARG B C 1
ATOM 2657 O O . ARG B 1 120 ? 20.188 12.773 -4.734 1 87.5 120 ARG B O 1
ATOM 2664 N N . GLY B 1 121 ? 18.656 13.891 -5.973 1 89.94 121 GLY B N 1
ATOM 2665 C CA . GLY B 1 121 ? 17.953 12.664 -6.305 1 89.94 121 GLY B CA 1
ATOM 2666 C C . GLY B 1 121 ? 17.266 12.031 -5.105 1 89.94 121 GLY B C 1
ATOM 2667 O O . GLY B 1 121 ? 17.625 10.922 -4.703 1 89.94 121 GLY B O 1
ATOM 2668 N N . LEU B 1 122 ? 16.25 12.523 -4.574 1 94.25 122 LEU B N 1
ATOM 2669 C CA . LEU B 1 122 ? 15.516 12.023 -3.422 1 94.25 122 LEU B CA 1
ATOM 2670 C C . LEU B 1 122 ? 14.531 10.93 -3.836 1 94.25 122 LEU B C 1
ATOM 2672 O O . LEU B 1 122 ? 13.922 11.008 -4.902 1 94.25 122 LEU B O 1
ATOM 2676 N N . SER B 1 123 ? 14.477 9.898 -2.961 1 92.44 123 SER B N 1
ATOM 2677 C CA . SER B 1 123 ? 13.398 8.938 -3.133 1 92.44 123 SER B CA 1
ATOM 2678 C C . SER B 1 123 ? 12.039 9.578 -2.873 1 92.44 123 SER B C 1
ATOM 2680 O O . SER B 1 123 ? 11.961 10.703 -2.365 1 92.44 123 SER B O 1
ATOM 2682 N N . THR B 1 124 ? 10.992 8.914 -3.248 1 93.75 124 THR B N 1
ATOM 2683 C CA . THR B 1 124 ? 9.641 9.422 -3.029 1 93.75 124 THR B CA 1
ATOM 2684 C C . THR B 1 124 ? 9.391 9.68 -1.546 1 93.75 124 THR B C 1
ATOM 2686 O O . THR B 1 124 ? 8.797 10.695 -1.176 1 93.75 124 THR B O 1
ATOM 2689 N N . GLY B 1 125 ? 9.828 8.734 -0.716 1 96 125 GLY B N 1
ATOM 2690 C CA . GLY B 1 125 ? 9.695 8.914 0.721 1 96 125 GLY B CA 1
ATOM 2691 C C . GLY B 1 125 ? 10.461 10.109 1.249 1 96 125 GLY B C 1
ATOM 2692 O O . GLY B 1 125 ? 9.953 10.852 2.098 1 96 125 GLY B O 1
ATOM 2693 N N . GLN B 1 126 ? 11.625 10.297 0.736 1 96.06 126 GLN B N 1
ATOM 2694 C CA . GLN B 1 126 ? 12.445 11.43 1.143 1 96.06 126 GLN B CA 1
ATOM 2695 C C . GLN B 1 126 ? 11.82 12.75 0.684 1 96.06 126 GLN B C 1
ATOM 2697 O O . GLN B 1 126 ? 11.805 13.727 1.431 1 96.06 126 GLN B O 1
ATOM 2702 N N . LYS B 1 127 ? 11.305 12.703 -0.492 1 97.19 127 LYS B N 1
ATOM 2703 C CA . LYS B 1 127 ? 10.594 13.875 -0.979 1 97.19 127 LYS B CA 1
ATOM 2704 C C . LYS B 1 127 ? 9.414 14.219 -0.071 1 97.19 127 LYS B C 1
ATOM 2706 O O . LYS B 1 127 ? 9.164 15.391 0.212 1 97.19 127 LYS B O 1
ATOM 2711 N N . GLN B 1 128 ? 8.719 13.188 0.358 1 98 128 GLN B N 1
ATOM 2712 C CA . GLN B 1 128 ? 7.57 13.398 1.236 1 98 128 GLN B CA 1
ATOM 2713 C C . GLN B 1 128 ? 7.988 14.07 2.539 1 98 128 GLN B C 1
ATOM 2715 O O . GLN B 1 128 ? 7.301 14.969 3.027 1 98 128 GLN B O 1
ATOM 2720 N N . LEU B 1 129 ? 9.117 13.672 3.059 1 98.12 129 LEU B N 1
ATOM 2721 C CA . LEU B 1 129 ? 9.648 14.266 4.277 1 98.12 129 LEU B CA 1
ATOM 2722 C C . LEU B 1 129 ? 9.969 15.742 4.07 1 98.12 129 LEU B C 1
ATOM 2724 O O . LEU B 1 129 ? 9.672 16.578 4.938 1 98.12 129 LEU B O 1
ATOM 2728 N N . VAL B 1 130 ? 10.508 16.047 2.945 1 98.19 130 VAL B N 1
ATOM 2729 C CA . VAL B 1 130 ? 10.836 17.422 2.615 1 98.19 130 VAL B CA 1
ATOM 2730 C C . VAL B 1 130 ? 9.562 18.25 2.479 1 98.19 130 VAL B C 1
ATOM 2732 O O . VAL B 1 130 ? 9.5 19.406 2.924 1 98.19 130 VAL B O 1
ATOM 2735 N N . ASN B 1 131 ? 8.539 17.656 1.883 1 98.31 131 ASN B N 1
ATOM 2736 C CA . ASN B 1 131 ? 7.254 18.344 1.762 1 98.31 131 ASN B CA 1
ATOM 2737 C C . ASN B 1 131 ? 6.637 18.625 3.129 1 98.31 131 ASN B C 1
ATOM 2739 O O . ASN B 1 131 ? 6.082 19.703 3.355 1 98.31 131 ASN B O 1
ATOM 2743 N N . ILE B 1 132 ? 6.734 17.688 3.994 1 98.5 132 ILE B N 1
ATOM 2744 C CA . ILE B 1 132 ? 6.238 17.875 5.355 1 98.5 132 ILE B CA 1
ATOM 2745 C C . ILE B 1 132 ? 7.02 18.984 6.047 1 98.5 132 ILE B C 1
ATOM 2747 O O . ILE B 1 132 ? 6.434 19.844 6.699 1 98.5 132 ILE B O 1
ATOM 2751 N N . ALA B 1 133 ? 8.297 18.984 5.844 1 98.44 133 ALA B N 1
ATOM 2752 C CA . ALA B 1 133 ? 9.141 20.047 6.395 1 98.44 133 ALA B CA 1
ATOM 2753 C C . ALA B 1 133 ? 8.719 21.422 5.875 1 98.44 133 ALA B C 1
ATOM 2755 O O . ALA B 1 133 ? 8.648 22.375 6.641 1 98.44 133 ALA B O 1
ATOM 2756 N N . ALA B 1 134 ? 8.461 21.484 4.609 1 98.38 134 ALA B N 1
ATOM 2757 C CA . ALA B 1 134 ? 8.016 22.734 4.004 1 98.38 134 ALA B CA 1
ATOM 2758 C C . ALA B 1 134 ? 6.73 23.234 4.66 1 98.38 134 ALA B C 1
ATOM 2760 O O . ALA B 1 134 ? 6.566 24.438 4.887 1 98.38 134 ALA B O 1
ATOM 2761 N N . GLY B 1 135 ? 5.879 22.266 4.953 1 97.5 135 GLY B N 1
ATOM 2762 C CA . GLY B 1 135 ? 4.648 22.641 5.637 1 97.5 135 GLY B CA 1
ATOM 2763 C C . GLY B 1 135 ? 4.887 23.266 6.996 1 97.5 135 GLY B C 1
ATOM 2764 O O . GLY B 1 135 ? 4.227 24.234 7.359 1 97.5 135 GLY B O 1
ATOM 2765 N N . LEU B 1 136 ? 5.781 22.781 7.742 1 97.44 136 LEU B N 1
ATOM 2766 C CA . LEU B 1 136 ? 6.129 23.344 9.047 1 97.44 136 LEU B CA 1
ATOM 2767 C C . LEU B 1 136 ? 6.699 24.75 8.906 1 97.44 136 LEU B C 1
ATOM 2769 O O . LEU B 1 136 ? 6.328 25.656 9.664 1 97.44 136 LEU B O 1
ATOM 2773 N N . LEU B 1 137 ? 7.543 24.875 7.98 1 97.75 137 LEU B N 1
ATOM 2774 C CA . LEU B 1 137 ? 8.195 26.156 7.762 1 97.75 137 LEU B CA 1
ATOM 2775 C C . LEU B 1 137 ? 7.184 27.203 7.309 1 97.75 137 LEU B C 1
ATOM 2777 O O . LEU B 1 137 ? 7.367 28.406 7.559 1 97.75 137 LEU B O 1
ATOM 2781 N N . ALA B 1 138 ? 6.137 26.719 6.703 1 96.19 138 ALA B N 1
ATOM 2782 C CA . ALA B 1 138 ? 5.09 27.625 6.227 1 96.19 138 ALA B CA 1
ATOM 2783 C C . ALA B 1 138 ? 4.145 28.016 7.359 1 96.19 138 ALA B C 1
ATOM 2785 O O . ALA B 1 138 ? 3.115 28.656 7.129 1 96.19 138 ALA B O 1
ATOM 2786 N N . GLY B 1 139 ? 4.426 27.531 8.578 1 92.25 139 GLY B N 1
ATOM 2787 C CA . GLY B 1 139 ? 3.662 27.953 9.742 1 92.25 139 GLY B CA 1
ATOM 2788 C C . GLY B 1 139 ? 2.381 27.172 9.922 1 92.25 139 GLY B C 1
ATOM 2789 O O . GLY B 1 139 ? 1.423 27.656 10.523 1 92.25 139 GLY B O 1
ATOM 2790 N N . ALA B 1 140 ? 2.328 25.984 9.461 1 94.62 140 ALA B N 1
ATOM 2791 C CA . ALA B 1 140 ? 1.146 25.141 9.602 1 94.62 140 ALA B CA 1
ATOM 2792 C C . ALA B 1 140 ? 0.744 25 11.07 1 94.62 140 ALA B C 1
ATOM 2794 O O . 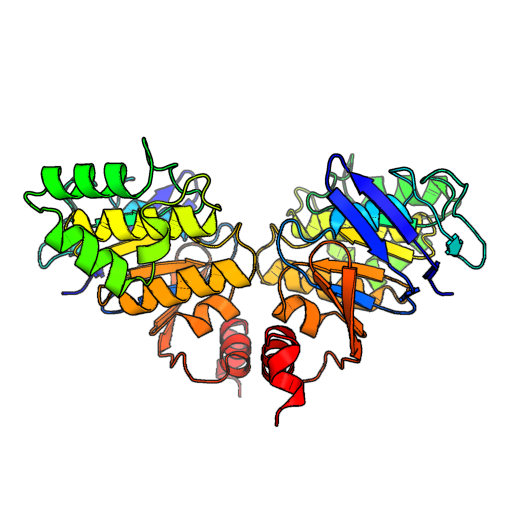ALA B 1 140 ? 1.579 24.688 11.922 1 94.62 140 ALA B O 1
ATOM 2795 N N . CYS B 1 141 ? -0.514 25.25 11.344 1 95.75 141 CYS B N 1
ATOM 2796 C CA . CYS B 1 141 ? -1.012 24.984 12.688 1 95.75 141 CYS B CA 1
ATOM 2797 C C . CYS B 1 141 ? -1.623 23.594 12.789 1 95.75 141 CYS B C 1
ATOM 2799 O O . CYS B 1 141 ? -1.95 23.125 13.883 1 95.75 141 CYS B O 1
ATOM 2801 N N . GLY B 1 142 ? -1.758 22.875 11.641 1 97.5 142 GLY B N 1
ATOM 2802 C CA . GLY B 1 142 ? -2.236 21.5 11.523 1 97.5 142 GLY B CA 1
ATOM 2803 C C . GLY B 1 142 ? -2.008 20.906 10.148 1 97.5 142 GLY B C 1
ATOM 2804 O O . GLY B 1 142 ? -1.722 21.641 9.195 1 97.5 142 GLY B O 1
ATOM 2805 N N . PHE B 1 143 ? -2.137 19.625 10.047 1 98.5 143 PHE B N 1
ATOM 2806 C CA . PHE B 1 143 ? -1.892 18.922 8.789 1 98.5 143 PHE B CA 1
ATOM 2807 C C . PHE B 1 143 ? -3.08 18.047 8.414 1 98.5 143 PHE B C 1
ATOM 2809 O O . PHE B 1 143 ? -3.691 17.422 9.281 1 98.5 143 PHE B O 1
ATOM 2816 N N . LEU B 1 144 ? -3.436 18.031 7.16 1 98.75 144 LEU B N 1
ATOM 2817 C CA . LEU B 1 144 ? -4.316 17.062 6.516 1 98.75 144 LEU B CA 1
ATOM 2818 C C . LEU B 1 144 ? -3.527 16.156 5.578 1 98.75 144 LEU B C 1
ATOM 2820 O O . LEU B 1 144 ? -2.934 16.625 4.605 1 98.75 144 LEU B O 1
ATOM 2824 N N . MET B 1 145 ? -3.527 14.875 5.836 1 98.75 145 MET B N 1
ATOM 2825 C CA . MET B 1 145 ? -2.689 13.984 5.039 1 98.75 145 MET B CA 1
ATOM 2826 C C . MET B 1 145 ? -3.527 12.883 4.395 1 98.75 145 MET B C 1
ATOM 2828 O O . MET B 1 145 ? -4.164 12.094 5.09 1 98.75 145 MET B O 1
ATOM 2832 N N . ASP B 1 146 ? -3.504 12.906 3.137 1 98.31 146 ASP B N 1
ATOM 2833 C CA . ASP B 1 146 ? -4.285 11.953 2.359 1 98.31 146 ASP B CA 1
ATOM 2834 C C . ASP B 1 146 ? -3.414 10.805 1.865 1 98.31 146 ASP B C 1
ATOM 2836 O O . ASP B 1 146 ? -2.816 10.891 0.79 1 98.31 146 ASP B O 1
ATOM 2840 N N . GLU B 1 147 ? -3.354 9.727 2.662 1 97.81 147 GLU B N 1
ATOM 2841 C CA . GLU B 1 147 ? -2.58 8.523 2.359 1 97.81 147 GLU B CA 1
ATOM 2842 C C . GLU B 1 147 ? -1.146 8.875 1.977 1 97.81 147 GLU B C 1
ATOM 2844 O O . GLU B 1 147 ? -0.646 8.43 0.943 1 97.81 147 GLU B O 1
ATOM 2849 N N . PRO B 1 148 ? -0.459 9.523 2.871 1 97.94 148 PRO B N 1
ATOM 2850 C CA . PRO B 1 148 ? 0.839 10.094 2.506 1 97.94 148 PRO B CA 1
ATOM 2851 C C . PRO B 1 148 ? 1.901 9.031 2.246 1 97.94 148 PRO B C 1
ATOM 2853 O O . PRO B 1 148 ? 2.969 9.336 1.707 1 97.94 148 PRO B O 1
ATOM 2856 N N . THR B 1 149 ? 1.59 7.766 2.59 1 97.12 149 THR B N 1
ATOM 2857 C CA . THR B 1 149 ? 2.623 6.746 2.459 1 97.12 149 THR B CA 1
ATOM 2858 C C . THR B 1 149 ? 2.172 5.637 1.512 1 97.12 149 THR B C 1
ATOM 2860 O O . THR B 1 149 ? 2.83 4.602 1.403 1 97.12 149 THR B O 1
ATOM 2863 N N . SER B 1 150 ? 1.097 5.777 0.809 1 93 150 SER B N 1
ATOM 2864 C CA . SER B 1 150 ? 0.442 4.703 0.07 1 93 150 SER B CA 1
ATOM 2865 C C . SER B 1 150 ? 1.355 4.145 -1.016 1 93 150 SER B C 1
ATOM 2867 O O . SER B 1 150 ? 1.221 2.982 -1.409 1 93 150 SER B O 1
ATOM 2869 N N . HIS B 1 151 ? 2.377 4.84 -1.516 1 90 151 HIS B N 1
ATOM 2870 C CA . HIS B 1 151 ? 3.223 4.371 -2.605 1 90 151 HIS B CA 1
ATOM 2871 C C . HIS B 1 151 ? 4.617 4.004 -2.104 1 90 151 HIS B C 1
ATOM 2873 O O . HIS B 1 151 ? 5.484 3.627 -2.893 1 90 151 HIS B O 1
ATOM 2879 N N . LEU B 1 152 ? 4.742 4.07 -0.85 1 95 152 LEU B N 1
ATOM 2880 C CA . LEU B 1 152 ? 6.066 3.855 -0.271 1 95 152 LEU B CA 1
ATOM 2881 C C . LEU B 1 152 ? 6.23 2.412 0.19 1 95 152 LEU B C 1
ATOM 2883 O O . LEU B 1 152 ? 5.254 1.764 0.573 1 95 152 LEU B O 1
ATOM 2887 N N . ASP B 1 153 ? 7.477 1.92 0.143 1 94.19 153 ASP B N 1
ATOM 2888 C CA . ASP B 1 153 ? 7.754 0.644 0.795 1 94.19 153 ASP B CA 1
ATOM 2889 C C . ASP B 1 153 ? 7.773 0.797 2.314 1 94.19 153 ASP B C 1
ATOM 2891 O O . ASP B 1 153 ? 7.641 1.907 2.834 1 94.19 153 ASP B O 1
ATOM 2895 N N . TRP B 1 154 ? 7.914 -0.226 2.969 1 92.12 154 TRP B N 1
ATOM 2896 C CA . TRP B 1 154 ? 7.742 -0.245 4.418 1 92.12 154 TRP B CA 1
ATOM 2897 C C . TRP B 1 154 ? 8.805 0.614 5.102 1 92.12 154 TRP B C 1
ATOM 2899 O O . TRP B 1 154 ? 8.516 1.297 6.09 1 92.12 154 TRP B O 1
ATOM 2909 N N . PHE B 1 155 ? 9.977 0.633 4.617 1 90.5 155 PHE B N 1
ATOM 2910 C CA . PHE B 1 155 ? 11.055 1.415 5.215 1 90.5 155 PHE B CA 1
ATOM 2911 C C . PHE B 1 155 ? 10.75 2.906 5.133 1 90.5 155 PHE B C 1
ATOM 2913 O O . PHE B 1 155 ? 10.789 3.611 6.141 1 90.5 155 PHE B O 1
ATOM 2920 N N . ASN B 1 156 ? 10.406 3.316 4.027 1 93.5 156 ASN B N 1
ATOM 2921 C CA . ASN B 1 156 ? 10.078 4.727 3.832 1 93.5 156 ASN B CA 1
ATOM 2922 C C . ASN B 1 156 ? 8.797 5.109 4.559 1 93.5 156 ASN B C 1
ATOM 2924 O O . ASN B 1 156 ? 8.672 6.227 5.062 1 93.5 156 ASN B O 1
ATOM 2928 N N . LYS B 1 157 ? 7.887 4.172 4.543 1 95.5 157 LYS B N 1
ATOM 2929 C CA . LYS B 1 157 ? 6.656 4.41 5.293 1 95.5 157 LYS B CA 1
ATOM 2930 C C . LYS B 1 157 ? 6.953 4.711 6.758 1 95.5 157 LYS B C 1
ATOM 2932 O O . LYS B 1 157 ? 6.418 5.668 7.32 1 95.5 157 LYS B O 1
ATOM 2937 N N . ARG B 1 158 ? 7.793 3.977 7.328 1 93.06 158 ARG B N 1
ATOM 2938 C CA . ARG B 1 158 ? 8.141 4.156 8.734 1 93.06 158 ARG B CA 1
ATOM 2939 C C . ARG B 1 158 ? 8.844 5.492 8.961 1 93.06 158 ARG B C 1
ATOM 2941 O O . ARG B 1 158 ? 8.594 6.168 9.953 1 93.06 158 ARG B O 1
ATOM 2948 N N . LEU B 1 159 ? 9.695 5.84 8.07 1 93.75 159 LEU B N 1
ATOM 2949 C CA . LEU B 1 159 ? 10.383 7.125 8.172 1 93.75 159 LEU B CA 1
ATOM 2950 C C . LEU B 1 159 ? 9.383 8.273 8.18 1 93.75 159 LEU B C 1
ATOM 2952 O O . LEU B 1 159 ? 9.469 9.172 9.016 1 93.75 159 LEU B O 1
ATOM 2956 N N . VAL B 1 160 ? 8.469 8.203 7.301 1 97.44 160 VAL B N 1
ATOM 2957 C CA . VAL B 1 160 ? 7.461 9.258 7.188 1 97.44 160 VAL B CA 1
ATOM 2958 C C . VAL B 1 160 ? 6.559 9.242 8.422 1 97.44 160 VAL B C 1
ATOM 2960 O O . VAL B 1 160 ? 6.293 10.289 9.016 1 97.44 160 VAL B O 1
ATOM 2963 N N . ASP B 1 161 ? 6.113 8.047 8.789 1 97.06 161 ASP B N 1
ATOM 2964 C CA . ASP B 1 161 ? 5.246 7.914 9.953 1 97.06 161 ASP B CA 1
ATOM 2965 C C . ASP B 1 161 ? 5.934 8.445 11.211 1 97.06 161 ASP B C 1
ATOM 2967 O O . ASP B 1 161 ? 5.316 9.164 12 1 97.06 161 ASP B O 1
ATOM 2971 N N . ASP B 1 162 ? 7.188 8.125 11.383 1 95.81 162 ASP B N 1
ATOM 2972 C CA . ASP B 1 162 ? 7.941 8.609 12.539 1 95.81 162 ASP B CA 1
ATOM 2973 C C . ASP B 1 162 ? 8.047 10.133 12.523 1 95.81 162 ASP B C 1
ATOM 2975 O O . ASP B 1 162 ? 7.949 10.773 13.57 1 95.81 162 ASP B O 1
ATOM 2979 N N . ALA B 1 163 ? 8.289 10.656 11.375 1 97.06 163 ALA B N 1
ATOM 2980 C CA . ALA B 1 163 ? 8.359 12.109 11.242 1 97.06 163 ALA B CA 1
ATOM 2981 C C . ALA B 1 163 ? 7.035 12.758 11.625 1 97.06 163 ALA B C 1
ATOM 2983 O O . ALA B 1 163 ? 7.016 13.781 12.312 1 97.06 163 ALA B O 1
ATOM 2984 N N . VAL B 1 164 ? 5.949 12.18 11.188 1 97.5 164 VAL B N 1
ATOM 2985 C CA . VAL B 1 164 ? 4.621 12.703 11.477 1 97.5 164 VAL B CA 1
ATOM 2986 C C . VAL B 1 164 ? 4.387 12.727 12.984 1 97.5 164 VAL B C 1
ATOM 2988 O O . VAL B 1 164 ? 3.848 13.695 13.523 1 97.5 164 VAL B O 1
ATOM 2991 N N . ARG B 1 165 ? 4.84 11.766 13.648 1 95.75 165 ARG B N 1
ATOM 2992 C CA . ARG B 1 165 ? 4.656 11.664 15.094 1 95.75 165 ARG B CA 1
ATOM 2993 C C . ARG B 1 165 ? 5.445 12.742 15.82 1 95.75 165 ARG B C 1
ATOM 2995 O O . ARG B 1 165 ? 5.117 13.102 16.953 1 95.75 165 ARG B O 1
ATOM 3002 N N . ARG B 1 166 ? 6.418 13.273 15.195 1 95.25 166 ARG B N 1
ATOM 3003 C CA . ARG B 1 166 ? 7.293 14.258 15.812 1 95.25 166 ARG B CA 1
ATOM 3004 C C . ARG B 1 166 ? 6.766 15.672 15.594 1 95.25 166 ARG B C 1
ATOM 3006 O O . ARG B 1 166 ? 7.258 16.625 16.203 1 95.25 166 ARG B O 1
ATOM 3013 N N . LEU B 1 167 ? 5.793 15.859 14.805 1 95.88 167 LEU B N 1
ATOM 3014 C CA . LEU B 1 167 ? 5.332 17.188 14.406 1 95.88 167 LEU B CA 1
ATOM 3015 C C . LEU B 1 167 ? 4.812 17.969 15.609 1 95.88 167 LEU B C 1
ATOM 3017 O O . LEU B 1 167 ? 4.949 19.188 15.664 1 95.88 167 LEU B O 1
ATOM 3021 N N . GLY B 1 168 ? 4.199 17.312 16.484 1 93.12 168 GLY B N 1
ATOM 3022 C CA . GLY B 1 168 ? 3.633 17.984 17.641 1 93.12 168 GLY B CA 1
ATOM 3023 C C . GLY B 1 168 ? 2.475 18.906 17.297 1 93.12 168 GLY B C 1
ATOM 3024 O O . GLY B 1 168 ? 2.291 19.953 17.938 1 93.12 168 GLY B O 1
ATOM 3025 N N . LYS B 1 169 ? 1.853 18.688 16.234 1 95.88 169 LYS B N 1
ATOM 3026 C CA . LYS B 1 169 ? 0.705 19.453 15.742 1 95.88 169 LYS B CA 1
ATOM 3027 C C . LYS B 1 169 ? -0.485 18.531 15.477 1 95.88 169 LYS B C 1
ATOM 3029 O O . LYS B 1 169 ? -0.324 17.312 15.367 1 95.88 169 LYS B O 1
ATOM 3034 N N . PRO B 1 170 ? -1.705 19.172 15.453 1 97.75 170 PRO B N 1
ATOM 3035 C CA . PRO B 1 170 ? -2.838 18.359 14.992 1 97.75 170 PRO B CA 1
ATOM 3036 C C . PRO B 1 170 ? -2.633 17.812 13.594 1 97.75 170 PRO B C 1
ATOM 3038 O O . PRO B 1 170 ? -2.283 18.547 12.672 1 97.75 170 PRO B O 1
ATOM 3041 N N . VAL B 1 171 ? -2.785 16.531 13.43 1 98.5 171 VAL B N 1
ATOM 3042 C CA . VAL B 1 171 ? -2.68 15.859 12.141 1 98.5 171 VAL B CA 1
ATOM 3043 C C . VAL B 1 171 ? -3.912 14.984 11.906 1 98.5 171 VAL B C 1
ATOM 3045 O O . VAL B 1 171 ? -4.227 14.117 12.727 1 98.5 171 VAL B O 1
ATOM 3048 N N . LEU B 1 172 ? -4.656 15.297 10.906 1 98.81 172 LEU B N 1
ATOM 3049 C CA . LEU B 1 172 ? -5.672 14.367 10.406 1 98.81 172 LEU B CA 1
ATOM 3050 C C . LEU B 1 172 ? -5.105 13.492 9.297 1 98.81 172 LEU B C 1
ATOM 3052 O O . LEU B 1 172 ? -4.852 13.977 8.188 1 98.81 172 LEU B O 1
ATOM 3056 N N . TYR B 1 173 ? -4.918 12.234 9.641 1 98.75 173 TYR B N 1
ATOM 3057 C CA . TYR B 1 173 ? -4.246 11.258 8.789 1 98.75 173 TYR B CA 1
ATOM 3058 C C . TYR B 1 173 ? -5.234 10.234 8.258 1 98.75 173 TYR B C 1
ATOM 3060 O O . TYR B 1 173 ? -5.867 9.508 9.023 1 98.75 173 TYR B O 1
ATOM 3068 N N . VAL B 1 174 ? -5.398 10.203 6.938 1 98.62 174 VAL B N 1
ATOM 3069 C CA . VAL B 1 174 ? -6.316 9.219 6.371 1 98.62 174 VAL B CA 1
ATOM 3070 C C . VAL B 1 174 ? -5.523 8.055 5.777 1 98.62 174 VAL B C 1
ATOM 3072 O O . VAL B 1 174 ? -4.508 8.266 5.113 1 98.62 174 VAL B O 1
ATOM 3075 N N . THR B 1 175 ? -5.926 6.875 6.016 1 97.81 175 THR B N 1
ATOM 3076 C CA . THR B 1 175 ? -5.285 5.68 5.477 1 97.81 175 THR B CA 1
ATOM 3077 C C . THR B 1 175 ? -6.277 4.523 5.406 1 97.81 175 THR B C 1
ATOM 3079 O O . THR B 1 175 ? -7.297 4.531 6.102 1 97.81 175 THR B O 1
ATOM 3082 N N . HIS B 1 176 ? -6.008 3.621 4.582 1 96.56 176 HIS B N 1
ATOM 3083 C CA . HIS B 1 176 ? -6.793 2.393 4.523 1 96.56 176 HIS B CA 1
ATOM 3084 C C . HIS B 1 176 ? -6.055 1.237 5.195 1 96.56 176 HIS B C 1
ATOM 3086 O O . HIS B 1 176 ? -6.559 0.112 5.23 1 96.56 176 HIS B O 1
ATOM 3092 N N . ASP B 1 177 ? -4.891 1.483 5.781 1 95.62 177 ASP B N 1
ATOM 3093 C CA . ASP B 1 177 ? -4.062 0.457 6.406 1 95.62 177 ASP B CA 1
ATOM 3094 C C . ASP B 1 177 ? -4.211 0.477 7.926 1 95.62 177 ASP B C 1
ATOM 3096 O O . ASP B 1 177 ? -3.713 1.384 8.594 1 95.62 177 ASP B O 1
ATOM 3100 N N . PRO B 1 178 ? -4.77 -0.595 8.461 1 95.5 178 PRO B N 1
ATOM 3101 C CA . PRO B 1 178 ? -5.023 -0.592 9.898 1 95.5 178 PRO B CA 1
ATOM 3102 C C . PRO B 1 178 ? -3.744 -0.693 10.727 1 95.5 178 PRO B C 1
ATOM 3104 O O . PRO B 1 178 ? -3.699 -0.217 11.867 1 95.5 178 PRO B O 1
ATOM 3107 N N . TYR B 1 179 ? -2.75 -1.325 10.219 1 94.69 179 TYR B N 1
ATOM 3108 C CA . TYR B 1 179 ? -1.496 -1.407 10.961 1 94.69 179 TYR B CA 1
ATOM 3109 C C . TYR B 1 179 ? -0.792 -0.056 10.992 1 94.69 179 TYR B C 1
ATOM 3111 O O . TYR B 1 179 ? -0.172 0.306 11.992 1 94.69 179 TYR B O 1
ATOM 3119 N N . GLU B 1 180 ? -0.875 0.594 9.914 1 95.81 180 GLU B N 1
ATOM 3120 C CA . GLU B 1 180 ? -0.365 1.962 9.898 1 95.81 180 GLU B CA 1
ATOM 3121 C C . GLU B 1 180 ? -1.14 2.848 10.875 1 95.81 180 GLU B C 1
ATOM 3123 O O . GLU B 1 180 ? -0.544 3.623 11.625 1 95.81 180 GLU B O 1
ATOM 3128 N N . ALA B 1 181 ? -2.461 2.729 10.812 1 96.88 181 ALA B N 1
ATOM 3129 C CA . ALA B 1 181 ? -3.309 3.482 11.727 1 96.88 181 ALA B CA 1
ATOM 3130 C C . ALA B 1 181 ? -2.896 3.242 13.18 1 96.88 181 ALA B C 1
ATOM 3132 O O . ALA B 1 181 ? -2.746 4.191 13.953 1 96.88 181 ALA B O 1
ATOM 3133 N N . ALA B 1 182 ? -2.666 2.004 13.523 1 95.88 182 ALA B N 1
ATOM 3134 C CA . ALA B 1 182 ? -2.287 1.631 14.883 1 95.88 182 ALA B CA 1
ATOM 3135 C C . ALA B 1 182 ? -0.918 2.201 15.242 1 95.88 182 ALA B C 1
ATOM 3137 O O . ALA B 1 182 ? -0.681 2.574 16.391 1 95.88 182 ALA B O 1
ATOM 3138 N N . TYR B 1 183 ? -0.103 2.248 14.32 1 94.69 183 TYR B N 1
ATOM 3139 C CA . TYR B 1 183 ? 1.269 2.68 14.562 1 94.69 183 TYR B CA 1
ATOM 3140 C C . TYR B 1 183 ? 1.335 4.188 14.789 1 94.69 183 TYR B C 1
ATOM 3142 O O . TYR B 1 183 ? 2.107 4.664 15.625 1 94.69 183 TYR B O 1
ATOM 3150 N N . ILE B 1 184 ? 0.498 4.945 14.07 1 96 184 ILE B N 1
ATOM 3151 C CA . ILE B 1 184 ? 0.753 6.383 14.047 1 96 184 ILE B CA 1
ATOM 3152 C C . ILE B 1 184 ? -0.322 7.109 14.852 1 96 184 ILE B C 1
ATOM 3154 O O . ILE B 1 184 ? -0.092 8.219 15.344 1 96 184 ILE B O 1
ATOM 3158 N N . GLY B 1 185 ? -1.396 6.488 15.008 1 96.81 185 GLY B N 1
ATOM 3159 C CA . GLY B 1 185 ? -2.557 7.223 15.492 1 96.81 185 GLY B CA 1
ATOM 3160 C C . GLY B 1 185 ? -2.678 7.227 17 1 96.81 185 GLY B C 1
ATOM 3161 O O . GLY B 1 185 ? -2.555 6.18 17.641 1 96.81 185 GLY B O 1
ATOM 3162 N N . ASP B 1 186 ? -2.967 8.406 17.594 1 97.25 186 ASP B N 1
ATOM 3163 C CA . ASP B 1 186 ? -3.396 8.516 18.984 1 97.25 186 ASP B CA 1
ATOM 3164 C C . ASP B 1 186 ? -4.887 8.211 19.125 1 97.25 186 ASP B C 1
ATOM 3166 O O . ASP B 1 186 ? -5.316 7.648 20.141 1 97.25 186 ASP B O 1
ATOM 3170 N N . VAL B 1 187 ? -5.621 8.648 18.188 1 97.12 187 VAL B N 1
ATOM 3171 C CA . VAL B 1 187 ? -7.043 8.367 18.031 1 97.12 187 VAL B CA 1
ATOM 3172 C C . VAL B 1 187 ? -7.312 7.805 16.641 1 97.12 187 VAL B C 1
ATOM 3174 O O . VAL B 1 187 ? -6.773 8.305 15.648 1 97.12 187 VAL B O 1
ATOM 3177 N N . ILE B 1 188 ? -8.117 6.746 16.562 1 97.69 188 ILE B N 1
ATOM 3178 C CA . ILE B 1 188 ? -8.445 6.133 15.281 1 97.69 188 ILE B CA 1
ATOM 3179 C C . ILE B 1 188 ? -9.961 6.117 15.086 1 97.69 188 ILE B C 1
ATOM 3181 O O . ILE B 1 188 ? -10.688 5.547 15.906 1 97.69 188 ILE B O 1
ATOM 3185 N N . CYS B 1 189 ? -10.406 6.781 14.062 1 97.38 189 CYS B N 1
ATOM 3186 C CA . CYS B 1 189 ? -11.812 6.797 13.68 1 97.38 189 CYS B CA 1
ATOM 3187 C C . CYS B 1 189 ? -12.039 5.977 12.414 1 97.38 189 CYS B C 1
ATOM 3189 O O . CYS B 1 189 ? -11.273 6.074 11.461 1 97.38 189 CYS B O 1
ATOM 3191 N N . VAL B 1 190 ? -13.078 5.188 12.391 1 97.12 190 VAL B N 1
ATOM 3192 C CA . VAL B 1 190 ? -13.406 4.375 11.219 1 97.12 190 VAL B CA 1
ATOM 3193 C C . VAL B 1 190 ? -14.477 5.074 10.391 1 97.12 190 VAL B C 1
ATOM 3195 O O . VAL B 1 190 ? -15.531 5.449 10.914 1 97.12 190 VAL B O 1
ATOM 3198 N N . MET B 1 191 ? -14.203 5.211 9.18 1 97.12 191 MET B N 1
ATOM 3199 C CA . MET B 1 191 ? -15.156 5.848 8.266 1 97.12 191 MET B CA 1
ATOM 3200 C C . MET B 1 191 ? -15.812 4.816 7.355 1 97.12 191 MET B C 1
ATOM 3202 O O . MET B 1 191 ? -15.125 3.998 6.742 1 97.12 191 MET B O 1
ATOM 3206 N N . GLU B 1 192 ? -17.047 4.906 7.27 1 95 192 GLU B N 1
ATOM 3207 C CA . GLU B 1 192 ? -17.859 4.055 6.402 1 95 192 GLU B CA 1
ATOM 3208 C C . GLU B 1 192 ? -19 4.844 5.77 1 95 192 GLU B C 1
ATOM 3210 O O . GLU B 1 192 ? -19.781 5.477 6.473 1 95 192 GLU B O 1
ATOM 3215 N N . GLU B 1 193 ? -19.016 4.793 4.449 1 95.5 193 GLU B N 1
ATOM 3216 C CA . GLU B 1 193 ? -20.125 5.379 3.686 1 95.5 193 GLU B CA 1
ATOM 3217 C C . GLU B 1 193 ? -20.328 6.848 4.047 1 95.5 193 GLU B C 1
ATOM 3219 O O . GLU B 1 193 ? -21.453 7.281 4.293 1 95.5 193 GLU B O 1
ATOM 3224 N N . GLY B 1 194 ? -19.25 7.512 4.25 1 97.75 194 GLY B N 1
ATOM 3225 C CA . GLY B 1 194 ? -19.312 8.953 4.422 1 97.75 194 GLY B CA 1
ATOM 3226 C C . GLY B 1 194 ? -19.562 9.375 5.855 1 97.75 194 GLY B C 1
ATOM 3227 O O . GLY B 1 194 ? -19.859 10.547 6.125 1 97.75 194 GLY B O 1
ATOM 3228 N N . ARG B 1 195 ? -19.5 8.414 6.785 1 97.56 195 ARG B N 1
ATOM 3229 C CA . ARG B 1 195 ? -19.734 8.711 8.195 1 97.56 195 ARG B CA 1
ATOM 3230 C C . ARG B 1 195 ? -18.625 8.133 9.07 1 97.56 195 ARG B C 1
ATOM 3232 O O . ARG B 1 195 ? -18.016 7.113 8.727 1 97.56 195 ARG B O 1
ATOM 3239 N N . LEU B 1 196 ? -18.375 8.844 10.148 1 96.81 196 LEU B N 1
ATOM 3240 C CA . LEU B 1 196 ? -17.484 8.297 11.164 1 96.81 196 LEU B CA 1
ATOM 3241 C C . LEU B 1 196 ? -18.25 7.367 12.109 1 96.81 196 LEU B C 1
ATOM 3243 O O . LEU B 1 196 ? -19.141 7.809 12.828 1 96.81 196 LEU B O 1
ATOM 3247 N N . ARG B 1 197 ? -17.922 6.098 12.141 1 92.5 197 ARG B N 1
ATOM 3248 C CA . ARG B 1 197 ? -18.688 5.102 12.883 1 92.5 197 ARG B CA 1
ATOM 3249 C C . ARG B 1 197 ? -18.188 4.988 14.32 1 92.5 197 ARG B C 1
ATOM 3251 O O . ARG B 1 197 ? -18.984 4.805 15.25 1 92.5 197 ARG B O 1
ATOM 3258 N N . ARG B 1 198 ? -16.953 4.938 14.516 1 9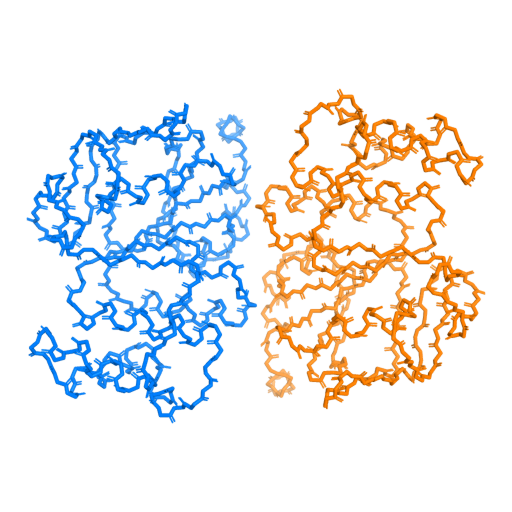2.19 198 ARG B N 1
ATOM 3259 C CA . ARG B 1 198 ? -16.375 4.828 15.852 1 92.19 198 ARG B CA 1
ATOM 3260 C C . ARG B 1 198 ? -14.969 5.43 15.891 1 92.19 198 ARG B C 1
ATOM 3262 O O . ARG B 1 198 ? -14.25 5.41 14.891 1 92.19 198 ARG B O 1
ATOM 3269 N N . CYS B 1 199 ? -14.711 5.973 17.047 1 94.88 199 CYS B N 1
ATOM 3270 C CA . CYS B 1 199 ? -13.375 6.488 17.328 1 94.88 199 CYS B CA 1
ATOM 3271 C C . CYS B 1 199 ? -12.836 5.898 18.625 1 94.88 199 CYS B C 1
ATOM 3273 O O . CYS B 1 199 ? -13.516 5.918 19.656 1 94.88 199 CYS B O 1
ATOM 3275 N N . VAL B 1 200 ? -11.656 5.422 18.5 1 95.62 200 VAL B N 1
ATOM 3276 C CA . VAL B 1 200 ? -11.086 4.777 19.688 1 95.62 200 VAL B CA 1
ATOM 3277 C C . VAL B 1 200 ? -9.727 5.398 20 1 95.62 200 VAL B C 1
ATOM 3279 O O . VAL B 1 200 ? -8.969 5.754 19.094 1 95.62 200 VAL B O 1
ATOM 3282 N N . GLU B 1 201 ? -9.461 5.512 21.281 1 96.06 201 GLU B N 1
ATOM 3283 C CA . GLU B 1 201 ? -8.125 5.922 21.688 1 96.06 201 GLU B CA 1
ATOM 3284 C C . GLU B 1 201 ? -7.117 4.797 21.5 1 96.06 201 GLU B C 1
ATOM 3286 O O . GLU B 1 201 ? -7.469 3.617 21.594 1 96.06 201 GLU B O 1
ATOM 3291 N N . ASN B 1 202 ? -5.945 5.176 21.188 1 95.81 202 ASN B N 1
ATOM 3292 C CA . ASN B 1 202 ? -4.875 4.215 20.922 1 95.81 202 ASN B CA 1
ATOM 3293 C C . ASN B 1 202 ? -3.545 4.688 21.5 1 95.81 202 ASN B C 1
ATOM 3295 O O . ASN B 1 202 ? -3.32 5.891 21.641 1 95.81 202 ASN B O 1
ATOM 3299 N N . SER B 1 203 ? -2.756 3.65 21.922 1 92.88 203 SER B N 1
ATOM 3300 C CA . SER B 1 203 ? -1.353 3.887 22.234 1 92.88 203 SER B CA 1
ATOM 3301 C C . SER B 1 203 ? -0.432 3.227 21.219 1 92.88 203 SER B C 1
ATOM 3303 O O . SER B 1 203 ? -0.35 1.997 21.156 1 92.88 203 SER B O 1
ATOM 3305 N N . PRO B 1 204 ? 0.312 3.971 20.516 1 85.38 204 PRO B N 1
ATOM 3306 C CA . PRO B 1 204 ? 1.133 3.443 19.422 1 85.38 204 PRO B CA 1
ATOM 3307 C C . PRO B 1 204 ? 2.197 2.461 19.906 1 85.38 204 PRO B C 1
ATOM 3309 O O . PRO B 1 204 ? 2.758 1.71 19.109 1 85.38 204 PRO B O 1
ATOM 3312 N N . THR B 1 205 ? 2.432 2.436 21.141 1 83.19 205 THR B N 1
ATOM 3313 C CA . THR B 1 205 ? 3.42 1.515 21.688 1 83.19 205 THR B CA 1
ATOM 3314 C C . THR B 1 205 ? 2.805 0.139 21.938 1 83.19 205 THR B C 1
ATOM 3316 O O . THR B 1 205 ? 3.523 -0.842 22.141 1 83.19 205 THR B O 1
ATOM 3319 N N . ASP B 1 206 ? 1.489 0.031 21.859 1 85.5 206 ASP B N 1
ATOM 3320 C CA . ASP B 1 206 ? 0.798 -1.24 22.062 1 85.5 206 ASP B CA 1
ATOM 3321 C C . ASP B 1 206 ? 0.881 -2.109 20.812 1 85.5 206 ASP B C 1
ATOM 3323 O O . ASP B 1 206 ? 1.05 -1.596 19.703 1 85.5 206 ASP B O 1
ATOM 3327 N N . PRO B 1 207 ? 0.833 -3.424 21.094 1 86.12 207 PRO B N 1
ATOM 3328 C CA . PRO B 1 207 ? 0.722 -4.285 19.922 1 86.12 207 PRO B CA 1
ATOM 3329 C C . PRO B 1 207 ? -0.472 -3.924 19.031 1 86.12 207 PRO B C 1
ATOM 3331 O O . PRO B 1 207 ? -1.57 -3.688 19.547 1 86.12 207 PRO B O 1
ATOM 3334 N N . ALA B 1 208 ? -0.211 -3.943 17.797 1 90.31 208 ALA B N 1
ATOM 3335 C CA . ALA B 1 208 ? -1.209 -3.443 16.859 1 90.31 208 ALA B CA 1
ATOM 3336 C C . ALA B 1 208 ? -2.312 -4.473 16.625 1 90.31 208 ALA B C 1
ATOM 3338 O O . ALA B 1 208 ? -3.467 -4.109 16.391 1 90.31 208 ALA B O 1
ATOM 3339 N N . GLU B 1 209 ? -1.985 -5.727 16.766 1 89.38 209 GLU B N 1
ATOM 3340 C CA . GLU B 1 209 ? -2.844 -6.797 16.266 1 89.38 209 GLU B CA 1
ATOM 3341 C C . GLU B 1 209 ? -4.184 -6.816 17 1 89.38 209 GLU B C 1
ATOM 3343 O O . GLU B 1 209 ? -5.238 -6.906 16.359 1 89.38 209 GLU B O 1
ATOM 3348 N N . PRO B 1 210 ? -4.215 -6.715 18.312 1 88.19 210 PRO B N 1
ATOM 3349 C CA . PRO B 1 210 ? -5.516 -6.707 18.984 1 88.19 210 PRO B CA 1
ATOM 3350 C C . PRO B 1 210 ? -6.402 -5.547 18.547 1 88.19 210 PRO B C 1
ATOM 3352 O O . PRO B 1 210 ? -7.609 -5.727 18.344 1 88.19 210 PRO B O 1
ATOM 3355 N N . LEU B 1 211 ? -5.859 -4.445 18.422 1 91.12 211 LEU B N 1
ATOM 3356 C CA . LEU B 1 211 ? -6.613 -3.273 17.984 1 91.12 211 LEU B CA 1
ATOM 3357 C C . LEU B 1 211 ? -7.121 -3.455 16.547 1 91.12 211 LEU B C 1
ATOM 3359 O O . LEU B 1 211 ? -8.281 -3.164 16.266 1 91.12 211 LEU B O 1
ATOM 3363 N N . VAL B 1 212 ? -6.258 -3.914 15.711 1 91.12 212 VAL B N 1
ATOM 3364 C CA . VAL B 1 212 ? -6.605 -4.102 14.312 1 91.12 212 VAL B CA 1
ATOM 3365 C C . VAL B 1 212 ? -7.781 -5.07 14.195 1 91.12 212 VAL B C 1
ATOM 3367 O O . VAL B 1 212 ? -8.734 -4.816 13.445 1 91.12 212 VAL B O 1
ATOM 3370 N N . ARG B 1 213 ? -7.742 -6.09 14.914 1 87.81 213 ARG B N 1
ATOM 3371 C CA . ARG B 1 213 ? -8.828 -7.062 14.914 1 87.81 213 ARG B CA 1
ATOM 3372 C C . ARG B 1 213 ? -10.141 -6.414 15.367 1 87.81 213 ARG B C 1
ATOM 3374 O O . ARG B 1 213 ? -11.195 -6.68 14.789 1 87.81 213 ARG B O 1
ATOM 3381 N N . ARG B 1 214 ? -10.031 -5.582 16.312 1 88.56 214 ARG B N 1
ATOM 3382 C CA . ARG B 1 214 ? -11.203 -4.898 16.844 1 88.56 214 ARG B CA 1
ATOM 3383 C C . ARG B 1 214 ? -11.773 -3.914 15.828 1 88.56 214 ARG B C 1
ATOM 3385 O O . ARG B 1 214 ? -12.984 -3.828 15.656 1 88.56 214 ARG B O 1
ATOM 3392 N N . LEU B 1 215 ? -10.938 -3.211 15.156 1 89.06 215 LEU B N 1
ATOM 3393 C CA . LEU B 1 215 ? -11.344 -2.176 14.211 1 89.06 215 LEU B CA 1
ATOM 3394 C C . LEU B 1 215 ? -12.031 -2.785 12.992 1 89.06 215 LEU B C 1
ATOM 3396 O O . LEU B 1 215 ? -12.906 -2.158 12.391 1 89.06 215 LEU B O 1
ATOM 3400 N N . LEU B 1 216 ? -11.656 -3.994 12.672 1 81.12 216 LEU B N 1
ATOM 3401 C CA . LEU B 1 216 ? -12.133 -4.602 11.43 1 81.12 216 LEU B CA 1
ATOM 3402 C C . LEU B 1 216 ? -13.398 -5.418 11.68 1 81.12 216 LEU B C 1
ATOM 3404 O O . LEU B 1 216 ? -14.023 -5.902 10.734 1 81.12 216 LEU B O 1
ATOM 3408 N N . GLN B 1 217 ? -13.688 -5.652 12.922 1 77.75 217 GLN B N 1
ATOM 3409 C CA . GLN B 1 217 ? -14.93 -6.344 13.242 1 77.75 217 GLN B CA 1
ATOM 3410 C C . GLN B 1 217 ? -16.141 -5.445 13 1 77.75 217 GLN B C 1
ATOM 3412 O O . GLN B 1 217 ? -16.078 -4.234 13.227 1 77.75 217 GLN B O 1
ATOM 3417 N N . PRO B 1 218 ? -17.109 -6.141 12.305 1 66.94 218 PRO B N 1
ATOM 3418 C CA . PRO B 1 218 ? -18.328 -5.352 12.109 1 66.94 218 PRO B CA 1
ATOM 3419 C C . PRO B 1 218 ? -18.938 -4.887 13.422 1 66.94 218 PRO B C 1
ATOM 3421 O O . PRO B 1 218 ? -18.75 -5.527 14.461 1 66.94 218 PRO B O 1
ATOM 3424 N N . GLU B 1 219 ? -19.344 -3.619 13.625 1 61.03 219 GLU B N 1
ATOM 3425 C CA . GLU B 1 219 ? -19.953 -3.039 14.812 1 61.03 219 GLU B CA 1
ATOM 3426 C C . GLU B 1 219 ? -20.953 -4 15.445 1 61.03 219 GLU B C 1
ATOM 3428 O O . GLU B 1 219 ? -21.094 -4.039 16.672 1 61.03 219 GLU B O 1
ATOM 3433 N N . ASN B 1 220 ? -21.75 -4.645 14.781 1 50.25 220 ASN B N 1
ATOM 3434 C CA . ASN B 1 220 ? -22.797 -5.465 15.406 1 50.25 220 ASN B CA 1
ATOM 3435 C C . ASN B 1 220 ? -22.188 -6.586 16.234 1 50.25 220 ASN B C 1
ATOM 3437 O O . ASN B 1 220 ? -22.828 -7.094 17.156 1 50.25 220 ASN B O 1
ATOM 3441 N N . GLN B 1 221 ? -21.188 -7.184 15.883 1 49.47 221 GLN B N 1
ATOM 3442 C CA . GLN B 1 221 ? -20.688 -8.344 16.609 1 49.47 221 GLN B CA 1
ATOM 3443 C C . GLN B 1 221 ? -19.938 -7.918 17.875 1 49.47 221 GLN B C 1
ATOM 3445 O O . GLN B 1 221 ? -19.594 -8.75 18.719 1 49.47 221 GLN B O 1
ATOM 3450 N N . ALA B 1 222 ? -19.406 -6.859 18.016 1 41.19 222 ALA B N 1
ATOM 3451 C CA . ALA B 1 222 ? -18.734 -6.426 19.25 1 41.19 222 ALA B CA 1
ATOM 3452 C C . ALA B 1 222 ? -19.719 -6.379 20.422 1 41.19 222 ALA B C 1
ATOM 3454 O O . ALA B 1 222 ? -19.297 -6.41 21.578 1 41.19 222 ALA B O 1
ATOM 3455 N N . ALA B 1 223 ? -20.969 -5.922 20.266 1 36.88 223 ALA B N 1
ATOM 3456 C CA . ALA B 1 223 ? -21.891 -5.781 21.391 1 36.88 223 ALA B CA 1
ATOM 3457 C C . ALA B 1 223 ? -22.297 -7.148 21.938 1 36.88 223 ALA B C 1
ATOM 3459 O O . ALA B 1 223 ? -22.938 -7.238 22.984 1 36.88 223 ALA B O 1
ATOM 3460 N N . GLY B 1 224 ? -22.234 -8.188 21.141 1 30.92 224 GLY B N 1
ATOM 3461 C CA . GLY B 1 224 ? -22.812 -9.43 21.625 1 30.92 224 GLY B CA 1
ATOM 3462 C C . GLY B 1 224 ? -21.875 -10.219 22.516 1 30.92 224 GLY B C 1
ATOM 3463 O O . GLY B 1 224 ? -22.203 -11.328 22.953 1 30.92 224 GLY B O 1
ATOM 3464 N N . ARG B 1 225 ? -20.5 -10.008 22.562 1 27.05 225 ARG B N 1
ATOM 3465 C CA . ARG B 1 225 ? -20.031 -10.797 23.703 1 27.05 225 ARG B CA 1
ATOM 3466 C C . ARG B 1 225 ? -20.078 -9.977 24.984 1 27.05 225 ARG B C 1
ATOM 3468 O O . ARG B 1 225 ? -19.812 -8.773 24.969 1 27.05 225 ARG B O 1
#

Foldseek 3Di:
DKKKWAQKWFDDVPAIATEHIDIFFAEEEEAEDVPLCLVVVLCQQLQVGQIDTWIDFPRGTCNPPHNVPRLEAEAEQFADDQPPFLQVSLQVLLVVQPHHDVLLVVLCVLLVNVVRRPDDDDDRLNRSSSSVSSSVSNRRQEYEYHANCVPPDPVSLVSNLVSSNSSSHGYYHYDNDQLSCQQRHQKYFYGGRNYTDDIDGHDNVDDSVVVSVVNPDDPVVVVPD/DKKKWAQKWFDDVPAIATEHIDIFFAEEEEAEDVPLCLVVVLCQQLQVGQIDTWIDFPRGTCNPPHNVPRLEAEAEQFADDQPPFLQVSLQVLLVVQVHHDVLLVVLCVLLVNVVRRPDDDDDRLSRSSSSVSSSVSNRRQEYEYHANCVPPDPVSLVSNLVSSNSSSHGYYHYDNDQLSCQQRHQKYFYGGRNYTDDIDGHDNVDDSVVVSVVNPDDPVVVVPD

Radius of gyration: 23.99 Å; Cα contacts (8 Å, |Δi|>4): 939; chains: 2; bounding box: 49×67×48 Å